Protein AF-A0A7S1BZP7-F1 (afdb_monomer)

Foldseek 3Di:
DDDYDDDDDDDDDDDDDDDDDDDPDDDDPDPDDDDDPDDDDDDDDDDDDDDDDDDPDPPPPLVPQQLQAQLCVLLVNHVVNLVQLLVVLCVVDVQAQSDEVSRVRDLEAADLAHALSVLSVLLSQDQDLVSSVVQRVVSSPDGQWDDDLPDPDIHGYPDPRPPPRRHDPDSCRSSNSSVSSVVGPRSNDHPVPGAADEDDPLDPPPQWDWDDDDLAIEIEGCVVPCPCVVLNVVLVVLLVVLQCCCVPQLVFDAAPSVSSSYRAYEYEDAPPVTSGPDDDFAWDADSSRGIHTYDYDPLSNDSLSSQLRSVLSRLPRVRQLLEDDALQVLLSLLVSLLRSCVVPVADALLQLCLQQQQFAQSQAQPFDDPPDDRFCSRHCSSNNNVLLVNCVCVVVNDRSNLSRVSSRVSDHHGSVVSCCDPSHQHNVRSQVSLQVCVLCSVVVVVVGDNVRSVVSNVCCVVTNDPVSRDSALEAEAPVVQAPPPKDWGDPSNFHWAQGKHKHKHFPDDFDKKKKKKFWDQAWPVRAGWAKWKWKWWDFPPDIDIDTFDDDRRGITMDIDGDDPRTGMIMIMIGTHGPDDGHGTGIIMIMHMD

Secondary structure (DSSP, 8-state):
-------------PPPP---------S-S---S----------------------S-SSSSHHHHHTT-GGGGTTT--HHHHHHHHHHHHHH-TTS----TTTTS--B-STTS--HHHHHHHHHH-SSHHHHHHHHHHHHHSSSEE--TT-SS-EESSSSTTSSS-----TTHHHHHHHHHHTSTTTT--GGGPPPB---SSS-TTTEEEEEETTEEEEEEGGGTTTTHHHHHHHHHHHHHHHHHHHHHS-PPPPHHHHTTBPEEEEEE-GGGSSS----SEEEE-TTS-EEEEEETTGGG-HHHHHHHHHHHHH--TT---S--TT-HHHHHHHHHHHHHHHHS----HHHHHH-TTS-TT--SS-S-TTS--SHHHHTHHHHTHHHHHIIIIIS---THHHHGGGGS--SS-HHHHHHSTTTT-HHHHHHHHHHHHHHHHTTTTTS-HHHHHHHHHHHHHHS-TTT--S-SEEEEHHHHBTS--B---GGG--BTTEEEEEEEES--SEEEEEEEEE-SB-TTSPBP-EEEEEEEEESS-EEEEEEPEETTTEEEEEEEE-TTEEEEEEEEEE--S--SS--B--EEEEE-

InterPro domains:
  IPR045690 Domain of unknown function DUF6055 [PF19527] (182-581)

Solvent-accessible surface area (backbone atoms only — not comparable to full-atom values): 33130 Å² total; per-residue (Å²): 135,86,88,86,92,89,85,91,85,88,86,87,84,86,82,86,88,77,93,75,95,73,84,86,75,86,86,79,75,74,90,59,85,84,85,84,91,78,82,88,81,89,80,89,83,92,87,86,89,84,90,81,90,87,82,94,78,84,78,74,60,71,68,64,68,54,63,64,47,46,67,41,70,55,63,72,44,46,69,72,52,54,48,52,26,32,50,46,40,40,71,76,33,90,76,56,70,61,27,43,72,77,77,72,37,52,74,48,21,23,69,36,29,48,32,26,26,51,14,29,58,43,22,66,75,28,56,41,61,65,57,20,34,52,50,38,52,55,35,38,70,30,65,48,51,27,68,53,77,91,42,96,66,64,48,38,11,59,90,62,25,84,83,69,77,28,71,56,88,58,85,57,34,10,38,50,13,16,53,47,27,67,76,39,93,60,40,52,54,56,76,88,77,57,74,75,36,85,79,63,82,77,52,54,93,86,52,46,36,75,49,76,58,90,60,39,32,34,33,32,48,36,92,62,59,66,73,58,58,63,41,45,54,50,41,51,56,51,39,51,50,40,50,51,44,36,44,74,69,34,74,36,63,72,36,57,39,63,85,51,36,30,43,38,42,32,40,52,42,68,62,94,82,43,81,56,77,96,70,71,70,40,81,47,68,46,81,45,72,45,68,31,40,36,23,41,75,64,51,51,75,35,71,57,50,41,36,24,53,35,38,49,46,45,62,55,28,93,65,44,59,8,50,34,72,74,72,27,65,17,55,60,46,10,51,18,39,23,55,21,26,81,73,65,76,51,87,52,40,50,24,37,42,51,32,40,33,24,49,37,56,50,29,29,92,82,64,62,58,94,88,52,74,89,45,57,52,54,32,44,28,11,44,19,45,7,52,57,54,36,43,44,33,76,71,73,59,42,64,64,45,44,71,48,43,45,47,70,62,61,37,79,42,32,59,70,51,36,41,33,28,81,83,28,66,19,47,71,58,41,50,51,49,52,42,50,49,52,53,39,49,73,54,74,34,70,92,53,62,66,68,46,46,54,52,20,43,50,47,40,72,75,60,32,53,74,92,65,57,45,57,50,48,41,78,47,44,43,76,78,48,46,73,73,48,80,46,62,61,52,77,92,43,37,19,13,38,47,18,26,32,32,34,40,25,30,77,44,64,58,44,73,40,36,42,38,40,40,44,48,72,47,25,79,75,70,44,61,47,23,36,45,41,39,36,40,40,34,37,89,86,56,72,46,82,41,81,33,66,43,57,86,26,33,38,28,62,44,76,46,80,44,43,82,61,37,42,36,39,35,46,34,45,25,28,55,28,94,57,86,70,77,75,48,34,45,57,51,35,37,33,35,76

Radius of gyration: 30.59 Å; Cα contacts (8 Å, |Δi|>4): 1105; chains: 1; bounding box: 68×77×105 Å

Organism: NCBI:txid216773

Mean predicted aligned error: 14.38 Å

pLDDT: mean 80.62, std 23.04, range [21.91, 98.81]

Structure (mmCIF, N/CA/C/O backbone):
data_AF-A0A7S1BZP7-F1
#
_entry.id   AF-A0A7S1BZP7-F1
#
loop_
_atom_site.group_PDB
_atom_site.id
_atom_site.type_symbol
_atom_site.label_atom_id
_atom_site.label_alt_id
_atom_site.label_comp_id
_atom_site.label_asym_id
_atom_site.label_entity_id
_atom_site.label_seq_id
_atom_site.pdbx_PDB_ins_code
_atom_site.Cartn_x
_atom_site.Cartn_y
_atom_site.Cartn_z
_atom_site.occupancy
_atom_site.B_iso_or_equiv
_atom_site.auth_seq_id
_atom_site.auth_comp_id
_atom_site.auth_asym_id
_atom_site.auth_atom_id
_atom_site.pdbx_PDB_model_num
ATOM 1 N N . HIS A 1 1 ? 32.084 -19.191 57.620 1.00 29.12 1 HIS A N 1
ATOM 2 C CA . HIS A 1 1 ? 33.507 -18.904 57.344 1.00 29.12 1 HIS A CA 1
ATOM 3 C C . HIS A 1 1 ? 33.936 -19.582 56.042 1.00 29.12 1 HIS A C 1
ATOM 5 O O . HIS A 1 1 ? 33.814 -20.789 55.952 1.00 29.12 1 HIS A O 1
ATOM 11 N N . LYS A 1 2 ? 34.397 -18.773 55.072 1.00 27.73 2 LYS A N 1
ATOM 12 C CA . LYS A 1 2 ? 35.483 -18.992 54.087 1.00 27.73 2 LYS A CA 1
ATOM 13 C C . LYS A 1 2 ? 35.629 -20.336 53.316 1.00 27.73 2 LYS A C 1
ATOM 15 O O . LYS A 1 2 ? 36.111 -21.314 53.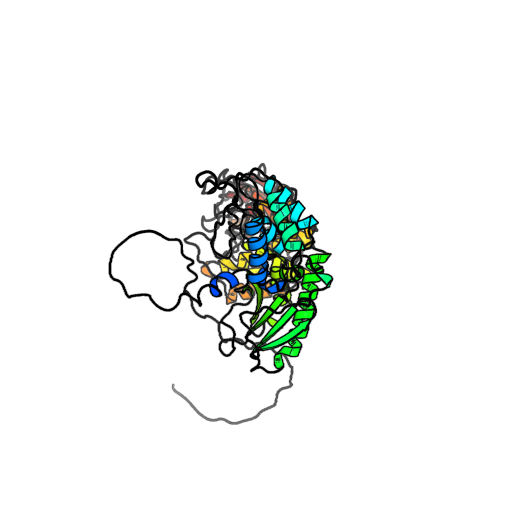861 1.00 27.73 2 LYS A O 1
ATOM 20 N N . LEU A 1 3 ? 35.393 -20.226 51.996 1.00 25.62 3 LEU A N 1
ATOM 21 C CA . LEU A 1 3 ? 36.366 -20.345 50.878 1.00 25.62 3 LEU A CA 1
ATOM 22 C C . LEU A 1 3 ? 36.970 -21.716 50.444 1.00 25.62 3 LEU A C 1
ATOM 24 O O . LEU A 1 3 ? 37.903 -22.221 51.051 1.00 25.62 3 LEU A O 1
ATOM 28 N N . THR A 1 4 ? 36.529 -22.134 49.238 1.00 26.02 4 THR A N 1
ATOM 29 C CA . THR A 1 4 ? 37.276 -22.483 47.986 1.00 26.02 4 THR A CA 1
ATOM 30 C C . THR A 1 4 ? 38.138 -23.759 47.787 1.00 26.02 4 THR A C 1
ATOM 32 O O . THR A 1 4 ? 39.172 -23.921 48.418 1.00 26.02 4 THR A O 1
ATOM 35 N N . VAL A 1 5 ? 37.792 -24.464 46.676 1.00 26.89 5 VAL A N 1
ATOM 36 C CA . VAL A 1 5 ? 38.626 -24.884 45.498 1.00 26.89 5 VAL A CA 1
ATOM 37 C C . VAL A 1 5 ? 39.421 -26.213 45.578 1.00 26.89 5 VAL A C 1
ATOM 39 O O . VAL A 1 5 ? 40.380 -26.300 46.330 1.00 26.89 5 VAL A O 1
ATOM 42 N N . ASN A 1 6 ? 39.137 -27.238 44.736 1.00 24.73 6 ASN A N 1
ATOM 43 C CA . ASN A 1 6 ? 39.627 -27.433 43.342 1.00 24.73 6 ASN A CA 1
ATOM 44 C C . ASN A 1 6 ? 39.363 -28.849 42.724 1.00 24.73 6 ASN A C 1
ATOM 46 O O . ASN A 1 6 ? 39.355 -29.838 43.445 1.00 24.73 6 ASN A O 1
ATOM 50 N N . ARG A 1 7 ? 39.350 -28.903 41.369 1.00 23.47 7 ARG A N 1
ATOM 51 C CA . ARG A 1 7 ? 39.651 -30.015 40.403 1.00 23.47 7 ARG A CA 1
ATOM 52 C C . ARG A 1 7 ? 38.605 -31.077 39.962 1.00 23.47 7 ARG A C 1
ATOM 54 O O . ARG A 1 7 ? 38.453 -32.123 40.572 1.00 23.47 7 ARG A O 1
ATOM 61 N N . VAL A 1 8 ? 38.010 -30.831 38.783 1.00 22.91 8 VAL A N 1
ATOM 62 C CA . VAL A 1 8 ? 38.258 -31.462 37.449 1.00 22.91 8 VAL A CA 1
ATOM 63 C C . VAL A 1 8 ? 38.598 -32.974 37.367 1.00 22.91 8 VAL A C 1
ATOM 65 O O . VAL A 1 8 ? 39.728 -33.346 37.671 1.00 22.91 8 VAL A O 1
ATOM 68 N N . ASN A 1 9 ? 37.689 -33.808 36.813 1.00 23.56 9 ASN A N 1
ATOM 69 C CA . ASN A 1 9 ? 37.814 -34.466 35.482 1.00 23.56 9 ASN A CA 1
ATOM 70 C C . ASN A 1 9 ? 36.658 -35.450 35.135 1.00 23.56 9 ASN A C 1
ATOM 72 O O . ASN A 1 9 ? 36.358 -36.351 35.907 1.00 23.56 9 ASN A O 1
ATOM 76 N N . ASN A 1 10 ? 36.144 -35.297 33.903 1.00 22.77 10 ASN A N 1
ATOM 77 C CA . ASN A 1 10 ? 35.640 -36.287 32.926 1.00 22.77 10 ASN A CA 1
ATOM 78 C C . ASN A 1 10 ? 34.519 -37.291 33.278 1.00 22.77 10 ASN A C 1
ATOM 80 O O . ASN A 1 10 ? 34.744 -38.229 34.028 1.00 22.77 10 ASN A O 1
ATOM 84 N N . PHE A 1 11 ? 33.392 -37.219 32.549 1.00 23.69 11 PHE A N 1
ATOM 85 C CA . PHE A 1 11 ? 33.008 -38.235 31.546 1.00 23.69 11 PHE A CA 1
ATOM 86 C C . PHE A 1 11 ? 31.887 -37.716 30.618 1.00 23.69 11 PHE A C 1
ATOM 88 O O . PHE A 1 11 ? 30.921 -37.102 31.059 1.00 23.69 11 PHE A O 1
ATOM 95 N N . ILE A 1 12 ? 32.072 -37.963 29.320 1.00 24.34 12 ILE A N 1
ATOM 96 C CA . ILE A 1 12 ? 31.209 -37.627 28.174 1.00 24.34 12 ILE A CA 1
ATOM 97 C C . ILE A 1 12 ? 30.138 -38.726 28.004 1.00 24.34 12 ILE A C 1
ATOM 99 O O . ILE A 1 12 ? 30.439 -39.897 28.248 1.00 24.34 12 ILE A O 1
ATOM 103 N N . PRO A 1 13 ? 28.930 -38.388 27.518 1.00 23.86 13 PRO A N 1
ATOM 104 C CA . PRO A 1 13 ? 28.470 -39.037 26.289 1.00 23.86 13 PRO A CA 1
ATOM 105 C C . PRO A 1 13 ? 27.995 -38.042 25.218 1.00 23.86 13 PRO A C 1
ATOM 107 O O . PRO A 1 13 ? 27.404 -37.002 25.499 1.00 23.86 13 PRO A O 1
ATOM 110 N N . GLU A 1 14 ? 28.301 -38.418 23.977 1.00 24.61 14 GLU A N 1
ATOM 111 C CA . GLU A 1 14 ? 28.047 -37.724 22.716 1.00 24.61 14 GLU A CA 1
ATOM 112 C C . GLU A 1 14 ? 26.559 -37.482 22.379 1.00 24.61 14 GLU A C 1
ATOM 114 O O . GLU A 1 14 ? 25.675 -38.183 22.883 1.00 24.61 14 GLU A O 1
ATOM 119 N N . PRO A 1 15 ? 26.273 -36.528 21.466 1.00 26.56 15 PRO A N 1
ATOM 120 C CA . PRO A 1 15 ? 24.925 -36.102 21.113 1.00 26.56 15 PRO A CA 1
ATOM 121 C C . PRO A 1 15 ? 24.335 -36.879 19.923 1.00 26.56 15 PRO A C 1
ATOM 123 O O . PRO A 1 15 ? 25.008 -37.165 18.931 1.00 26.56 15 PRO A O 1
ATOM 126 N N . ARG A 1 16 ? 23.020 -37.136 19.968 1.00 23.75 16 ARG A N 1
ATOM 127 C CA . ARG A 1 16 ? 22.238 -37.510 18.779 1.00 23.75 16 ARG A CA 1
ATOM 128 C C . ARG A 1 16 ? 21.914 -36.260 17.964 1.00 23.75 16 ARG A C 1
ATOM 130 O O . ARG A 1 16 ? 21.301 -35.319 18.456 1.00 23.75 16 ARG A O 1
ATOM 137 N N . ALA A 1 17 ? 22.330 -36.294 16.705 1.00 28.31 17 ALA A N 1
ATOM 138 C CA . ALA A 1 17 ? 22.116 -35.262 15.709 1.00 28.31 17 ALA A CA 1
ATOM 139 C C . ALA A 1 17 ? 20.631 -35.096 15.342 1.00 28.31 17 ALA A C 1
ATOM 141 O O . ALA A 1 17 ? 19.998 -36.038 14.870 1.00 28.31 17 ALA A O 1
ATOM 142 N N . HIS A 1 18 ? 20.129 -33.865 15.432 1.00 25.73 18 HIS A N 1
ATOM 143 C CA . HIS A 1 18 ? 19.050 -33.374 14.580 1.00 25.73 18 HIS A CA 1
ATOM 144 C C . HIS A 1 18 ? 19.512 -32.085 13.900 1.00 25.73 18 HIS A C 1
ATOM 146 O O . HIS A 1 18 ? 20.013 -31.160 1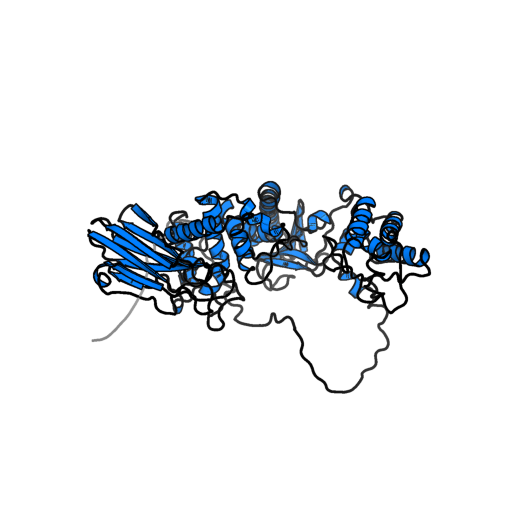4.531 1.00 25.73 18 HIS A O 1
ATOM 152 N N . LYS A 1 19 ? 19.412 -32.088 12.569 1.00 31.14 19 LYS A N 1
ATOM 153 C CA . LYS A 1 19 ? 19.727 -30.966 11.690 1.00 31.14 19 LYS A CA 1
ATOM 154 C C . LYS A 1 19 ? 18.600 -29.938 11.767 1.00 31.14 19 LYS A C 1
ATOM 156 O O . LYS A 1 19 ? 17.502 -30.229 11.304 1.00 31.14 19 LYS A O 1
ATOM 161 N N . THR A 1 20 ? 18.928 -28.727 12.190 1.00 26.38 20 THR A N 1
ATOM 162 C CA . THR A 1 20 ? 18.157 -27.523 11.867 1.00 26.38 20 THR A CA 1
ATOM 163 C C . THR A 1 20 ? 19.155 -26.406 11.591 1.00 26.38 20 THR A C 1
ATOM 165 O O . THR A 1 20 ? 19.980 -26.062 12.432 1.00 26.38 20 THR A O 1
ATOM 168 N N . LYS A 1 21 ? 19.146 -25.917 10.349 1.00 26.97 21 LYS A N 1
ATOM 169 C CA . LYS A 1 21 ? 19.877 -24.723 9.932 1.00 26.97 21 LYS A CA 1
ATOM 170 C C . LYS A 1 21 ? 19.038 -23.522 10.358 1.00 26.97 21 LYS A C 1
ATOM 172 O O . LYS A 1 21 ? 18.014 -23.277 9.734 1.00 26.97 21 LYS A O 1
ATOM 177 N N . SER A 1 22 ? 19.501 -22.800 11.368 1.00 25.22 22 SER A N 1
ATOM 178 C CA . SER A 1 22 ? 19.032 -21.456 11.693 1.00 25.22 22 SER A CA 1
ATOM 179 C C . SER A 1 22 ? 20.234 -20.531 11.831 1.00 25.22 22 SER A C 1
ATOM 181 O O . SER A 1 22 ? 21.253 -20.918 12.396 1.00 25.22 22 SER A O 1
ATOM 183 N N . MET A 1 23 ? 20.046 -19.314 11.326 1.00 26.12 23 MET A N 1
ATOM 184 C CA . MET A 1 23 ? 20.645 -18.074 11.822 1.00 26.12 23 MET A CA 1
ATOM 185 C C . MET A 1 23 ? 22.176 -17.958 11.815 1.00 26.12 23 MET A C 1
ATOM 187 O O . MET A 1 23 ? 22.866 -18.221 12.793 1.00 26.12 23 MET A O 1
ATOM 191 N N . ILE A 1 24 ? 22.671 -17.399 10.713 1.00 26.67 24 ILE A N 1
ATOM 192 C CA . ILE A 1 24 ? 23.778 -16.433 10.707 1.00 26.67 24 ILE A CA 1
ATOM 193 C C . ILE A 1 24 ? 23.120 -15.158 10.150 1.00 26.67 24 ILE A C 1
ATOM 195 O O . ILE A 1 24 ? 22.978 -15.030 8.944 1.00 26.67 24 ILE A O 1
ATOM 199 N N . LEU A 1 25 ? 22.359 -14.375 10.913 1.00 24.83 25 LEU A N 1
ATOM 200 C CA . LEU A 1 25 ? 22.798 -13.410 11.917 1.00 24.83 25 LEU A CA 1
ATOM 201 C C . LEU A 1 25 ? 24.047 -12.618 11.483 1.00 24.83 25 LEU A C 1
ATOM 203 O O . LEU A 1 25 ? 25.159 -13.131 11.519 1.00 24.83 25 LEU A O 1
ATOM 207 N N . TYR A 1 26 ? 23.811 -11.339 11.176 1.00 32.28 26 TYR A N 1
ATOM 208 C CA . TYR A 1 26 ? 24.709 -10.217 11.454 1.00 32.28 26 TYR A CA 1
ATOM 209 C C . TYR A 1 26 ? 26.026 -10.160 10.674 1.00 32.28 26 TYR A C 1
ATOM 211 O O . TYR A 1 26 ? 27.017 -10.734 11.094 1.00 32.28 26 TYR A O 1
ATOM 219 N N . PHE A 1 27 ? 26.088 -9.309 9.651 1.00 27.09 27 PHE A N 1
ATOM 220 C CA . PHE A 1 27 ? 27.140 -8.289 9.537 1.00 27.09 27 PHE A CA 1
ATOM 221 C C . PHE A 1 27 ? 26.625 -7.220 8.554 1.00 27.09 27 PHE A C 1
ATOM 223 O O . PHE A 1 27 ? 26.288 -7.550 7.424 1.00 27.09 27 PHE A O 1
ATOM 230 N N . ILE A 1 28 ? 26.550 -5.958 9.004 1.00 27.88 28 ILE A N 1
ATOM 231 C CA . ILE A 1 28 ? 25.867 -4.784 8.402 1.00 27.88 28 ILE A CA 1
ATOM 232 C C . ILE A 1 28 ? 24.401 -4.580 8.867 1.00 27.88 28 ILE A C 1
ATOM 234 O O . ILE A 1 28 ? 23.506 -4.244 8.105 1.00 27.88 28 ILE A O 1
ATOM 238 N N . LEU A 1 29 ? 24.145 -4.713 10.172 1.00 33.69 29 LEU A N 1
ATOM 239 C CA . LEU A 1 29 ? 23.242 -3.766 10.845 1.00 33.69 29 LEU A CA 1
ATOM 240 C C . LEU A 1 29 ? 23.964 -2.413 10.869 1.00 33.69 29 LEU A C 1
ATOM 242 O O . LEU A 1 29 ? 25.155 -2.394 11.171 1.00 33.69 29 LEU A O 1
ATOM 246 N N . LEU A 1 30 ? 23.281 -1.305 10.583 1.00 27.02 30 LEU A N 1
ATOM 247 C CA . LEU A 1 30 ? 23.845 0.046 10.678 1.00 27.02 30 LEU A CA 1
ATOM 248 C C . LEU A 1 30 ? 25.133 0.270 9.846 1.00 27.02 30 LEU A C 1
ATOM 250 O O . LEU A 1 30 ? 26.233 0.315 10.389 1.00 27.02 30 LEU A O 1
ATOM 254 N N . ASN A 1 31 ? 25.010 0.658 8.574 1.00 29.53 31 ASN A N 1
ATOM 255 C CA . ASN A 1 31 ? 25.744 1.874 8.191 1.00 29.53 31 ASN A CA 1
ATOM 256 C C . ASN A 1 31 ? 24.850 3.052 8.587 1.00 29.53 31 ASN A C 1
ATOM 258 O O . ASN A 1 31 ? 24.125 3.608 7.777 1.00 29.53 31 ASN A O 1
ATOM 262 N N . VAL A 1 32 ? 24.813 3.256 9.906 1.00 26.56 32 VAL A N 1
ATOM 263 C CA . VAL A 1 32 ? 24.817 4.535 10.614 1.00 26.56 32 VAL A CA 1
ATOM 264 C C . VAL A 1 32 ? 24.090 5.685 9.907 1.00 26.56 32 VAL A C 1
ATOM 266 O O . VAL A 1 32 ? 24.567 6.211 8.912 1.00 26.56 32 VAL A O 1
ATOM 269 N N . PHE A 1 33 ? 22.957 6.079 10.499 1.00 26.61 33 PHE A N 1
ATOM 270 C CA . PHE A 1 33 ? 22.404 7.438 10.554 1.00 26.61 33 PHE A CA 1
ATOM 271 C C . PHE A 1 33 ? 23.148 8.509 9.726 1.00 26.61 33 PHE A C 1
ATOM 273 O O . PHE A 1 33 ? 24.270 8.865 10.066 1.00 26.61 33 PHE A O 1
ATOM 280 N N . LEU A 1 34 ? 22.434 9.104 8.758 1.00 27.08 34 LEU A N 1
ATOM 281 C CA . LEU A 1 34 ? 22.771 10.343 8.037 1.00 27.08 34 LEU A CA 1
ATOM 282 C C . LEU A 1 34 ? 24.069 10.314 7.206 1.00 27.08 34 LEU A C 1
ATOM 284 O O . LEU A 1 34 ? 25.151 10.483 7.744 1.00 27.08 34 LEU A O 1
ATOM 288 N N . GLU A 1 35 ? 23.938 10.316 5.872 1.00 23.70 35 GLU A N 1
ATOM 289 C CA . GLU A 1 35 ? 24.509 11.396 5.048 1.00 23.70 35 GLU A CA 1
ATOM 290 C C . GLU A 1 35 ? 23.982 11.392 3.593 1.00 23.70 35 GLU A C 1
ATOM 292 O O . GLU A 1 35 ? 24.282 10.525 2.782 1.00 23.70 35 GLU A O 1
ATOM 297 N N . ARG A 1 36 ? 23.227 12.458 3.282 1.00 24.91 36 ARG A N 1
ATOM 298 C CA . ARG A 1 36 ? 23.070 13.132 1.976 1.00 24.91 36 ARG A CA 1
ATOM 299 C C . ARG A 1 36 ? 22.471 12.349 0.797 1.00 24.91 36 ARG A C 1
ATOM 301 O O . ARG A 1 36 ? 23.158 11.987 -0.150 1.00 24.91 36 ARG A O 1
ATOM 308 N N . CYS A 1 37 ? 21.142 12.381 0.726 1.00 21.91 37 CYS A N 1
ATOM 309 C CA . CYS A 1 37 ? 20.446 12.672 -0.530 1.00 21.91 37 CYS A CA 1
ATOM 310 C C . CYS A 1 37 ? 19.768 14.045 -0.402 1.00 21.91 37 CYS A C 1
ATOM 312 O O . CYS A 1 37 ? 18.604 14.158 -0.042 1.00 21.91 37 CYS A O 1
ATOM 314 N N . VAL A 1 38 ? 20.540 15.107 -0.650 1.00 22.59 38 VAL A N 1
ATOM 315 C CA . VAL A 1 38 ? 20.026 16.460 -0.904 1.00 22.59 38 VAL A CA 1
ATOM 316 C C . VAL A 1 38 ? 20.124 16.667 -2.410 1.00 22.59 38 VAL A C 1
ATOM 318 O O . VAL A 1 38 ? 21.225 16.825 -2.935 1.00 22.59 38 VAL A O 1
ATOM 321 N N . CYS A 1 39 ? 18.992 16.656 -3.112 1.00 22.72 39 CYS A N 1
ATOM 322 C CA . CYS A 1 39 ? 18.923 17.254 -4.440 1.00 22.72 39 CYS A CA 1
ATOM 323 C C . CYS A 1 39 ? 18.518 18.724 -4.289 1.00 22.72 39 CYS A C 1
ATOM 325 O O . CYS A 1 39 ? 17.528 19.057 -3.646 1.00 22.72 39 CYS A O 1
ATOM 327 N N . PHE A 1 40 ? 19.368 19.582 -4.847 1.00 22.14 40 PHE A N 1
ATOM 328 C CA . PHE A 1 40 ? 19.352 21.039 -4.795 1.00 22.14 40 PHE A CA 1
ATOM 329 C C . PHE A 1 40 ? 18.022 21.674 -5.241 1.00 22.14 40 PHE A C 1
ATOM 331 O O . PHE A 1 40 ? 17.546 21.415 -6.344 1.00 22.14 40 PHE A O 1
ATOM 338 N N . SER A 1 41 ? 17.546 22.651 -4.462 1.00 22.84 41 SER A N 1
ATOM 339 C CA . SER A 1 41 ? 16.819 23.820 -4.969 1.00 22.84 41 SER A CA 1
ATOM 340 C C . SER A 1 41 ? 17.501 25.093 -4.456 1.00 22.84 41 SER A C 1
ATOM 342 O O . SER A 1 41 ? 17.755 25.242 -3.264 1.00 22.84 41 SER A O 1
ATOM 344 N N . SER A 1 42 ? 17.850 25.967 -5.391 1.00 23.52 42 SER A N 1
ATOM 345 C CA . SER A 1 42 ? 18.713 27.147 -5.283 1.00 23.52 42 SER A CA 1
ATOM 346 C C . SER A 1 42 ? 18.115 28.353 -4.547 1.00 23.52 42 SER A C 1
ATOM 348 O O . SER A 1 42 ? 16.937 28.651 -4.735 1.00 23.52 42 SER A O 1
ATOM 350 N N . ALA A 1 43 ? 18.974 29.146 -3.892 1.00 22.72 43 ALA A N 1
ATOM 351 C CA . ALA A 1 43 ? 18.771 30.583 -3.675 1.00 22.72 43 ALA A CA 1
ATOM 352 C C . ALA A 1 43 ? 20.096 31.375 -3.833 1.00 22.72 43 ALA A C 1
ATOM 354 O O . ALA A 1 43 ? 21.160 30.891 -3.453 1.00 22.72 43 ALA A O 1
ATOM 355 N N . HIS A 1 44 ? 19.970 32.559 -4.453 1.00 24.03 44 HIS A N 1
ATOM 356 C CA . HIS A 1 44 ? 20.894 33.702 -4.648 1.00 24.03 44 HIS A CA 1
ATOM 357 C C . HIS A 1 44 ? 21.843 33.999 -3.449 1.00 24.03 44 HIS A C 1
ATOM 359 O O . HIS A 1 44 ? 21.477 33.686 -2.327 1.00 24.03 44 HIS A O 1
ATOM 365 N N . GLU A 1 45 ? 23.058 34.580 -3.528 1.00 25.33 45 GLU A N 1
ATOM 366 C CA . GLU A 1 45 ? 23.563 35.767 -4.251 1.00 25.33 45 GLU A CA 1
ATOM 367 C C . GLU A 1 45 ? 25.126 35.882 -4.108 1.00 25.33 45 GLU A C 1
ATOM 369 O O . GLU A 1 45 ? 25.673 35.623 -3.043 1.00 25.33 45 GLU A O 1
ATOM 374 N N . VAL A 1 46 ? 25.817 36.245 -5.207 1.00 24.67 46 VAL A N 1
ATOM 375 C CA . VAL A 1 46 ? 26.948 37.206 -5.425 1.00 24.67 46 VAL A CA 1
ATOM 376 C C . VAL A 1 46 ? 28.170 37.312 -4.454 1.00 24.67 46 VAL A C 1
ATOM 378 O O . VAL A 1 46 ? 28.039 37.823 -3.350 1.00 24.67 46 VAL A O 1
ATOM 381 N N . PHE A 1 47 ? 29.406 37.024 -4.938 1.00 25.16 47 PHE A N 1
ATOM 382 C CA . PHE A 1 47 ? 30.489 38.009 -5.263 1.00 25.16 47 PHE A CA 1
ATOM 383 C C . PHE A 1 47 ? 31.831 37.381 -5.763 1.00 25.16 47 PHE A C 1
ATOM 385 O O . PHE A 1 47 ? 32.458 36.576 -5.088 1.00 25.16 47 PHE A O 1
ATOM 392 N N . ASP A 1 48 ? 32.242 37.853 -6.952 1.00 24.02 48 ASP A N 1
ATOM 393 C CA . ASP A 1 48 ? 33.563 38.227 -7.524 1.00 24.02 48 ASP A CA 1
ATOM 394 C C . ASP A 1 48 ? 34.881 37.395 -7.503 1.00 24.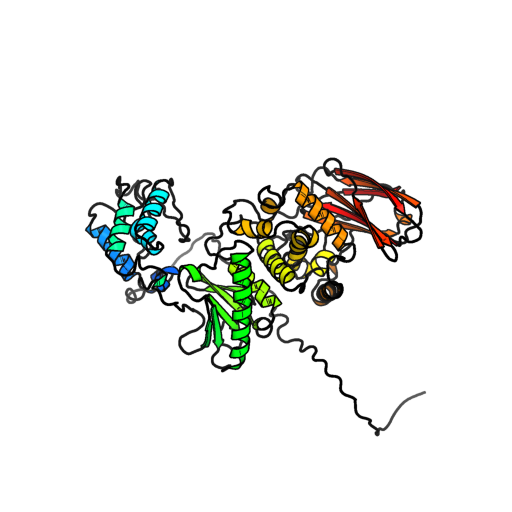02 48 ASP A C 1
ATOM 396 O O . ASP A 1 48 ? 35.495 37.168 -6.466 1.00 24.02 48 ASP A O 1
ATOM 400 N N . LYS A 1 49 ? 35.431 37.293 -8.742 1.00 26.78 49 LYS A N 1
ATOM 401 C CA . LYS A 1 49 ? 36.849 37.375 -9.224 1.00 26.78 49 LYS A CA 1
ATOM 402 C C . LYS A 1 49 ? 37.798 36.196 -8.915 1.00 26.78 49 LYS A C 1
ATOM 404 O O . LYS A 1 49 ? 37.964 35.817 -7.773 1.00 26.78 49 LYS A O 1
ATOM 409 N N . LYS A 1 50 ? 38.567 35.611 -9.854 1.00 24.98 50 LYS A N 1
ATOM 410 C CA . LYS A 1 50 ? 39.180 36.045 -11.139 1.00 24.98 50 LYS A CA 1
ATOM 411 C C . LYS A 1 50 ? 39.567 34.795 -11.997 1.00 24.98 50 LYS A C 1
ATOM 413 O O . LYS A 1 50 ? 39.533 33.688 -11.470 1.00 24.98 50 LYS A O 1
ATOM 418 N N . PRO A 1 51 ? 39.934 34.952 -13.288 1.00 26.17 51 PRO A N 1
ATOM 419 C CA . PRO A 1 51 ? 39.812 33.923 -14.327 1.00 26.17 51 PRO A CA 1
ATOM 420 C C . PRO A 1 51 ? 41.057 33.039 -14.500 1.00 26.17 51 PRO A C 1
ATOM 422 O O . PRO A 1 51 ? 42.183 33.523 -14.400 1.00 26.17 51 PRO A O 1
ATOM 425 N N . ILE A 1 52 ? 40.845 31.775 -14.875 1.00 25.39 52 ILE A N 1
ATOM 426 C CA . ILE A 1 52 ? 41.872 30.915 -15.480 1.00 25.39 52 ILE A CA 1
ATOM 427 C C . ILE A 1 52 ? 41.407 30.559 -16.895 1.00 25.39 52 ILE A C 1
ATOM 429 O O . ILE A 1 52 ? 40.247 30.223 -17.122 1.00 25.39 52 ILE A O 1
ATOM 433 N N . SER A 1 53 ? 42.321 30.739 -17.845 1.00 25.38 53 SER A N 1
ATOM 434 C CA . SER A 1 53 ? 42.122 30.691 -19.290 1.00 25.38 53 SER A CA 1
ATOM 435 C C . SER A 1 53 ? 41.750 29.301 -19.804 1.00 25.38 53 SER A C 1
ATOM 437 O O . SER A 1 53 ? 42.472 28.335 -19.568 1.00 25.38 53 SER A O 1
ATOM 439 N N . VAL A 1 54 ? 40.670 29.253 -20.582 1.00 28.36 54 VAL A N 1
ATOM 440 C CA . VAL A 1 54 ? 40.222 28.116 -21.393 1.00 28.36 54 VAL A CA 1
ATOM 441 C C . VAL A 1 54 ? 40.681 28.343 -22.829 1.00 28.36 54 VAL A C 1
ATOM 443 O O . VAL A 1 54 ? 40.159 29.237 -23.489 1.00 28.36 54 VAL A O 1
ATOM 446 N N . VAL A 1 55 ? 41.614 27.529 -23.317 1.00 29.56 55 VAL A N 1
ATOM 447 C CA . VAL A 1 55 ? 41.779 27.205 -24.743 1.00 29.56 55 VAL A CA 1
ATOM 448 C C . VAL A 1 55 ? 42.301 25.764 -24.784 1.00 29.56 55 VAL A C 1
ATOM 450 O O . VAL A 1 55 ? 43.196 25.446 -24.016 1.00 29.56 55 VAL A O 1
ATOM 453 N N . GLU A 1 56 ? 41.728 24.924 -25.654 1.00 29.59 56 GLU A N 1
ATOM 454 C CA . GLU A 1 56 ? 41.999 23.478 -25.852 1.00 29.59 56 GLU A CA 1
ATOM 455 C C . GLU A 1 56 ? 41.150 22.480 -25.041 1.00 29.59 56 GLU A C 1
ATOM 457 O O . GLU A 1 56 ? 41.661 21.713 -24.236 1.00 29.59 56 GLU A O 1
ATOM 462 N N . THR A 1 57 ? 39.834 22.438 -25.295 1.00 31.27 57 THR A N 1
ATOM 463 C CA . THR A 1 57 ? 39.021 21.190 -25.329 1.00 31.27 57 THR A CA 1
ATOM 464 C C . THR A 1 57 ? 37.597 21.511 -25.805 1.00 31.27 57 THR A C 1
ATOM 466 O O . THR A 1 57 ? 36.638 21.508 -25.044 1.00 31.27 57 THR A O 1
ATOM 469 N N . LEU A 1 58 ? 37.449 21.862 -27.086 1.00 25.95 58 LEU A N 1
ATOM 470 C CA . LEU A 1 58 ? 36.142 22.153 -27.705 1.00 25.95 58 LEU A CA 1
ATOM 471 C C . LEU A 1 58 ? 35.693 21.092 -28.724 1.00 25.95 58 LEU A C 1
ATOM 473 O O . LEU A 1 58 ? 34.648 21.261 -29.337 1.00 25.95 58 LEU A O 1
ATOM 477 N N . HIS A 1 59 ? 36.429 19.982 -28.870 1.00 28.69 59 HIS A N 1
ATOM 478 C CA . HIS A 1 59 ? 36.035 18.878 -29.758 1.00 28.69 59 HIS A CA 1
ATOM 479 C C . HIS A 1 59 ? 35.516 17.613 -29.054 1.00 28.69 59 HIS A C 1
ATOM 481 O O . HIS A 1 59 ? 34.802 16.850 -29.690 1.00 28.69 59 HIS A O 1
ATOM 487 N N . ASP A 1 60 ? 35.742 17.437 -27.747 1.00 30.78 60 ASP A N 1
ATOM 488 C CA . ASP A 1 60 ? 35.291 16.235 -27.012 1.00 30.78 60 ASP A CA 1
ATOM 489 C C . ASP A 1 60 ? 33.990 16.443 -26.203 1.00 30.78 60 ASP A C 1
ATOM 491 O O . ASP A 1 60 ? 33.518 15.541 -25.511 1.00 30.78 60 ASP A O 1
ATOM 495 N N . PHE A 1 61 ? 33.381 17.633 -26.278 1.00 27.94 61 PHE A N 1
ATOM 496 C CA . PHE A 1 61 ? 32.173 17.978 -25.513 1.00 27.94 61 PHE A CA 1
ATOM 497 C C . PHE A 1 61 ? 30.858 17.712 -26.274 1.00 27.94 61 PHE A C 1
ATOM 499 O O . PHE A 1 61 ? 29.792 17.677 -25.661 1.00 27.94 61 PHE A O 1
ATOM 506 N N . GLU A 1 62 ? 30.913 17.489 -27.592 1.00 33.03 62 GLU A N 1
ATOM 507 C CA . GLU A 1 62 ? 29.718 17.231 -28.411 1.00 33.03 62 GLU A CA 1
ATOM 508 C C . GLU A 1 62 ? 29.165 15.803 -28.229 1.00 33.03 62 GLU A C 1
ATOM 510 O O . GLU A 1 62 ? 27.953 15.605 -28.300 1.00 33.03 62 GLU A O 1
ATOM 515 N N . ASP A 1 63 ? 30.000 14.821 -27.868 1.00 32.06 63 ASP A N 1
ATOM 516 C CA . ASP A 1 63 ? 29.568 13.424 -27.685 1.00 32.06 63 ASP A CA 1
ATOM 517 C C . ASP A 1 63 ? 28.993 13.116 -26.281 1.00 32.06 63 ASP A C 1
ATOM 519 O O . ASP A 1 63 ? 28.300 12.111 -26.094 1.00 32.06 63 ASP A O 1
ATOM 523 N N . SER A 1 64 ? 29.228 13.964 -25.270 1.00 32.94 64 SER A N 1
ATOM 524 C CA . SER A 1 64 ? 28.830 13.684 -23.874 1.00 32.94 64 SER A CA 1
ATOM 525 C C . SER A 1 64 ? 27.398 14.118 -23.538 1.00 32.94 64 SER A C 1
ATOM 527 O O . SER A 1 64 ? 26.716 13.454 -22.759 1.00 32.94 64 SER A O 1
ATOM 529 N N . VAL A 1 65 ? 26.895 15.181 -24.171 1.00 35.81 65 VAL A N 1
ATOM 530 C CA . VAL A 1 65 ? 25.527 15.689 -23.947 1.00 35.81 65 VAL A CA 1
ATOM 531 C C . VAL A 1 65 ? 24.493 14.861 -24.718 1.00 35.81 65 VAL A C 1
ATOM 533 O O . VAL A 1 65 ? 23.348 14.729 -24.293 1.00 35.81 65 VAL A O 1
ATOM 536 N N . ILE A 1 66 ? 24.905 14.227 -25.814 1.00 38.66 66 ILE A N 1
ATOM 537 C CA . ILE A 1 66 ? 24.042 13.440 -26.699 1.00 38.66 66 ILE A CA 1
ATOM 538 C C . ILE A 1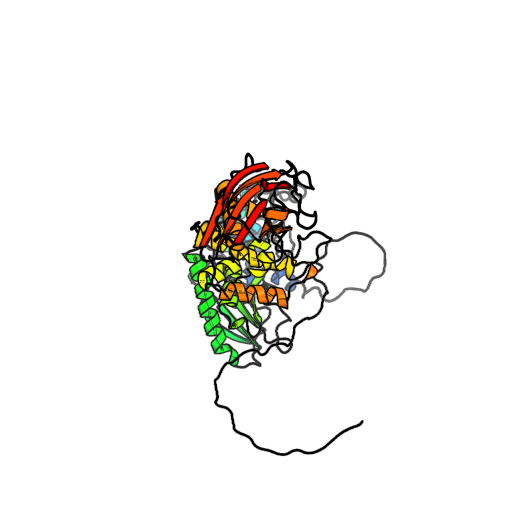 66 ? 23.714 12.044 -26.129 1.00 38.66 66 ILE A C 1
ATOM 540 O O . ILE A 1 66 ? 22.640 11.506 -26.399 1.00 38.66 66 ILE A O 1
ATOM 544 N N . ASN A 1 67 ? 24.581 11.482 -25.280 1.00 35.44 67 ASN A N 1
ATOM 545 C CA . ASN A 1 67 ? 24.369 10.187 -24.613 1.00 35.44 67 ASN A CA 1
ATOM 546 C C . ASN A 1 67 ? 23.361 10.232 -23.443 1.00 35.44 67 ASN A C 1
ATOM 548 O O . ASN A 1 67 ? 23.165 9.228 -22.766 1.00 35.44 67 ASN A O 1
ATOM 552 N N . SER A 1 68 ? 22.695 11.370 -23.224 1.00 34.28 68 SER A N 1
ATOM 553 C CA . SER A 1 68 ? 21.684 11.571 -22.175 1.00 34.28 68 SER A CA 1
ATOM 554 C C . SER A 1 68 ? 20.254 11.165 -22.578 1.00 34.28 68 SER A C 1
ATOM 556 O O . SER A 1 68 ? 19.315 11.390 -21.816 1.00 34.28 68 SER A O 1
ATOM 558 N N . PHE A 1 69 ? 20.069 10.547 -23.756 1.00 43.56 69 PHE A N 1
ATOM 559 C CA . PHE A 1 69 ? 18.758 10.095 -24.233 1.00 43.56 69 PHE A CA 1
ATOM 560 C C . PHE A 1 69 ? 18.667 8.553 -24.304 1.00 43.56 69 PHE A C 1
ATOM 562 O O . PHE A 1 69 ? 19.299 7.949 -25.175 1.00 43.56 69 PHE A O 1
ATOM 569 N N . PRO A 1 70 ? 17.855 7.924 -23.429 1.00 42.06 70 PRO A N 1
ATOM 570 C CA . PRO A 1 70 ? 17.649 6.474 -23.302 1.00 42.06 70 PRO A CA 1
ATOM 571 C C . PRO A 1 70 ? 17.441 5.734 -24.628 1.00 42.06 70 PRO A C 1
ATOM 573 O O . PRO A 1 70 ? 18.090 4.729 -24.929 1.00 42.06 70 PRO A O 1
ATOM 576 N N . ASP A 1 71 ? 16.552 6.266 -25.464 1.00 42.72 71 ASP A N 1
ATOM 577 C CA . ASP A 1 71 ? 15.998 5.495 -26.570 1.00 42.72 71 ASP A CA 1
ATOM 578 C C . ASP A 1 71 ? 16.917 5.513 -27.804 1.00 42.72 71 ASP A C 1
ATOM 580 O O . ASP A 1 71 ? 16.830 4.587 -28.616 1.00 42.72 71 ASP A O 1
ATOM 584 N N . ALA A 1 72 ? 17.837 6.495 -27.917 1.00 40.09 72 ALA A N 1
ATOM 585 C CA . ALA A 1 72 ? 18.852 6.695 -28.982 1.00 40.09 72 ALA A CA 1
ATOM 586 C C . ALA A 1 72 ? 19.703 5.438 -29.250 1.00 40.09 72 ALA A C 1
ATOM 588 O O . ALA A 1 72 ? 19.933 5.007 -30.387 1.00 40.09 72 ALA A O 1
ATOM 589 N N . ALA A 1 73 ? 20.154 4.811 -28.166 1.00 39.81 73 ALA A N 1
ATOM 590 C CA . ALA A 1 73 ? 21.051 3.666 -28.216 1.00 39.81 73 ALA A CA 1
ATOM 591 C C . ALA A 1 73 ? 20.340 2.359 -28.621 1.00 39.81 73 ALA A C 1
ATOM 593 O O . ALA A 1 73 ? 20.970 1.476 -29.206 1.00 39.81 73 ALA A O 1
ATOM 594 N N . ALA A 1 74 ? 19.032 2.237 -28.368 1.00 40.69 74 ALA A N 1
ATOM 595 C CA . ALA A 1 74 ? 18.277 0.991 -28.514 1.00 40.69 74 ALA A CA 1
ATOM 596 C C . ALA A 1 74 ? 17.883 0.655 -29.963 1.00 40.69 74 ALA A C 1
ATOM 598 O O . ALA A 1 74 ? 17.941 -0.504 -30.367 1.00 40.69 74 ALA A O 1
ATOM 599 N N . LYS A 1 75 ? 17.561 1.666 -30.786 1.00 45.69 75 LYS A N 1
ATOM 600 C CA . LYS A 1 75 ? 17.217 1.471 -32.212 1.00 45.69 75 LYS A CA 1
ATOM 601 C C . LYS A 1 75 ? 18.445 1.446 -33.141 1.00 45.69 75 LYS A C 1
ATOM 603 O O . LYS A 1 75 ? 18.314 1.297 -34.360 1.00 45.69 75 LYS A O 1
ATOM 608 N N . GLY A 1 76 ? 19.656 1.633 -32.602 1.00 47.44 76 GLY A N 1
ATOM 609 C CA . GLY A 1 76 ? 20.875 1.842 -33.396 1.00 47.44 76 GLY A CA 1
ATOM 610 C C . GLY A 1 76 ? 20.803 3.087 -34.296 1.00 47.44 76 GLY A C 1
ATOM 611 O O . GLY A 1 76 ? 21.535 3.169 -35.296 1.00 47.44 76 GLY A O 1
ATOM 612 N N . ILE A 1 77 ? 19.894 4.012 -33.968 1.00 54.22 77 ILE A N 1
ATOM 613 C CA . ILE A 1 77 ? 19.738 5.332 -34.569 1.00 54.22 77 ILE A CA 1
ATOM 614 C C . ILE A 1 77 ? 20.634 6.261 -33.752 1.00 54.22 77 ILE A C 1
ATOM 616 O O . ILE A 1 77 ? 20.223 6.864 -32.771 1.00 54.22 77 ILE A O 1
ATOM 620 N N . SER A 1 78 ? 21.905 6.350 -34.143 1.00 60.22 78 SER A N 1
ATOM 621 C CA . SER A 1 78 ? 22.825 7.325 -33.549 1.00 60.22 78 SER A CA 1
ATOM 622 C C . SER A 1 78 ? 22.243 8.734 -33.671 1.00 60.22 78 SER A C 1
ATOM 624 O O . SER A 1 78 ? 21.566 9.010 -34.665 1.00 60.22 78 SER A O 1
ATOM 626 N N . ALA A 1 79 ? 22.612 9.658 -32.787 1.00 62.25 79 ALA A N 1
ATOM 627 C CA . ALA A 1 79 ? 22.304 11.078 -32.966 1.00 62.25 79 ALA A CA 1
ATOM 628 C C . ALA A 1 79 ? 22.711 11.608 -34.346 1.00 62.25 79 ALA A C 1
ATOM 630 O O . ALA A 1 79 ? 22.022 12.435 -34.917 1.00 62.25 79 ALA A O 1
ATOM 631 N N . LYS A 1 80 ? 23.735 11.016 -34.971 1.00 68.56 80 LYS A N 1
ATOM 632 C CA . LYS A 1 80 ? 24.122 11.271 -36.364 1.00 68.56 80 LYS A CA 1
ATOM 633 C C . LYS A 1 80 ? 23.046 10.927 -37.410 1.00 68.56 80 LYS A C 1
ATOM 635 O O . LYS A 1 80 ? 23.049 11.497 -38.491 1.00 68.56 80 LYS A O 1
ATOM 640 N N . ILE A 1 81 ? 22.161 9.965 -37.155 1.00 76.88 81 ILE A N 1
ATOM 641 C CA . ILE A 1 81 ? 21.048 9.596 -38.051 1.00 76.88 81 ILE A CA 1
ATOM 642 C C . ILE A 1 81 ? 19.848 10.511 -37.803 1.00 76.88 81 ILE A C 1
ATOM 644 O O . ILE A 1 81 ? 19.230 10.952 -38.768 1.00 76.88 81 ILE A O 1
ATOM 648 N N . LEU A 1 82 ? 19.563 10.841 -36.541 1.00 80.81 82 LEU A N 1
ATOM 649 C CA . LEU A 1 82 ? 18.561 11.848 -36.203 1.00 80.81 82 LEU A CA 1
ATOM 650 C C . LEU A 1 82 ? 18.946 13.217 -36.777 1.00 80.81 82 LEU A C 1
ATOM 652 O O . LEU A 1 82 ? 18.163 13.808 -37.513 1.00 80.81 82 LEU A O 1
ATOM 656 N N . GLN A 1 83 ? 20.195 13.640 -36.582 1.00 79.50 83 GLN A N 1
ATOM 657 C CA . GLN A 1 83 ? 20.751 14.855 -37.169 1.00 79.50 83 GLN A CA 1
ATOM 658 C C . GLN A 1 83 ? 20.601 14.863 -38.692 1.00 79.50 83 GLN A C 1
ATOM 660 O O . GLN A 1 83 ? 20.131 15.847 -39.233 1.00 79.50 83 GLN A O 1
ATOM 665 N N . LYS A 1 84 ? 20.849 13.745 -39.391 1.00 85.31 84 LYS A N 1
ATOM 666 C CA . LYS A 1 84 ? 20.594 13.653 -40.843 1.00 85.31 84 LYS A CA 1
ATOM 667 C C . LYS A 1 84 ? 19.128 13.868 -41.233 1.00 85.31 84 LYS A C 1
ATOM 669 O O . LYS A 1 84 ? 18.873 14.329 -42.342 1.00 85.31 84 LYS A O 1
ATOM 674 N N . CYS A 1 85 ? 18.172 13.489 -40.384 1.00 87.38 85 CYS A N 1
ATOM 675 C CA . CYS A 1 85 ? 16.752 13.775 -40.611 1.00 87.38 85 CYS A CA 1
ATOM 676 C C . CYS A 1 85 ? 16.487 15.277 -40.477 1.00 87.38 85 CYS A C 1
ATOM 678 O O . CYS A 1 85 ? 15.881 15.886 -41.353 1.00 87.38 85 CYS A O 1
ATOM 680 N N . ILE A 1 86 ? 17.028 15.891 -39.427 1.00 83.50 86 ILE A N 1
ATOM 681 C CA . ILE A 1 86 ? 16.908 17.331 -39.186 1.00 83.50 86 ILE A CA 1
ATOM 682 C C . ILE A 1 86 ? 17.631 18.152 -40.262 1.00 83.50 86 ILE A C 1
ATOM 684 O O . ILE A 1 86 ? 17.103 19.160 -40.715 1.00 83.50 86 ILE A O 1
ATOM 688 N N . ASP A 1 87 ? 18.786 17.704 -40.749 1.00 84.62 87 ASP A N 1
ATOM 689 C CA . ASP A 1 87 ? 19.508 18.346 -41.849 1.00 84.62 87 ASP A CA 1
ATOM 690 C C . ASP A 1 87 ? 18.691 18.291 -43.149 1.00 84.62 87 ASP A C 1
ATOM 692 O O . ASP A 1 87 ? 18.714 19.239 -43.930 1.00 84.62 87 ASP A O 1
ATOM 696 N N . LYS A 1 88 ? 17.916 17.214 -43.369 1.00 87.88 88 LYS A N 1
ATOM 697 C CA . LYS A 1 88 ? 16.946 17.146 -44.474 1.00 87.88 88 LYS A CA 1
ATOM 698 C C . LYS A 1 88 ? 15.825 18.166 -44.298 1.00 87.88 88 LYS A C 1
ATOM 700 O O . LYS A 1 88 ? 15.522 18.842 -45.271 1.00 87.88 88 LYS A O 1
ATOM 705 N N . CYS A 1 89 ? 15.288 18.330 -43.086 1.00 83.88 89 CYS A N 1
ATOM 706 C CA . CYS A 1 89 ? 14.324 19.398 -42.795 1.00 83.88 89 CYS A CA 1
ATOM 707 C C . CYS A 1 89 ? 14.915 20.784 -43.097 1.00 83.88 89 CYS A C 1
ATOM 709 O O . CYS A 1 89 ? 14.299 21.568 -43.802 1.00 83.88 89 CYS A O 1
ATOM 711 N N . ARG A 1 90 ? 16.143 21.071 -42.641 1.00 78.25 90 ARG A N 1
ATOM 712 C CA . ARG A 1 90 ? 16.834 22.352 -42.904 1.00 78.25 90 ARG A CA 1
ATOM 713 C C . ARG A 1 90 ? 17.080 22.603 -44.389 1.00 78.25 90 ARG A C 1
ATOM 715 O O . ARG A 1 90 ? 16.993 23.734 -44.847 1.00 78.25 90 ARG A O 1
ATOM 722 N N . ALA A 1 91 ? 17.418 21.556 -45.138 1.00 79.75 91 ALA A N 1
ATOM 723 C CA . ALA A 1 91 ? 17.675 21.657 -46.570 1.00 79.75 91 ALA A CA 1
ATOM 724 C C . ALA A 1 91 ? 16.388 21.784 -47.398 1.00 79.75 91 ALA A C 1
ATOM 726 O O . ALA A 1 91 ? 16.400 22.432 -48.443 1.00 79.75 91 ALA A O 1
ATOM 727 N N . ALA A 1 92 ? 15.298 21.157 -46.951 1.00 73.44 92 ALA A N 1
ATOM 728 C CA . ALA A 1 92 ? 13.980 21.282 -47.564 1.00 73.44 92 ALA A CA 1
ATOM 729 C C . ALA A 1 92 ? 13.339 22.643 -47.269 1.00 73.44 92 ALA A C 1
ATOM 731 O O . ALA A 1 92 ? 12.461 23.075 -48.014 1.00 73.44 92 ALA A O 1
ATOM 732 N N . ASP A 1 93 ? 13.795 23.313 -46.209 1.00 65.50 93 ASP A N 1
ATOM 733 C CA . ASP A 1 93 ? 13.091 24.441 -45.643 1.00 65.50 93 ASP A CA 1
ATOM 734 C C . ASP A 1 93 ? 14.005 25.613 -45.254 1.00 65.50 93 ASP A C 1
ATOM 736 O O . ASP A 1 93 ? 14.454 25.765 -44.118 1.00 65.50 93 ASP A O 1
ATOM 740 N N . VAL A 1 94 ? 14.280 26.470 -46.239 1.00 56.44 94 VAL A N 1
ATOM 741 C CA . VAL A 1 94 ? 15.207 27.611 -46.128 1.00 56.44 94 VAL A CA 1
ATOM 742 C C . VAL A 1 94 ? 14.702 28.757 -45.238 1.00 56.44 94 VAL A C 1
ATOM 744 O O . VAL A 1 94 ? 15.484 29.655 -44.931 1.00 56.44 94 VAL A O 1
ATOM 747 N N . ASN A 1 95 ? 13.434 28.739 -44.805 1.00 59.69 95 ASN A N 1
ATOM 748 C CA . ASN A 1 95 ? 12.806 29.850 -44.073 1.00 59.69 95 ASN A CA 1
ATOM 749 C C . ASN A 1 95 ? 12.337 29.503 -42.649 1.00 59.69 95 ASN A C 1
ATOM 751 O O . ASN A 1 95 ? 11.855 30.398 -41.949 1.00 59.69 95 ASN A O 1
ATOM 755 N N . HIS A 1 96 ? 12.488 28.257 -42.188 1.00 61.25 96 HIS A N 1
ATOM 756 C CA . HIS A 1 96 ? 12.029 27.845 -40.859 1.00 61.25 96 HIS A CA 1
ATOM 757 C C . HIS A 1 96 ? 13.181 27.483 -39.918 1.00 61.25 96 HIS A C 1
ATOM 759 O O . HIS A 1 96 ? 14.213 26.929 -40.295 1.00 61.25 96 HIS A O 1
ATOM 765 N N . CYS A 1 97 ? 12.993 27.798 -38.637 1.00 59.88 97 CYS A N 1
ATOM 766 C CA . CYS A 1 97 ? 13.977 27.549 -37.589 1.00 59.88 97 CYS A CA 1
ATOM 767 C C . CYS A 1 97 ? 13.884 26.094 -37.116 1.00 59.88 97 CYS A C 1
ATOM 769 O O . CYS A 1 97 ? 13.416 25.805 -36.017 1.00 59.88 97 CYS A O 1
ATOM 771 N N . CYS A 1 98 ? 14.314 25.169 -37.973 1.00 57.81 98 CYS A N 1
ATOM 772 C CA . CYS A 1 98 ? 14.385 23.739 -37.683 1.00 57.81 98 CYS A CA 1
ATOM 773 C C . CYS A 1 98 ? 15.582 23.439 -36.763 1.00 57.81 98 CYS A C 1
ATOM 775 O O . CYS A 1 98 ? 16.658 23.013 -37.197 1.00 57.81 98 CYS A O 1
ATOM 777 N N . GLY A 1 99 ? 15.409 23.714 -35.475 1.00 58.53 99 GLY A N 1
ATOM 778 C CA . GLY A 1 99 ? 16.307 23.297 -34.405 1.00 58.53 99 GLY A CA 1
ATOM 779 C C . GLY A 1 99 ? 16.030 21.871 -33.936 1.00 58.53 99 GLY A C 1
ATOM 780 O O . GLY A 1 99 ? 14.925 21.369 -34.117 1.00 58.53 99 GLY A O 1
ATOM 781 N N . ASN A 1 100 ? 17.017 21.209 -33.339 1.00 57.66 100 ASN A N 1
ATOM 782 C CA . ASN A 1 100 ? 16.780 19.963 -32.622 1.00 57.66 100 ASN A CA 1
ATOM 783 C C . ASN A 1 100 ? 17.247 20.091 -31.176 1.00 57.66 100 ASN A C 1
ATOM 785 O O . ASN A 1 100 ? 18.197 20.813 -30.858 1.00 57.66 100 ASN A O 1
ATOM 789 N N . ARG A 1 101 ? 16.594 19.349 -30.283 1.00 58.22 101 ARG A N 1
ATOM 790 C CA . ARG A 1 101 ? 16.928 19.408 -28.855 1.00 58.22 101 ARG A CA 1
ATOM 791 C C . ARG A 1 101 ? 18.302 18.817 -28.530 1.00 58.22 101 ARG A C 1
ATOM 793 O O . ARG A 1 101 ? 18.843 19.120 -27.471 1.00 58.22 101 ARG A O 1
ATOM 800 N N . HIS A 1 102 ? 18.869 18.003 -29.419 1.00 51.66 102 HIS A N 1
ATOM 801 C CA . HIS A 1 102 ? 20.140 17.305 -29.219 1.00 51.66 102 HIS A CA 1
ATOM 802 C C . HIS A 1 102 ? 21.374 18.202 -29.409 1.00 51.66 102 HIS A C 1
ATOM 804 O O . HIS A 1 102 ? 22.380 17.971 -28.745 1.00 51.66 102 HIS A O 1
ATOM 810 N N . SER A 1 103 ? 21.295 19.248 -30.235 1.00 49.44 103 SER A N 1
ATOM 811 C CA . SER A 1 103 ? 22.377 20.212 -30.493 1.00 49.44 103 SER A CA 1
ATOM 812 C C . SER A 1 103 ? 22.182 21.557 -29.780 1.00 49.44 103 SER A C 1
ATOM 814 O O . SER A 1 103 ? 22.946 22.491 -30.006 1.00 49.44 103 SER A O 1
ATOM 816 N N . ARG A 1 104 ? 21.171 21.682 -28.898 1.00 52.53 104 ARG A N 1
ATOM 817 C CA . ARG A 1 104 ? 20.736 22.953 -28.261 1.00 52.53 104 ARG A CA 1
ATOM 818 C C . ARG A 1 104 ? 20.323 24.042 -29.260 1.00 52.53 104 ARG A C 1
ATOM 820 O O . ARG A 1 104 ? 20.143 25.201 -28.888 1.00 52.53 104 ARG A O 1
ATOM 827 N N . GLU A 1 105 ? 20.127 23.671 -30.516 1.00 55.09 105 GLU A N 1
ATOM 828 C CA . GLU A 1 105 ? 19.624 24.547 -31.558 1.00 55.09 105 GLU A CA 1
ATOM 829 C C . GLU A 1 105 ? 18.100 24.573 -31.399 1.00 55.09 105 GLU A C 1
ATOM 831 O O . GLU A 1 105 ? 17.445 23.591 -31.700 1.00 55.09 105 GLU A O 1
ATOM 836 N N . ALA A 1 106 ? 17.542 25.652 -30.844 1.00 54.69 106 ALA A N 1
ATOM 837 C CA . ALA A 1 106 ? 16.101 25.929 -30.736 1.00 54.69 106 ALA A CA 1
ATOM 838 C C . ALA A 1 106 ? 15.186 24.747 -30.304 1.00 54.69 106 ALA A C 1
ATOM 840 O O . ALA A 1 106 ? 14.645 24.002 -31.112 1.00 54.69 106 ALA A O 1
ATOM 841 N N . TRP A 1 107 ? 14.912 24.646 -29.000 1.00 52.53 107 TRP A N 1
ATOM 842 C CA . TRP A 1 107 ? 13.997 23.673 -28.369 1.00 52.53 107 TRP A CA 1
ATOM 843 C C . TRP A 1 107 ? 12.499 24.005 -28.537 1.00 52.53 107 TRP A C 1
ATOM 845 O O . TRP A 1 107 ? 11.644 23.442 -27.850 1.00 52.53 107 TRP A O 1
ATOM 855 N N . TYR A 1 108 ? 12.181 24.945 -29.421 1.00 60.38 108 TYR A N 1
ATOM 856 C CA . TYR A 1 108 ? 10.870 25.561 -29.575 1.00 60.38 108 TYR A CA 1
ATOM 857 C C . TYR A 1 108 ? 10.349 25.383 -31.001 1.00 60.38 108 TYR A C 1
ATOM 859 O O . TYR A 1 108 ? 11.107 25.454 -31.965 1.00 60.38 108 TYR A O 1
ATOM 867 N N . SER A 1 109 ? 9.041 25.162 -31.114 1.00 61.34 109 SER A N 1
ATOM 868 C CA . SER A 1 109 ? 8.336 25.037 -32.388 1.00 61.34 109 SER A CA 1
ATOM 869 C C . SER A 1 109 ? 7.568 26.309 -32.765 1.00 61.34 109 SER A C 1
ATOM 871 O O . SER A 1 109 ? 7.387 27.224 -31.956 1.00 61.34 109 SER A O 1
ATOM 873 N N . THR A 1 110 ? 7.109 26.359 -34.010 1.00 60.50 110 THR A N 1
ATOM 874 C CA . THR A 1 110 ? 6.475 27.493 -34.679 1.00 60.50 110 THR A CA 1
ATOM 875 C C . THR A 1 110 ? 4.962 27.575 -34.381 1.00 60.50 110 THR A C 1
ATOM 877 O O . THR A 1 110 ? 4.236 26.609 -34.535 1.00 60.50 110 THR A O 1
ATOM 880 N N . HIS A 1 111 ? 4.459 28.741 -33.941 1.00 70.62 111 HIS A N 1
ATOM 881 C CA . HIS A 1 111 ? 3.027 29.141 -33.925 1.00 70.62 111 HIS A CA 1
ATOM 882 C C . HIS A 1 111 ? 1.968 28.048 -33.631 1.00 70.62 111 HIS A C 1
ATOM 884 O O . HIS A 1 111 ? 1.058 27.840 -34.425 1.00 70.62 111 HIS A O 1
ATOM 890 N N . ASN A 1 112 ? 2.013 27.402 -32.459 1.00 76.12 112 ASN A N 1
ATOM 891 C CA . ASN A 1 112 ? 1.074 26.324 -32.078 1.00 76.12 112 ASN A CA 1
ATOM 892 C C . ASN A 1 112 ? 1.140 25.057 -32.952 1.00 76.12 112 ASN A C 1
ATOM 894 O O . ASN A 1 112 ? 0.324 24.160 -32.762 1.00 76.12 112 ASN A O 1
ATOM 898 N N . LEU A 1 113 ? 2.107 24.928 -33.850 1.00 84.25 113 LEU A N 1
ATOM 899 C CA . LEU A 1 113 ? 2.341 23.742 -34.668 1.00 84.25 113 LEU A CA 1
ATOM 900 C C . LEU A 1 113 ? 3.656 23.080 -34.253 1.00 84.25 113 LEU A C 1
ATOM 902 O O . LEU A 1 113 ? 4.504 23.700 -33.612 1.00 84.25 113 LEU A O 1
ATOM 906 N N . LEU A 1 114 ? 3.794 21.792 -34.536 1.00 85.88 114 LEU A N 1
ATOM 907 C CA . LEU A 1 114 ? 5.026 21.023 -34.423 1.00 85.88 114 LEU A CA 1
ATOM 908 C C . LEU A 1 114 ? 5.843 21.186 -35.709 1.00 85.88 114 LEU A C 1
ATOM 910 O O . LEU A 1 114 ? 5.290 21.135 -36.805 1.00 85.88 114 LEU A O 1
ATOM 914 N N . SER A 1 115 ? 7.155 21.345 -35.568 1.00 84.06 115 SER A N 1
ATOM 915 C CA . SER A 1 115 ? 8.062 21.572 -36.693 1.00 84.06 115 SER A CA 1
ATOM 916 C C . SER A 1 115 ? 8.471 20.275 -37.388 1.00 84.06 115 SER A C 1
ATOM 918 O O . SER A 1 115 ? 8.314 19.177 -36.840 1.00 84.06 115 SER A O 1
ATOM 920 N N . CYS A 1 116 ? 9.110 20.387 -38.553 1.00 86.38 116 CYS A N 1
ATOM 921 C CA . CYS A 1 116 ? 9.708 19.232 -39.238 1.00 86.38 116 CYS A CA 1
ATOM 922 C C . CYS A 1 116 ? 10.726 18.498 -38.353 1.00 86.38 116 CYS A C 1
ATOM 924 O O . CYS A 1 116 ? 10.743 17.267 -38.286 1.00 86.38 116 CYS A O 1
ATOM 926 N N . ALA A 1 117 ? 11.528 19.235 -37.580 1.00 84.50 117 ALA A N 1
ATOM 927 C CA . ALA A 1 117 ? 12.455 18.629 -36.629 1.00 84.50 117 ALA A CA 1
ATOM 928 C C . ALA A 1 117 ? 11.726 17.860 -35.514 1.00 84.50 117 ALA A C 1
ATOM 930 O O . ALA A 1 117 ? 12.181 16.787 -35.115 1.00 84.50 117 ALA A O 1
ATOM 931 N N . ASN A 1 118 ? 10.566 18.346 -35.056 1.00 86.00 118 ASN A N 1
ATOM 932 C CA . ASN A 1 118 ? 9.727 17.594 -34.122 1.00 86.00 118 ASN A CA 1
ATOM 933 C C . ASN A 1 118 ? 9.174 16.317 -34.757 1.00 86.00 118 ASN A C 1
ATOM 935 O O . ASN A 1 118 ? 9.129 15.299 -34.080 1.00 86.00 118 ASN A O 1
ATOM 939 N N . GLY A 1 119 ? 8.841 16.334 -36.048 1.00 89.81 119 GLY A N 1
ATOM 940 C CA . GLY A 1 119 ? 8.497 15.131 -36.808 1.00 89.81 119 GLY A CA 1
ATOM 941 C C . GLY A 1 119 ? 9.620 14.094 -36.833 1.00 89.81 119 GLY A C 1
ATOM 942 O O . GLY A 1 119 ? 9.383 12.921 -36.560 1.00 89.81 119 GLY A O 1
ATOM 943 N N . CYS A 1 120 ? 10.865 14.517 -37.071 1.00 88.12 120 CYS A N 1
ATOM 944 C CA . CYS A 1 120 ? 12.039 13.640 -36.975 1.00 88.12 120 CYS A CA 1
ATOM 945 C C . CYS A 1 120 ? 12.248 13.087 -35.550 1.00 88.12 120 CYS A C 1
ATOM 947 O O . CYS A 1 120 ? 12.598 11.917 -35.385 1.00 88.12 120 CYS A O 1
ATOM 949 N N . GLU A 1 121 ? 12.027 13.908 -34.518 1.00 82.94 121 GLU A N 1
ATOM 950 C CA . GLU A 1 121 ? 12.085 13.477 -33.116 1.00 82.94 121 GLU A CA 1
ATOM 951 C C . GLU A 1 121 ? 10.930 12.536 -32.754 1.00 82.94 121 GLU A C 1
ATOM 953 O O . GLU A 1 121 ? 11.149 11.592 -32.020 1.00 82.94 121 GLU A O 1
ATOM 958 N N . ILE A 1 122 ? 9.716 12.720 -33.268 1.00 86.31 122 ILE A N 1
ATOM 959 C CA . ILE A 1 122 ? 8.579 11.815 -33.030 1.00 86.31 122 ILE A CA 1
ATOM 960 C C . ILE A 1 122 ? 8.788 10.490 -33.770 1.00 86.31 122 ILE A C 1
ATOM 962 O O . ILE A 1 122 ? 8.605 9.416 -33.193 1.00 86.31 122 ILE A O 1
ATOM 966 N N . ALA A 1 123 ? 9.264 10.549 -35.016 1.00 86.94 123 ALA A N 1
ATOM 967 C CA . ALA A 1 123 ? 9.642 9.383 -35.812 1.00 86.94 123 ALA A CA 1
ATOM 968 C C . ALA A 1 123 ? 10.665 8.504 -35.092 1.00 86.94 123 ALA A C 1
ATOM 970 O O . ALA A 1 123 ? 10.691 7.290 -35.288 1.00 86.94 123 ALA A O 1
ATOM 971 N N . TYR A 1 124 ? 11.499 9.118 -34.250 1.00 76.31 124 TYR A N 1
ATOM 972 C CA . TYR A 1 124 ? 12.444 8.419 -33.396 1.00 76.31 124 TYR A CA 1
ATOM 973 C C . TYR A 1 124 ? 11.755 7.397 -32.479 1.00 76.31 124 TYR A C 1
ATOM 975 O O . TYR A 1 124 ? 12.288 6.307 -32.270 1.00 76.31 124 TYR A O 1
ATOM 983 N N . TYR A 1 125 ? 10.570 7.707 -31.951 1.00 73.88 125 TYR A N 1
ATOM 984 C CA . TYR A 1 125 ? 9.852 6.873 -30.979 1.00 73.88 125 TYR A CA 1
ATOM 985 C C . TYR A 1 125 ? 8.788 5.994 -31.636 1.00 73.88 125 TYR A C 1
ATOM 987 O O . TYR A 1 125 ? 8.523 4.895 -31.154 1.00 73.88 125 TYR A O 1
ATOM 995 N N . GLU A 1 126 ? 8.280 6.395 -32.794 1.00 82.31 126 GLU A N 1
ATOM 996 C CA . GLU A 1 126 ? 7.250 5.657 -33.517 1.00 82.31 126 GLU A CA 1
ATOM 997 C C . GLU A 1 126 ? 7.795 4.462 -34.317 1.00 82.31 126 GLU A C 1
ATOM 999 O O . GLU A 1 126 ? 8.997 4.322 -34.570 1.00 82.31 126 GLU A O 1
ATOM 1004 N N . THR A 1 127 ? 6.900 3.532 -34.659 1.00 71.25 127 THR A N 1
ATOM 1005 C CA . THR A 1 127 ? 7.247 2.284 -35.376 1.00 71.25 127 THR A CA 1
ATOM 1006 C C . THR A 1 127 ? 6.848 2.309 -36.846 1.00 71.25 127 THR A C 1
ATOM 1008 O O . THR A 1 127 ? 7.372 1.536 -37.644 1.00 71.25 127 THR A O 1
ATOM 1011 N N . THR A 1 128 ? 5.956 3.225 -37.222 1.00 82.31 128 THR A N 1
ATOM 1012 C CA . THR A 1 128 ? 5.484 3.410 -38.593 1.00 82.31 128 THR A CA 1
ATOM 1013 C C . THR A 1 128 ? 5.429 4.895 -38.936 1.00 82.31 128 THR A C 1
ATOM 1015 O O . THR A 1 128 ? 5.304 5.747 -38.055 1.00 82.31 128 THR A O 1
ATOM 1018 N N . VAL A 1 129 ? 5.487 5.207 -40.233 1.00 89.44 129 VAL A N 1
ATOM 1019 C CA . VAL A 1 129 ? 5.270 6.577 -40.726 1.00 89.44 129 VAL A CA 1
ATOM 1020 C C . VAL A 1 129 ? 3.879 7.073 -40.322 1.00 89.44 129 VAL A C 1
ATOM 1022 O O . VAL A 1 129 ? 3.749 8.212 -39.893 1.00 89.44 129 VAL A O 1
ATOM 1025 N N . GLY A 1 130 ? 2.863 6.204 -40.406 1.00 88.38 130 GLY A N 1
ATOM 1026 C CA . GLY A 1 130 ? 1.488 6.515 -40.003 1.00 88.38 130 GLY A CA 1
ATOM 1027 C C . GLY A 1 130 ? 1.397 6.933 -38.537 1.00 88.38 130 GLY A C 1
ATOM 1028 O O . GLY A 1 130 ? 0.959 8.040 -38.264 1.00 88.38 130 GLY A O 1
ATOM 1029 N N . GLY A 1 131 ? 1.941 6.124 -37.619 1.00 85.88 131 GLY A N 1
ATOM 1030 C CA . GLY A 1 131 ? 1.968 6.458 -36.190 1.00 85.88 131 GLY A CA 1
ATOM 1031 C C . GLY A 1 131 ? 2.685 7.781 -35.902 1.00 85.88 131 GLY A C 1
ATOM 1032 O O . GLY A 1 131 ? 2.188 8.600 -35.140 1.00 85.88 131 GLY A O 1
ATOM 1033 N N . CYS A 1 132 ? 3.799 8.058 -36.588 1.00 92.38 132 CYS A N 1
ATOM 1034 C CA . CYS A 1 132 ? 4.471 9.360 -36.500 1.00 92.38 132 CYS A CA 1
ATOM 1035 C C . CYS A 1 132 ? 3.572 10.526 -36.929 1.00 92.38 132 CYS A C 1
ATOM 1037 O O . CYS A 1 132 ? 3.496 11.537 -36.230 1.00 92.38 132 CYS A O 1
ATOM 1039 N N . LYS A 1 133 ? 2.858 10.379 -38.048 1.00 94.75 133 LYS A N 1
ATOM 1040 C CA . LYS A 1 133 ? 1.941 11.409 -38.547 1.00 94.75 133 LYS A CA 1
ATOM 1041 C C . LYS A 1 133 ? 0.734 11.597 -37.631 1.00 94.75 133 LYS A C 1
ATOM 1043 O O . LYS A 1 133 ? 0.369 12.738 -37.362 1.00 94.75 133 LYS A O 1
ATOM 1048 N N . ASP A 1 134 ? 0.187 10.523 -37.071 1.00 92.31 134 ASP A N 1
ATOM 1049 C CA . ASP A 1 134 ? -0.910 10.597 -36.100 1.00 92.31 134 ASP A CA 1
ATOM 1050 C C . ASP A 1 134 ? -0.493 11.409 -34.861 1.00 92.31 134 ASP A C 1
ATOM 1052 O O . ASP A 1 134 ? -1.212 12.308 -34.424 1.00 92.31 134 ASP A O 1
ATOM 1056 N N . ARG A 1 135 ? 0.727 11.189 -34.352 1.00 92.00 135 ARG A N 1
ATOM 1057 C CA . ARG A 1 135 ? 1.305 11.978 -33.248 1.00 92.00 135 ARG A CA 1
ATOM 1058 C C . ARG A 1 135 ? 1.536 13.442 -33.616 1.00 92.00 135 ARG A C 1
ATOM 1060 O O . ARG A 1 135 ? 1.344 14.316 -32.772 1.00 92.00 135 ARG A O 1
ATOM 1067 N N . CYS A 1 136 ? 1.919 13.732 -34.859 1.00 91.75 136 CYS A N 1
ATOM 1068 C CA . CYS A 1 136 ? 1.993 15.106 -35.355 1.00 91.75 136 CYS A CA 1
ATOM 1069 C C . CYS A 1 136 ? 0.616 15.789 -35.342 1.00 91.75 136 CYS A C 1
ATOM 1071 O O . CYS A 1 136 ? 0.510 16.932 -34.896 1.00 91.75 136 CYS A O 1
ATOM 1073 N N . VAL A 1 137 ? -0.443 15.089 -35.763 1.00 92.81 137 VAL A N 1
ATOM 1074 C CA . VAL A 1 137 ? -1.827 15.598 -35.734 1.00 92.81 137 VAL A CA 1
ATOM 1075 C C . VAL A 1 137 ? -2.285 15.856 -34.297 1.00 92.81 137 VAL A C 1
ATOM 1077 O O . VAL A 1 137 ? -2.743 16.958 -33.991 1.00 92.81 137 VAL A O 1
ATOM 1080 N N . GLU A 1 138 ? -2.103 14.885 -33.397 1.00 90.75 138 GLU A N 1
ATOM 1081 C CA . GLU A 1 138 ? -2.388 15.044 -31.963 1.00 90.75 138 GLU A CA 1
ATOM 1082 C C . GLU A 1 138 ? -1.641 16.247 -31.375 1.00 90.75 138 GLU A C 1
ATOM 1084 O O . GLU A 1 138 ? -2.209 17.079 -30.662 1.00 90.75 138 GLU A O 1
ATOM 1089 N N . GLY A 1 139 ? -0.353 16.354 -31.694 1.00 88.44 139 GLY A N 1
ATOM 1090 C CA . GLY A 1 139 ? 0.496 17.413 -31.192 1.00 88.44 139 GLY A CA 1
ATOM 1091 C C . GLY A 1 139 ? 0.137 18.787 -31.731 1.00 88.44 139 GLY A C 1
ATOM 1092 O O . GLY A 1 139 ? 0.206 19.748 -30.967 1.00 88.44 139 GLY A O 1
ATOM 1093 N N . ASN A 1 140 ? -0.316 18.900 -32.979 1.00 88.56 140 ASN A N 1
ATOM 1094 C CA . ASN A 1 140 ? -0.830 20.144 -33.559 1.00 88.56 140 ASN A CA 1
ATOM 1095 C C . ASN A 1 140 ? -2.189 20.548 -32.972 1.00 88.56 140 ASN A C 1
ATOM 1097 O O . ASN A 1 140 ? -2.434 21.739 -32.797 1.00 88.56 140 ASN A O 1
ATOM 1101 N N . ALA A 1 141 ? -3.035 19.584 -32.597 1.00 87.31 141 ALA A N 1
ATOM 1102 C CA . ALA A 1 141 ? -4.311 19.848 -31.929 1.00 87.31 141 ALA A CA 1
ATOM 1103 C C . ALA A 1 141 ? -4.144 20.351 -30.480 1.00 87.31 141 ALA A C 1
ATOM 1105 O O . ALA A 1 141 ? -4.995 21.085 -29.969 1.00 87.31 141 ALA A O 1
ATOM 1106 N N . ALA A 1 142 ? -3.047 19.987 -29.806 1.00 80.06 142 ALA A N 1
ATOM 1107 C CA . ALA A 1 142 ? -2.717 20.525 -28.488 1.00 80.06 142 ALA A CA 1
ATOM 1108 C C . ALA A 1 142 ? -2.446 22.043 -28.563 1.00 80.06 142 ALA A C 1
ATOM 1110 O O . ALA A 1 142 ? -2.043 22.549 -29.601 1.00 80.06 142 ALA A O 1
ATOM 1111 N N . LYS A 1 143 ? -2.634 22.811 -27.480 1.00 80.81 143 LYS A N 1
ATOM 1112 C CA . LYS A 1 143 ? -2.438 24.279 -27.522 1.00 80.81 143 LYS A CA 1
ATOM 1113 C C . LYS A 1 143 ? -0.958 24.663 -27.648 1.00 80.81 143 LYS A C 1
ATOM 1115 O O . LYS A 1 143 ? -0.408 24.759 -28.739 1.00 80.81 143 LYS A O 1
ATOM 1120 N N . CYS A 1 144 ? -0.303 24.872 -26.511 1.00 79.00 144 CYS A N 1
ATOM 1121 C CA . CYS A 1 144 ? 1.062 25.384 -26.460 1.00 79.00 144 CYS A CA 1
ATOM 1122 C C . CYS A 1 144 ? 2.113 24.315 -26.217 1.00 79.00 144 CYS A C 1
ATOM 1124 O O . CYS A 1 144 ? 3.301 24.592 -26.369 1.00 79.00 144 CYS A O 1
ATOM 1126 N N . GLU A 1 145 ? 1.691 23.114 -25.832 1.00 82.56 145 GLU A N 1
ATOM 1127 C CA . GLU A 1 145 ? 2.590 22.037 -25.459 1.00 82.56 145 GLU A CA 1
ATOM 1128 C C . GLU A 1 145 ? 2.001 20.697 -25.882 1.00 82.56 145 GLU A C 1
ATOM 1130 O O . GLU A 1 145 ? 0.795 20.492 -25.771 1.00 82.56 145 GLU A O 1
ATOM 1135 N N . TYR A 1 146 ? 2.852 19.791 -26.350 1.00 83.56 146 TYR A N 1
ATOM 1136 C CA . TYR A 1 146 ? 2.494 18.404 -26.625 1.00 83.56 146 TYR A CA 1
ATOM 1137 C C . TYR A 1 146 ? 3.446 17.474 -25.881 1.00 83.56 146 TYR A C 1
ATOM 1139 O O . TYR A 1 146 ? 4.652 17.715 -25.854 1.00 83.56 146 TYR A O 1
ATOM 1147 N N . ARG A 1 147 ? 2.931 16.406 -25.275 1.00 81.69 147 ARG A N 1
ATOM 1148 C CA . ARG A 1 147 ? 3.750 15.374 -24.637 1.00 81.69 147 ARG A CA 1
ATOM 1149 C C . ARG A 1 147 ? 3.511 14.062 -25.362 1.00 81.69 147 ARG A C 1
ATOM 1151 O O . ARG A 1 147 ? 2.442 13.477 -25.245 1.00 81.69 147 ARG A O 1
ATOM 1158 N N . HIS A 1 148 ? 4.521 13.615 -26.097 1.00 81.50 148 HIS A N 1
ATOM 1159 C CA . HIS A 1 148 ? 4.488 12.291 -26.694 1.00 81.50 148 HIS A CA 1
ATOM 1160 C C . HIS A 1 148 ? 4.527 11.230 -25.578 1.00 81.50 148 HIS A C 1
ATOM 1162 O O . HIS A 1 148 ? 5.315 11.398 -24.642 1.00 81.50 148 HIS A O 1
ATOM 1168 N N . PRO A 1 149 ? 3.749 10.134 -25.661 1.00 70.38 149 PRO A N 1
ATOM 1169 C CA . PRO A 1 149 ? 3.667 9.135 -24.593 1.00 70.38 149 PRO A CA 1
ATOM 1170 C C . PRO A 1 149 ? 5.024 8.568 -24.172 1.00 70.38 149 PRO A C 1
ATOM 1172 O O . PRO A 1 149 ? 5.262 8.359 -22.992 1.00 70.38 149 PRO A O 1
ATOM 1175 N N . SER A 1 150 ? 5.930 8.375 -25.130 1.00 61.88 150 SER A N 1
ATOM 1176 C CA . SER A 1 150 ? 7.270 7.810 -24.906 1.00 61.88 150 SER A CA 1
ATOM 1177 C C . SER A 1 150 ? 8.373 8.846 -24.650 1.00 61.88 150 SER A C 1
ATOM 1179 O O . SER A 1 150 ? 9.528 8.463 -24.518 1.00 61.88 150 SER A O 1
ATOM 1181 N N . ILE A 1 151 ? 8.064 10.149 -24.610 1.00 65.44 151 ILE A N 1
ATOM 1182 C CA . ILE A 1 151 ? 9.075 11.206 -24.435 1.00 65.44 151 ILE A CA 1
ATOM 1183 C C . ILE A 1 151 ? 8.827 11.915 -23.106 1.00 65.44 151 ILE A C 1
ATOM 1185 O O . ILE A 1 151 ? 7.790 12.547 -22.899 1.00 65.44 151 ILE A O 1
ATOM 1189 N N . ALA A 1 152 ? 9.810 11.857 -22.203 1.00 54.19 152 ALA A N 1
ATOM 1190 C CA . ALA A 1 152 ? 9.716 12.504 -20.893 1.00 54.19 152 ALA A CA 1
ATOM 1191 C C . ALA A 1 152 ? 9.491 14.029 -20.999 1.00 54.19 152 ALA A C 1
ATOM 1193 O O . ALA A 1 152 ? 8.788 14.610 -20.174 1.00 54.19 152 ALA A O 1
ATOM 1194 N N . TRP A 1 153 ? 10.035 14.657 -22.046 1.00 60.69 153 TRP A N 1
ATOM 1195 C CA . TRP A 1 153 ? 10.037 16.104 -22.264 1.00 60.69 153 TRP A CA 1
ATOM 1196 C C . TRP A 1 153 ? 8.971 16.571 -23.264 1.00 60.69 153 TRP A C 1
ATOM 1198 O O . TRP A 1 153 ? 8.896 16.091 -24.396 1.00 60.69 153 TRP A O 1
ATOM 1208 N N . ARG A 1 154 ? 8.208 17.602 -22.889 1.00 75.94 154 ARG A N 1
ATOM 1209 C CA . ARG A 1 154 ? 7.178 18.233 -23.733 1.00 75.94 154 ARG A CA 1
ATOM 1210 C C . ARG A 1 154 ? 7.757 19.021 -24.919 1.00 75.94 154 ARG A C 1
ATOM 1212 O O . ARG A 1 154 ? 8.781 19.683 -24.789 1.00 75.94 154 ARG A O 1
ATOM 1219 N N . PHE A 1 155 ? 7.079 18.974 -26.063 1.00 77.62 155 PHE A N 1
ATOM 1220 C CA . PHE A 1 155 ? 7.263 19.873 -27.205 1.00 77.62 155 PHE A CA 1
ATOM 1221 C C . PHE A 1 155 ? 6.601 21.209 -26.895 1.00 77.62 155 PHE A C 1
ATOM 1223 O O . PHE A 1 155 ? 5.379 21.256 -26.792 1.00 77.62 155 PHE A O 1
ATOM 1230 N N . GLN A 1 156 ? 7.378 22.282 -26.742 1.00 74.38 156 GLN A N 1
ATOM 1231 C CA . GLN A 1 156 ? 6.833 23.627 -26.561 1.00 74.38 156 GLN A CA 1
ATOM 1232 C C . GLN A 1 156 ? 6.649 24.346 -27.900 1.00 74.38 156 GLN A C 1
ATOM 1234 O O . GLN A 1 156 ? 7.568 24.419 -28.714 1.00 74.38 156 GLN A O 1
ATOM 1239 N N . LYS A 1 157 ? 5.464 24.925 -28.101 1.00 77.88 157 LYS A N 1
ATOM 1240 C CA . LYS A 1 157 ? 5.026 25.532 -29.370 1.00 77.88 157 LYS A CA 1
ATOM 1241 C C . LYS A 1 157 ? 4.710 27.034 -29.277 1.00 77.88 157 LYS A C 1
ATOM 1243 O O . LYS A 1 157 ? 4.406 27.654 -30.292 1.00 77.88 157 LYS A O 1
ATOM 1248 N N . CYS A 1 158 ? 4.763 27.626 -28.073 1.00 68.25 158 CYS A N 1
ATOM 1249 C CA . CYS A 1 158 ? 4.345 29.020 -27.829 1.00 68.25 158 CYS A CA 1
ATOM 1250 C C . CYS A 1 158 ? 5.430 29.964 -27.286 1.00 68.25 158 CYS A C 1
ATOM 1252 O O . CYS A 1 158 ? 5.312 31.171 -27.472 1.00 68.25 158 CYS A O 1
ATOM 1254 N N . GLN A 1 159 ? 6.468 29.472 -26.600 1.00 59.22 159 GLN A N 1
ATOM 1255 C CA . GLN A 1 159 ? 7.227 30.319 -25.664 1.00 59.22 159 GLN A CA 1
ATOM 1256 C C . GLN A 1 159 ? 8.382 31.140 -26.296 1.00 59.22 159 GLN A C 1
ATOM 1258 O O . GLN A 1 159 ? 8.883 32.061 -25.654 1.00 59.22 159 GLN A O 1
ATOM 1263 N N . HIS A 1 160 ? 8.787 30.875 -27.552 1.00 54.84 160 HIS A N 1
ATOM 1264 C CA . HIS A 1 160 ? 9.951 31.557 -28.162 1.00 54.84 160 HIS A CA 1
ATOM 1265 C C . HIS A 1 160 ? 9.864 31.944 -29.655 1.00 54.84 160 HIS A C 1
ATOM 1267 O O . HIS A 1 160 ? 10.573 32.856 -30.079 1.00 54.84 160 HIS A O 1
ATOM 1273 N N . CYS A 1 161 ? 8.983 31.344 -30.465 1.00 54.06 161 CYS A N 1
ATOM 1274 C CA . CYS A 1 161 ? 8.908 31.652 -31.907 1.00 54.06 161 CYS A CA 1
ATOM 1275 C C . CYS A 1 161 ? 8.100 32.908 -32.272 1.00 54.06 161 CYS A C 1
ATOM 1277 O O . CYS A 1 161 ? 8.173 33.377 -33.407 1.00 54.06 161 CYS A O 1
ATOM 1279 N N . GLN A 1 162 ? 7.305 33.467 -31.355 1.00 51.12 162 GLN A N 1
ATOM 1280 C CA . GLN A 1 162 ? 6.426 34.594 -31.695 1.00 51.12 162 GLN A CA 1
ATOM 1281 C C . GLN A 1 162 ? 7.182 35.919 -31.899 1.00 51.12 162 GLN A C 1
ATOM 1283 O O . GLN A 1 162 ? 6.679 36.789 -32.610 1.00 51.12 162 GLN A O 1
ATOM 1288 N N . THR A 1 163 ? 8.396 36.051 -31.356 1.00 53.91 163 THR A N 1
ATOM 1289 C CA . THR A 1 163 ? 9.210 37.280 -31.392 1.00 53.91 163 THR A CA 1
ATOM 1290 C C . THR A 1 163 ? 10.437 37.211 -32.314 1.00 53.91 163 THR A C 1
ATOM 1292 O O . THR A 1 163 ? 11.039 38.248 -32.573 1.00 53.91 163 THR A O 1
ATOM 1295 N N . SER A 1 164 ? 10.805 36.035 -32.841 1.00 56.47 164 SER A N 1
ATOM 1296 C CA . SER A 1 164 ? 12.094 35.777 -33.520 1.00 56.47 164 SER A CA 1
ATOM 1297 C C . SER A 1 164 ? 12.014 35.514 -35.036 1.00 56.47 164 SER A C 1
ATOM 1299 O O . SER A 1 164 ? 13.011 35.150 -35.647 1.00 56.47 164 SER A O 1
ATOM 1301 N N . GLY A 1 165 ? 10.854 35.715 -35.675 1.00 59.09 165 GLY A N 1
ATOM 1302 C CA . GLY A 1 165 ? 10.704 35.603 -37.140 1.00 59.09 165 GLY A CA 1
ATOM 1303 C C . GLY A 1 165 ? 10.498 34.181 -37.686 1.00 59.09 165 GLY A C 1
ATOM 1304 O O . GLY A 1 165 ? 10.203 34.021 -38.864 1.00 59.09 165 GLY A O 1
ATOM 1305 N N . CYS A 1 166 ? 10.551 33.157 -36.834 1.00 61.19 166 CYS A N 1
ATOM 1306 C CA . CYS A 1 166 ? 10.316 31.757 -37.191 1.00 61.19 166 CYS A CA 1
ATOM 1307 C C . CYS A 1 166 ? 8.807 31.425 -37.174 1.00 61.19 166 CYS A C 1
ATOM 1309 O O . CYS A 1 166 ? 8.299 30.846 -36.207 1.00 61.19 166 CYS A O 1
ATOM 1311 N N . LYS A 1 167 ? 8.046 31.845 -38.192 1.00 64.00 167 LYS A N 1
ATOM 1312 C CA . LYS A 1 167 ? 6.597 31.574 -38.277 1.00 64.00 167 LYS A CA 1
ATOM 1313 C C . LYS A 1 167 ? 6.296 30.573 -39.390 1.00 64.00 167 LYS A C 1
ATOM 1315 O O . LYS A 1 167 ? 6.303 30.956 -40.550 1.00 64.00 167 LYS A O 1
ATOM 1320 N N . SER A 1 168 ? 5.972 29.338 -39.017 1.00 68.62 168 SER A N 1
ATOM 1321 C CA . SER A 1 168 ? 5.299 28.400 -39.916 1.00 68.62 168 SER A CA 1
ATOM 1322 C C . SER A 1 168 ? 3.793 28.539 -39.780 1.00 68.62 168 SER A C 1
ATOM 1324 O O . SER A 1 168 ? 3.278 28.795 -38.689 1.00 68.62 168 SER A O 1
ATOM 1326 N N . SER A 1 169 ? 3.102 28.371 -40.899 1.00 74.81 169 SER A N 1
ATOM 1327 C CA . SER A 1 169 ? 1.647 28.205 -40.956 1.00 74.81 169 SER A CA 1
ATOM 1328 C C . SER A 1 169 ? 1.261 26.867 -41.585 1.00 74.81 169 SER A C 1
ATOM 1330 O O . SER A 1 169 ? 0.084 26.645 -41.858 1.00 74.81 169 SER A O 1
ATOM 1332 N N . ASP A 1 170 ? 2.247 25.997 -41.822 1.00 83.31 170 ASP A N 1
ATOM 1333 C CA . ASP A 1 170 ? 2.052 24.711 -42.472 1.00 83.31 170 ASP A CA 1
ATOM 1334 C C . ASP A 1 170 ? 1.777 23.617 -41.424 1.00 83.31 170 ASP A C 1
ATOM 1336 O O . ASP A 1 170 ? 2.682 23.235 -40.677 1.00 83.31 170 ASP A O 1
ATOM 1340 N N . PRO A 1 171 ? 0.542 23.093 -41.328 1.00 83.62 171 PRO A N 1
ATOM 1341 C CA . PRO A 1 171 ? 0.226 22.014 -40.398 1.00 83.62 171 PRO A CA 1
ATOM 1342 C C . PRO A 1 171 ? 0.911 20.684 -40.757 1.00 83.62 171 PRO A C 1
ATOM 1344 O O . PRO A 1 171 ? 1.000 19.810 -39.892 1.00 83.62 171 PRO A O 1
ATOM 1347 N N . GLU A 1 172 ? 1.422 20.526 -41.982 1.00 88.19 172 GLU A N 1
ATOM 1348 C CA . GLU A 1 172 ? 2.092 19.307 -42.457 1.00 88.19 172 GLU A CA 1
ATOM 1349 C C . GLU A 1 172 ? 3.607 19.313 -42.207 1.00 88.19 172 GLU A C 1
ATOM 1351 O O . GLU A 1 172 ? 4.305 18.343 -42.519 1.00 88.19 172 GLU A O 1
ATOM 1356 N N . GLU A 1 173 ? 4.142 20.372 -41.595 1.00 85.56 173 GLU A N 1
ATOM 1357 C CA . GLU A 1 173 ? 5.579 20.513 -41.354 1.00 85.56 173 GLU A CA 1
ATOM 1358 C C . GLU A 1 173 ? 6.123 19.337 -40.518 1.00 85.56 173 GLU A C 1
ATOM 1360 O O . GLU A 1 173 ? 7.098 18.685 -40.893 1.00 85.56 173 GLU A O 1
ATOM 1365 N N . CYS A 1 174 ? 5.432 18.972 -39.434 1.00 89.25 174 CYS A N 1
ATOM 1366 C CA . CYS A 1 174 ? 5.766 17.796 -38.627 1.00 89.25 174 CYS A CA 1
ATOM 1367 C C . CYS A 1 174 ? 5.658 16.483 -39.419 1.00 89.25 174 CYS A C 1
ATOM 1369 O O . CYS A 1 174 ? 6.547 15.632 -39.339 1.00 89.25 174 CYS A O 1
ATOM 1371 N N . ALA A 1 175 ? 4.614 16.319 -40.236 1.00 91.62 175 ALA A N 1
ATOM 1372 C CA . ALA A 1 175 ? 4.440 15.123 -41.059 1.00 91.62 175 ALA A CA 1
ATOM 1373 C C . ALA A 1 175 ? 5.572 14.968 -42.092 1.00 91.62 175 ALA A C 1
ATOM 1375 O O . ALA A 1 175 ? 6.026 13.850 -42.350 1.00 91.62 175 ALA A O 1
ATOM 1376 N N . THR A 1 176 ? 6.098 16.082 -42.604 1.00 90.38 176 THR A N 1
ATOM 1377 C CA . THR A 1 176 ? 7.268 16.116 -43.494 1.00 90.38 176 THR A CA 1
ATOM 1378 C C . THR A 1 176 ? 8.523 15.580 -42.798 1.00 90.38 176 THR A C 1
ATOM 1380 O O . THR A 1 176 ? 9.296 14.827 -43.396 1.00 90.38 176 THR A O 1
ATOM 1383 N N . GLY A 1 177 ? 8.694 15.866 -41.504 1.00 90.19 177 GLY A N 1
ATOM 1384 C CA . GLY A 1 177 ? 9.748 15.268 -40.679 1.00 90.19 177 GLY A CA 1
ATOM 1385 C C . GLY A 1 177 ? 9.648 13.744 -40.588 1.00 90.19 177 GLY A C 1
ATOM 1386 O O . GLY A 1 177 ? 10.653 13.042 -40.730 1.00 90.19 177 GLY A O 1
ATOM 1387 N N . CYS A 1 178 ? 8.430 13.216 -40.435 1.00 92.81 178 CYS A N 1
ATOM 1388 C CA . CYS A 1 178 ? 8.179 11.773 -40.485 1.00 92.81 178 CYS A CA 1
ATOM 1389 C C . CYS A 1 178 ? 8.550 11.178 -41.857 1.00 92.81 178 CYS A C 1
ATOM 1391 O O . CYS A 1 178 ? 9.192 10.129 -41.951 1.00 92.81 178 CYS A O 1
ATOM 1393 N N . ASP A 1 179 ? 8.212 11.865 -42.947 1.00 93.19 179 ASP A N 1
ATOM 1394 C CA . ASP A 1 179 ? 8.551 11.403 -44.296 1.00 93.19 179 ASP A CA 1
ATOM 1395 C C . ASP A 1 179 ? 10.067 11.426 -44.547 1.00 93.19 179 ASP A C 1
ATOM 1397 O O . ASP A 1 179 ? 10.627 10.486 -45.119 1.00 93.19 179 ASP A O 1
ATOM 1401 N N . HIS A 1 180 ? 10.781 12.440 -44.053 1.00 91.69 180 HIS A N 1
ATOM 1402 C CA . HIS A 1 180 ? 12.243 12.475 -44.100 1.00 91.69 180 HIS A CA 1
ATOM 1403 C C . HIS A 1 180 ? 12.878 11.330 -43.317 1.00 91.69 180 HIS A C 1
ATOM 1405 O O . HIS A 1 180 ? 13.796 10.678 -43.835 1.00 91.69 180 HIS A O 1
ATOM 1411 N N . ALA A 1 181 ? 12.364 11.032 -42.124 1.00 89.94 181 ALA A N 1
ATOM 1412 C CA . ALA A 1 181 ? 12.778 9.876 -41.341 1.00 89.94 181 ALA A CA 1
ATOM 1413 C C . ALA A 1 181 ? 12.570 8.563 -42.114 1.00 89.94 181 ALA A C 1
ATOM 1415 O O . ALA A 1 181 ? 13.428 7.680 -42.061 1.00 89.94 181 ALA A O 1
ATOM 1416 N N . ALA A 1 182 ? 11.512 8.456 -42.924 1.00 89.50 182 ALA A N 1
ATOM 1417 C CA . ALA A 1 182 ? 11.218 7.256 -43.712 1.00 89.50 182 ALA A CA 1
ATOM 1418 C C . ALA A 1 182 ? 12.273 6.975 -44.784 1.00 89.50 182 ALA A C 1
ATOM 1420 O O . ALA A 1 182 ? 12.563 5.819 -45.099 1.00 89.50 182 ALA A O 1
ATOM 1421 N N . THR A 1 183 ? 12.904 8.030 -45.306 1.00 88.94 183 THR A N 1
ATOM 1422 C CA . THR A 1 183 ? 14.008 7.905 -46.270 1.00 88.94 183 THR A CA 1
ATOM 1423 C C . THR A 1 183 ? 15.318 7.433 -45.631 1.00 88.94 183 THR A C 1
ATOM 1425 O O . THR A 1 183 ? 16.257 7.051 -46.335 1.00 88.94 183 THR A O 1
ATOM 1428 N N . LEU A 1 184 ? 15.407 7.449 -44.299 1.00 85.12 184 LEU A N 1
ATOM 1429 C CA . LEU A 1 184 ? 16.588 7.059 -43.546 1.00 85.12 184 LEU A CA 1
ATOM 1430 C C . LEU A 1 184 ? 16.412 5.641 -42.995 1.00 85.12 184 LEU A C 1
ATOM 1432 O O . LEU A 1 184 ? 15.542 5.350 -42.175 1.00 85.12 184 LEU A O 1
ATOM 1436 N N . LYS A 1 185 ? 17.296 4.730 -43.420 1.00 72.31 185 LYS A N 1
ATOM 1437 C CA . LYS A 1 185 ? 17.327 3.359 -42.891 1.00 72.31 185 LYS A CA 1
ATOM 1438 C C . LYS A 1 185 ? 17.413 3.403 -41.355 1.00 72.31 185 LYS A C 1
ATOM 1440 O O . LYS A 1 185 ? 18.309 4.067 -40.838 1.00 72.31 185 LYS A O 1
ATOM 1445 N N . LYS A 1 186 ? 16.558 2.612 -40.682 1.00 70.94 186 LYS A N 1
ATOM 1446 C CA . LYS A 1 186 ? 16.447 2.355 -39.221 1.00 70.94 186 LYS A CA 1
ATOM 1447 C C . LYS A 1 186 ? 15.341 3.092 -38.449 1.00 70.94 186 LYS A C 1
ATOM 1449 O O . LYS A 1 186 ? 15.041 2.612 -37.365 1.00 70.94 186 LYS A O 1
ATOM 1454 N N . PHE A 1 187 ? 14.709 4.146 -38.975 1.00 70.69 187 PHE A N 1
ATOM 1455 C CA . PHE A 1 187 ? 13.630 4.844 -38.247 1.00 70.69 187 PHE A CA 1
ATOM 1456 C C . PHE A 1 187 ? 12.384 3.972 -38.028 1.00 70.69 187 PHE A C 1
ATOM 1458 O O . PHE A 1 187 ? 11.996 3.735 -36.891 1.00 70.69 187 PHE A O 1
ATOM 1465 N N . TYR A 1 188 ? 11.821 3.410 -39.100 1.00 70.38 188 TYR A N 1
ATOM 1466 C CA . TYR A 1 188 ? 10.572 2.631 -39.047 1.00 70.38 188 TYR A CA 1
ATOM 1467 C C . TYR A 1 188 ? 10.776 1.132 -39.255 1.00 70.38 188 TYR A C 1
ATOM 1469 O O . TYR A 1 188 ? 9.931 0.454 -39.838 1.00 70.38 188 TYR A O 1
ATOM 1477 N N . LYS A 1 189 ? 11.931 0.591 -38.848 1.00 57.84 189 LYS A N 1
ATOM 1478 C CA . LYS A 1 189 ? 12.084 -0.866 -38.885 1.00 57.84 189 LYS A CA 1
ATOM 1479 C C . LYS A 1 189 ? 11.083 -1.495 -37.906 1.00 57.84 189 LYS A C 1
ATOM 1481 O O . LYS A 1 189 ? 11.029 -1.035 -36.764 1.00 57.84 189 LYS A O 1
ATOM 1486 N N . PRO A 1 190 ? 10.339 -2.542 -38.306 1.00 51.19 190 PRO A N 1
ATOM 1487 C CA . PRO A 1 190 ? 9.465 -3.260 -37.392 1.00 51.19 190 PRO A CA 1
ATOM 1488 C C . PRO A 1 190 ? 10.261 -3.743 -36.179 1.00 51.19 190 PRO A C 1
ATOM 1490 O O . PRO A 1 190 ? 11.344 -4.312 -36.322 1.00 51.19 190 PRO A O 1
ATOM 1493 N N . VAL A 1 191 ? 9.704 -3.550 -34.983 1.00 46.88 191 VAL A N 1
ATOM 1494 C CA . VAL A 1 191 ? 10.268 -4.020 -33.702 1.00 46.88 191 VAL A CA 1
ATOM 1495 C C . VAL A 1 191 ? 10.531 -5.539 -33.718 1.00 46.88 191 VAL A C 1
ATOM 1497 O O . VAL A 1 191 ? 11.358 -6.046 -32.964 1.00 46.88 191 VAL A O 1
ATOM 1500 N N . GLU A 1 192 ? 9.871 -6.279 -34.610 1.00 44.62 192 GLU A N 1
ATOM 1501 C CA . GLU A 1 192 ? 10.050 -7.719 -34.814 1.00 44.62 192 GLU A CA 1
ATOM 1502 C C . GLU A 1 192 ? 11.391 -8.106 -35.468 1.00 44.62 192 GLU A C 1
ATOM 1504 O O . GLU A 1 192 ? 11.834 -9.238 -35.285 1.00 44.62 192 GLU A O 1
ATOM 1509 N N . GLU A 1 193 ? 12.088 -7.184 -36.145 1.00 45.94 193 GLU A N 1
ATOM 1510 C CA . GLU A 1 193 ? 13.403 -7.439 -36.766 1.00 45.94 193 GLU A CA 1
ATOM 1511 C C . GLU A 1 193 ? 14.605 -6.976 -35.914 1.00 45.94 193 GLU A C 1
ATOM 1513 O O . GLU A 1 193 ? 15.756 -7.137 -36.327 1.00 45.94 193 GLU A O 1
ATOM 1518 N N . GLN A 1 194 ? 14.378 -6.375 -34.740 1.00 54.25 194 GLN A N 1
ATOM 1519 C CA . GLN A 1 194 ? 15.455 -5.904 -33.861 1.00 54.25 194 GLN A CA 1
ATOM 1520 C C . GLN A 1 194 ? 15.903 -6.989 -32.871 1.00 54.25 194 GLN A C 1
ATOM 1522 O O . GLN A 1 194 ? 15.110 -7.530 -32.097 1.00 54.25 194 GLN A O 1
ATOM 1527 N N . GLU A 1 195 ? 17.207 -7.281 -32.863 1.00 73.06 195 GLU A N 1
ATOM 1528 C CA . GLU A 1 195 ? 17.831 -8.096 -31.819 1.00 73.06 195 GLU A CA 1
ATOM 1529 C C . GLU A 1 195 ? 17.819 -7.359 -30.470 1.00 73.06 195 GLU A C 1
ATOM 1531 O O . GLU A 1 195 ? 17.969 -6.139 -30.408 1.00 73.06 195 GLU A O 1
ATOM 1536 N N . TRP A 1 196 ? 17.675 -8.106 -29.369 1.00 83.81 196 TRP A N 1
ATOM 1537 C CA . TRP A 1 196 ? 17.702 -7.525 -28.027 1.00 83.81 196 TRP A CA 1
ATOM 1538 C C . TRP A 1 196 ? 19.062 -6.894 -27.703 1.00 83.81 196 TRP A C 1
ATOM 1540 O O . TRP A 1 196 ? 20.097 -7.571 -27.716 1.00 83.81 196 TRP A O 1
ATOM 1550 N N . THR A 1 197 ? 19.046 -5.624 -27.309 1.00 88.25 197 THR A N 1
ATOM 1551 C CA . THR A 1 197 ? 20.238 -4.845 -26.967 1.00 88.25 197 THR A CA 1
ATOM 1552 C C . THR A 1 197 ? 20.505 -4.882 -25.461 1.00 88.25 197 THR A C 1
ATOM 1554 O O . THR A 1 197 ? 19.601 -4.738 -24.642 1.00 88.25 197 THR A O 1
ATOM 1557 N N . LEU A 1 198 ? 21.767 -5.092 -25.066 1.00 88.38 198 LEU A N 1
ATOM 1558 C CA . LEU A 1 198 ? 22.200 -4.938 -23.672 1.00 88.38 198 LEU A CA 1
ATOM 1559 C C . LEU A 1 198 ? 22.783 -3.536 -23.486 1.00 88.38 198 LEU A C 1
ATOM 1561 O O . LEU A 1 198 ? 23.882 -3.283 -23.978 1.00 88.38 198 LEU A O 1
ATOM 1565 N N . LEU A 1 199 ? 22.096 -2.689 -22.723 1.00 87.06 199 LEU A N 1
ATOM 1566 C CA . LEU A 1 199 ? 22.619 -1.414 -22.233 1.00 87.06 199 LEU A CA 1
ATOM 1567 C C . LEU A 1 199 ? 22.785 -1.525 -20.725 1.00 87.06 199 LEU A C 1
ATOM 1569 O O . LEU A 1 199 ? 21.804 -1.729 -20.021 1.00 87.06 199 LEU A O 1
ATOM 1573 N N . SER A 1 200 ? 24.013 -1.447 -20.223 1.00 85.38 200 SER A N 1
ATOM 1574 C CA . SER A 1 200 ? 24.295 -1.534 -18.791 1.00 85.38 200 SER A CA 1
ATOM 1575 C C . SER A 1 200 ? 25.416 -0.570 -18.446 1.00 85.38 200 SER A C 1
ATOM 1577 O O . SER A 1 200 ? 26.498 -0.641 -19.023 1.00 85.38 200 SER A O 1
ATOM 1579 N N . GLU A 1 201 ? 25.129 0.336 -17.518 1.00 83.88 201 GLU A N 1
ATOM 1580 C CA . GLU A 1 201 ? 26.098 1.275 -16.954 1.00 83.88 201 GLU A CA 1
ATOM 1581 C C . GLU A 1 201 ? 27.040 0.567 -15.974 1.00 83.88 201 GLU A C 1
ATOM 1583 O O . GLU A 1 201 ? 28.254 0.721 -16.039 1.00 83.88 201 GLU A O 1
ATOM 1588 N N . HIS A 1 202 ? 26.480 -0.279 -15.109 1.00 87.56 202 HIS A N 1
ATOM 1589 C CA . HIS A 1 202 ? 27.207 -0.852 -13.977 1.00 87.56 202 HIS A CA 1
ATOM 1590 C C . HIS A 1 202 ? 27.917 -2.168 -14.298 1.00 87.56 202 HIS A C 1
ATOM 1592 O O . HIS A 1 202 ? 28.567 -2.754 -13.440 1.00 87.56 202 HIS A O 1
ATOM 1598 N N . CYS A 1 203 ? 27.820 -2.649 -15.540 1.00 87.38 203 CYS A N 1
ATOM 1599 C CA . CYS A 1 203 ? 28.522 -3.843 -15.986 1.00 87.38 203 CYS A CA 1
ATOM 1600 C C . CYS A 1 203 ? 29.403 -3.575 -17.217 1.00 87.38 203 CYS A C 1
ATOM 1602 O O . CYS A 1 203 ? 29.025 -3.919 -18.349 1.00 87.38 203 CYS A O 1
ATOM 1604 N N . PRO A 1 204 ? 30.612 -3.013 -17.023 1.00 79.56 204 PRO A N 1
ATOM 1605 C CA . PRO A 1 204 ? 31.549 -2.790 -18.113 1.00 79.56 204 PRO A CA 1
ATOM 1606 C C . PRO A 1 204 ? 31.942 -4.090 -18.825 1.00 79.56 204 PRO A C 1
ATOM 1608 O O . PRO A 1 204 ? 31.900 -5.204 -18.282 1.00 79.56 204 PRO A O 1
ATOM 1611 N N . LYS A 1 205 ? 32.351 -3.959 -20.091 1.00 80.94 205 LYS A N 1
ATOM 1612 C CA . LYS A 1 205 ? 32.666 -5.101 -20.955 1.00 80.94 205 LYS A CA 1
ATOM 1613 C C . LYS A 1 205 ? 33.753 -5.983 -20.329 1.00 80.94 205 LYS A C 1
ATOM 1615 O O . LYS A 1 205 ? 34.896 -5.577 -20.181 1.00 80.94 205 LYS A O 1
ATOM 1620 N N . GLY A 1 206 ? 33.395 -7.235 -20.040 1.00 84.94 206 GLY A N 1
ATOM 1621 C CA . GLY A 1 206 ? 34.327 -8.261 -19.559 1.00 84.94 206 GLY A CA 1
ATOM 1622 C C . GLY A 1 206 ? 34.432 -8.396 -18.039 1.00 84.94 206 GLY A C 1
ATOM 1623 O O . GLY A 1 206 ? 35.072 -9.355 -17.597 1.00 84.94 206 GLY A O 1
ATOM 1624 N N . LEU A 1 207 ? 33.774 -7.518 -17.271 1.00 92.19 207 LEU A N 1
ATOM 1625 C CA . LEU A 1 207 ? 33.826 -7.516 -15.805 1.00 92.19 207 LEU A CA 1
ATOM 1626 C C . LEU A 1 207 ? 32.697 -8.298 -15.131 1.00 92.19 207 LEU A C 1
ATOM 1628 O O . LEU A 1 207 ? 32.882 -8.742 -14.009 1.00 92.19 207 LEU A O 1
ATOM 1632 N N . CYS A 1 208 ? 31.581 -8.565 -15.816 1.00 95.06 208 CYS A N 1
ATOM 1633 C CA . CYS A 1 208 ? 30.522 -9.408 -15.254 1.00 95.06 208 CYS A CA 1
ATOM 1634 C C . CYS A 1 208 ? 30.359 -10.733 -15.974 1.00 95.06 208 CYS A C 1
ATOM 1636 O O . CYS A 1 208 ? 30.557 -10.882 -17.190 1.00 95.06 208 CYS A O 1
ATOM 1638 N N . LYS A 1 209 ? 29.854 -11.684 -15.205 1.00 95.44 209 LYS A N 1
ATOM 1639 C CA . LYS A 1 209 ? 29.129 -12.835 -15.719 1.00 95.44 209 LYS A CA 1
ATOM 1640 C C . LYS A 1 209 ? 27.672 -12.440 -15.929 1.00 95.44 209 LYS A C 1
ATOM 1642 O O . LYS A 1 209 ? 27.167 -11.502 -15.323 1.00 95.44 209 LYS A O 1
ATOM 1647 N N . LYS A 1 210 ? 27.020 -13.127 -16.866 1.00 95.50 210 LYS A N 1
ATOM 1648 C CA . LYS A 1 210 ? 25.657 -12.807 -17.289 1.00 95.50 210 LYS A CA 1
ATOM 1649 C C . LYS A 1 210 ? 24.868 -14.065 -17.595 1.00 95.50 210 LYS A C 1
ATOM 1651 O O . LYS A 1 210 ? 25.396 -15.017 -18.178 1.00 95.50 210 LYS A O 1
ATOM 1656 N N . TYR A 1 211 ? 23.588 -14.026 -17.263 1.00 96.56 211 TYR A N 1
ATOM 1657 C CA . TYR A 1 211 ? 22.590 -14.994 -17.683 1.00 96.56 211 TYR A CA 1
ATOM 1658 C C . TYR A 1 211 ? 21.419 -14.248 -18.326 1.00 96.56 211 TYR A C 1
ATOM 1660 O O . TYR A 1 211 ? 20.834 -13.365 -17.708 1.00 96.56 211 TYR A O 1
ATOM 1668 N N . ARG A 1 212 ? 21.104 -14.583 -19.581 1.00 95.06 212 ARG A N 1
ATOM 1669 C CA . ARG A 1 212 ? 20.048 -13.935 -20.373 1.00 95.06 212 ARG A CA 1
ATOM 1670 C C . ARG A 1 212 ? 18.951 -14.933 -20.683 1.00 95.06 212 ARG A C 1
ATOM 1672 O O . ARG A 1 212 ? 19.258 -16.039 -21.134 1.00 95.06 212 ARG A O 1
ATOM 1679 N N . LYS A 1 213 ? 17.696 -14.541 -20.479 1.00 94.25 213 LYS A N 1
ATOM 1680 C CA . LYS A 1 213 ? 16.529 -15.306 -20.932 1.00 94.25 213 LYS A CA 1
ATOM 1681 C C . LYS A 1 213 ? 15.281 -14.423 -20.923 1.00 94.25 213 LYS A C 1
ATOM 1683 O O . LYS A 1 213 ? 14.992 -13.769 -19.928 1.00 94.25 213 LYS A O 1
ATOM 1688 N N . GLY A 1 214 ? 14.517 -14.466 -22.017 1.00 91.50 214 GLY A N 1
ATOM 1689 C CA . GLY A 1 214 ? 13.366 -13.581 -22.201 1.00 91.50 214 GLY A CA 1
ATOM 1690 C C . GLY A 1 214 ? 13.822 -12.126 -22.267 1.00 91.50 214 GLY A C 1
ATOM 1691 O O . GLY A 1 214 ? 14.782 -11.826 -22.971 1.00 91.50 214 GLY A O 1
ATOM 1692 N N . ILE A 1 215 ? 13.163 -11.259 -21.500 1.00 93.19 215 ILE A N 1
ATOM 1693 C CA . ILE A 1 215 ? 13.504 -9.832 -21.417 1.00 93.19 215 ILE A CA 1
ATOM 1694 C C . ILE A 1 215 ? 14.624 -9.555 -20.406 1.00 93.19 215 ILE A C 1
ATOM 1696 O O . ILE A 1 215 ? 15.103 -8.435 -20.317 1.00 93.19 215 ILE A O 1
ATOM 1700 N N . TRP A 1 216 ? 15.042 -10.559 -19.633 1.00 96.50 216 TRP A N 1
ATOM 1701 C CA . TRP A 1 216 ? 15.884 -10.378 -18.454 1.00 96.50 216 TRP A CA 1
ATOM 1702 C C . TRP A 1 216 ? 17.354 -10.660 -18.739 1.00 96.50 216 TRP A C 1
ATOM 1704 O O . TRP A 1 216 ? 17.706 -11.636 -19.420 1.00 96.50 216 TRP A O 1
ATOM 1714 N N . VAL A 1 217 ? 18.222 -9.863 -18.120 1.00 96.62 217 VAL A N 1
ATOM 1715 C CA . VAL A 1 217 ? 19.652 -10.143 -18.002 1.00 96.62 217 VAL A CA 1
ATOM 1716 C C . VAL A 1 217 ? 20.090 -9.994 -16.548 1.00 96.62 217 VAL A C 1
ATOM 1718 O O . VAL A 1 217 ? 20.123 -8.899 -15.998 1.00 96.62 217 VAL A O 1
ATOM 1721 N N . ILE A 1 218 ? 20.444 -11.121 -15.933 1.00 97.00 218 ILE A N 1
ATOM 1722 C CA . ILE A 1 218 ? 20.988 -11.152 -14.574 1.00 97.00 218 ILE A CA 1
ATOM 1723 C C . ILE A 1 218 ? 22.508 -11.084 -14.664 1.00 97.00 218 ILE A C 1
ATOM 1725 O O . ILE A 1 218 ? 23.115 -11.865 -15.411 1.00 97.00 218 ILE A O 1
ATOM 1729 N N . MET A 1 219 ? 23.117 -10.164 -13.929 1.00 96.44 219 MET A N 1
ATOM 1730 C CA . MET A 1 219 ? 24.545 -9.868 -13.967 1.00 96.44 219 MET A CA 1
ATOM 1731 C C . MET A 1 219 ? 25.140 -9.897 -12.565 1.00 96.44 219 MET A C 1
ATOM 1733 O O . MET A 1 219 ? 24.504 -9.487 -11.602 1.00 96.44 219 MET A O 1
ATOM 1737 N N . TRP A 1 220 ? 26.371 -10.386 -12.465 1.00 95.44 220 TRP A N 1
ATOM 1738 C CA . TRP A 1 220 ? 27.149 -10.378 -11.229 1.00 95.44 220 TRP A CA 1
ATOM 1739 C C . TRP A 1 220 ? 28.631 -10.256 -11.554 1.00 95.44 220 TRP A C 1
ATOM 1741 O O . TRP A 1 220 ? 29.068 -10.641 -12.649 1.00 95.44 220 TRP A O 1
ATOM 1751 N N . ASP A 1 221 ? 29.408 -9.750 -10.605 1.00 95.00 221 ASP A N 1
ATOM 1752 C CA . ASP A 1 221 ? 30.850 -9.601 -10.755 1.00 95.00 221 ASP A CA 1
ATOM 1753 C C . ASP A 1 221 ? 31.512 -10.935 -11.148 1.00 95.00 221 ASP A C 1
ATOM 1755 O O . ASP A 1 221 ? 31.317 -11.990 -10.530 1.00 95.00 221 ASP A O 1
ATOM 1759 N N . LYS A 1 222 ? 32.310 -10.898 -12.218 1.00 94.94 222 LYS A N 1
ATOM 1760 C CA . LYS A 1 222 ? 33.009 -12.061 -12.766 1.00 94.94 222 LYS A CA 1
ATOM 1761 C C . LYS A 1 222 ? 33.960 -12.699 -11.761 1.00 94.94 222 LYS A C 1
ATOM 1763 O O . LYS A 1 222 ? 34.214 -13.900 -11.910 1.00 94.94 222 LYS A O 1
ATOM 1768 N N . LYS A 1 223 ? 34.457 -11.962 -10.762 1.00 93.94 223 LYS A N 1
ATOM 1769 C CA . LYS A 1 223 ? 35.330 -12.517 -9.717 1.00 93.94 223 LYS A CA 1
ATOM 1770 C C . LYS A 1 223 ? 34.654 -13.645 -8.929 1.00 93.94 223 LYS A C 1
ATOM 1772 O O . LYS A 1 223 ? 35.324 -14.595 -8.542 1.00 93.94 223 LYS A O 1
ATOM 1777 N N . TYR A 1 224 ? 33.323 -13.628 -8.813 1.00 92.38 224 TYR A N 1
ATOM 1778 C CA . TYR A 1 224 ? 32.541 -14.699 -8.182 1.00 92.38 224 TYR A CA 1
ATOM 1779 C C . TYR A 1 224 ? 32.249 -15.887 -9.113 1.00 92.38 224 TYR A C 1
ATOM 1781 O O . TYR A 1 224 ? 31.495 -16.804 -8.780 1.00 92.38 224 TYR A O 1
ATOM 1789 N N . GLY A 1 225 ? 32.836 -15.916 -10.311 1.00 90.38 225 GLY A N 1
ATOM 1790 C CA . GLY A 1 225 ? 32.768 -17.069 -11.199 1.00 90.38 225 GLY A CA 1
ATOM 1791 C C . GLY A 1 225 ? 31.330 -17.453 -11.556 1.00 90.38 225 GLY A C 1
ATOM 1792 O O . GLY A 1 225 ? 30.582 -16.658 -12.117 1.00 90.38 225 GLY A O 1
ATOM 1793 N N . ASN A 1 226 ? 30.945 -18.703 -11.297 1.00 92.81 226 ASN A N 1
ATOM 1794 C CA . ASN A 1 226 ? 29.626 -19.232 -11.662 1.00 92.81 226 ASN A CA 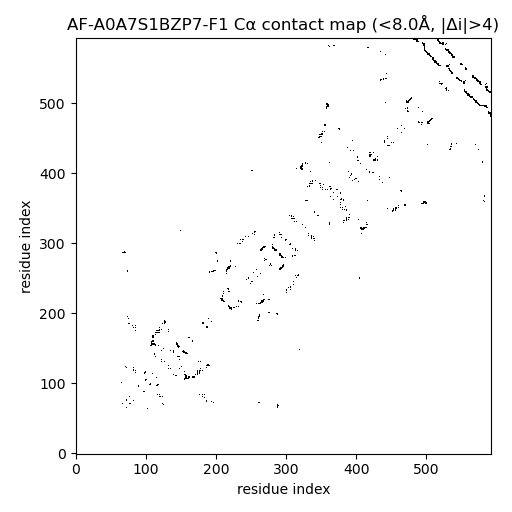1
ATOM 1795 C C . ASN A 1 226 ? 28.706 -19.478 -10.455 1.00 92.81 226 ASN A C 1
ATOM 1797 O O . ASN A 1 226 ? 27.675 -20.123 -10.652 1.00 92.81 226 ASN A O 1
ATOM 1801 N N . ILE A 1 227 ? 29.045 -19.002 -9.249 1.00 93.12 227 ILE A N 1
ATOM 1802 C CA . ILE A 1 227 ? 28.270 -19.321 -8.036 1.00 93.12 227 ILE A CA 1
ATOM 1803 C C . ILE A 1 227 ? 26.800 -18.898 -8.184 1.00 93.12 227 ILE A C 1
ATOM 1805 O O . ILE A 1 227 ? 25.909 -19.716 -7.990 1.00 93.12 227 ILE A O 1
ATOM 1809 N N . TYR A 1 228 ? 26.561 -17.710 -8.745 1.00 94.69 228 TYR A N 1
ATOM 1810 C CA . TYR A 1 228 ? 25.223 -17.161 -8.971 1.00 94.69 228 TYR A CA 1
ATOM 1811 C C . TYR A 1 228 ? 24.509 -17.679 -10.219 1.00 94.69 228 TYR A C 1
ATOM 1813 O O . TYR A 1 228 ? 23.398 -17.260 -10.538 1.00 94.69 228 TYR A O 1
ATOM 1821 N N . ARG A 1 229 ? 25.103 -18.606 -10.980 1.00 95.44 229 ARG A N 1
ATOM 1822 C CA . ARG A 1 229 ? 24.486 -19.084 -12.229 1.00 95.44 229 ARG A CA 1
ATOM 1823 C C . ARG A 1 229 ? 23.177 -19.832 -11.973 1.00 95.44 229 ARG A C 1
ATOM 1825 O O . ARG A 1 229 ? 22.296 -19.818 -12.836 1.00 95.44 229 ARG A O 1
ATOM 1832 N N . LYS A 1 230 ? 23.069 -20.545 -10.849 1.00 96.19 230 LYS A N 1
ATOM 1833 C CA . LYS A 1 230 ? 21.842 -21.254 -10.465 1.00 96.19 230 LYS A CA 1
ATOM 1834 C C . LYS A 1 230 ? 20.776 -20.257 -10.014 1.00 96.19 230 LYS A C 1
ATOM 1836 O O . LYS A 1 230 ? 19.645 -20.351 -10.488 1.00 96.19 230 LYS A O 1
ATOM 1841 N N . ASP A 1 231 ? 21.163 -19.279 -9.208 1.00 95.81 231 ASP A N 1
ATOM 1842 C CA . ASP A 1 231 ? 20.240 -18.297 -8.638 1.00 95.81 231 ASP A CA 1
ATOM 1843 C C . ASP A 1 231 ? 19.728 -17.363 -9.730 1.00 95.81 231 ASP A C 1
ATOM 1845 O O . ASP A 1 231 ? 18.524 -17.222 -9.892 1.00 95.81 231 ASP A O 1
ATOM 1849 N N . ALA A 1 232 ? 20.586 -16.920 -10.652 1.00 97.06 232 ALA A N 1
ATOM 1850 C CA . ALA A 1 232 ? 20.171 -16.182 -11.845 1.00 97.06 232 ALA A CA 1
ATOM 1851 C C . ALA A 1 232 ? 19.105 -16.920 -12.684 1.00 97.06 232 ALA A C 1
ATOM 1853 O O . ALA A 1 232 ? 18.194 -16.303 -13.237 1.00 97.06 232 ALA A O 1
ATOM 1854 N N . LYS A 1 233 ? 19.173 -18.258 -12.782 1.00 97.12 233 LYS A N 1
ATOM 1855 C CA . LYS A 1 233 ? 18.120 -19.047 -13.450 1.00 97.12 233 LYS A CA 1
ATOM 1856 C C . LYS A 1 233 ? 16.813 -19.041 -12.656 1.00 97.12 233 LYS A C 1
ATOM 1858 O O . LYS A 1 233 ? 15.750 -18.995 -13.281 1.00 97.12 233 LYS A O 1
ATOM 1863 N N . LYS A 1 234 ? 16.891 -19.120 -11.323 1.00 96.69 234 LYS A N 1
ATOM 1864 C CA . LYS A 1 234 ? 15.741 -19.027 -10.411 1.00 96.69 234 LYS A CA 1
ATOM 1865 C C . LYS A 1 234 ? 15.092 -17.644 -10.516 1.00 96.69 234 LYS A C 1
ATOM 1867 O O . LYS A 1 234 ? 13.905 -17.583 -10.821 1.00 96.69 234 LYS A O 1
ATOM 1872 N N . MET A 1 235 ? 15.878 -16.575 -10.398 1.00 97.50 235 MET A N 1
ATOM 1873 C CA . MET A 1 235 ? 15.432 -15.185 -10.513 1.00 97.50 235 MET A CA 1
ATOM 1874 C C . MET A 1 235 ? 14.669 -14.951 -11.812 1.00 97.50 235 MET A C 1
ATOM 1876 O O . MET A 1 235 ? 13.514 -14.549 -11.770 1.00 97.50 235 MET A O 1
ATOM 1880 N N . VAL A 1 236 ? 15.239 -15.305 -12.975 1.00 97.44 236 VAL A N 1
ATOM 1881 C CA . VAL A 1 236 ? 14.522 -15.134 -14.254 1.00 97.44 236 VAL A CA 1
ATOM 1882 C C . VAL A 1 236 ? 13.210 -15.916 -14.277 1.00 97.44 236 VAL A C 1
ATOM 1884 O O . VAL A 1 236 ? 12.215 -15.430 -14.808 1.00 97.44 236 VAL A O 1
ATOM 1887 N N . LYS A 1 237 ? 13.178 -17.135 -13.724 1.00 96.81 237 LYS A N 1
ATOM 1888 C CA . LYS A 1 237 ? 11.935 -17.910 -13.657 1.00 96.81 237 LYS A CA 1
ATOM 1889 C C . LYS A 1 237 ? 10.885 -17.187 -12.806 1.00 96.81 237 LYS A C 1
ATOM 1891 O O . LYS A 1 237 ? 9.737 -17.137 -13.240 1.00 96.81 237 LYS A O 1
ATOM 1896 N N . ARG A 1 238 ? 11.265 -16.647 -11.642 1.00 96.69 238 ARG A N 1
ATOM 1897 C CA . ARG A 1 238 ? 10.351 -15.950 -10.724 1.00 96.69 238 ARG A CA 1
ATOM 1898 C C . ARG A 1 238 ? 9.888 -14.609 -11.295 1.00 96.69 238 ARG A C 1
ATOM 1900 O O . ARG A 1 238 ? 8.686 -14.404 -11.419 1.00 96.69 238 ARG A O 1
ATOM 1907 N N . LEU A 1 239 ? 10.805 -13.767 -11.769 1.00 96.81 239 LEU A N 1
ATOM 1908 C CA . LEU A 1 239 ? 10.499 -12.470 -12.389 1.00 96.81 239 LEU A CA 1
ATOM 1909 C C . LEU A 1 239 ? 9.605 -12.616 -13.631 1.00 96.81 239 LEU A C 1
ATOM 1911 O O . LEU A 1 239 ? 8.674 -11.845 -13.839 1.00 96.81 239 LEU A O 1
ATOM 1915 N N . GLU A 1 240 ? 9.802 -13.664 -14.435 1.00 96.31 240 GLU A N 1
ATOM 1916 C CA . GLU A 1 240 ? 8.911 -13.944 -15.565 1.00 96.31 240 GLU A CA 1
ATOM 1917 C C . GLU A 1 240 ? 7.508 -14.392 -15.115 1.00 96.31 240 GLU A C 1
ATOM 1919 O O . GLU A 1 240 ? 6.532 -14.149 -15.825 1.00 96.31 240 GLU A O 1
ATOM 1924 N N . GLN A 1 241 ? 7.371 -15.037 -13.950 1.00 96.44 241 GLN A N 1
ATOM 1925 C CA . GLN A 1 241 ? 6.056 -15.313 -13.359 1.00 96.44 241 GLN A CA 1
ATOM 1926 C C . GLN A 1 241 ? 5.384 -14.022 -12.884 1.00 96.44 241 GLN A C 1
ATOM 1928 O O . GLN A 1 241 ? 4.197 -13.856 -13.163 1.00 96.44 241 GLN A O 1
ATOM 1933 N N . VAL A 1 242 ? 6.140 -13.110 -12.255 1.00 96.12 242 VAL A N 1
ATOM 1934 C CA . VAL A 1 242 ? 5.651 -11.778 -11.852 1.00 96.12 242 VAL A CA 1
ATOM 1935 C C . VAL A 1 242 ? 5.098 -11.044 -13.063 1.00 96.12 242 VAL A C 1
ATOM 1937 O O . VAL A 1 242 ? 3.898 -10.791 -13.137 1.00 96.12 242 VAL A O 1
ATOM 1940 N N . ARG A 1 243 ? 5.935 -10.845 -14.081 1.00 94.81 243 ARG A N 1
ATOM 1941 C CA . ARG A 1 243 ? 5.563 -10.176 -15.328 1.00 94.81 243 ARG A CA 1
ATOM 1942 C C . ARG A 1 243 ? 4.323 -10.783 -15.978 1.00 94.81 243 ARG A C 1
ATOM 1944 O O . ARG A 1 243 ? 3.411 -10.059 -16.370 1.00 94.81 243 ARG A O 1
ATOM 1951 N N . LYS A 1 244 ? 4.259 -12.114 -16.109 1.00 94.81 244 LYS A N 1
ATOM 1952 C CA . LYS A 1 244 ? 3.103 -12.793 -16.720 1.00 94.81 244 LYS A CA 1
ATOM 1953 C C . LYS A 1 244 ? 1.824 -12.576 -15.930 1.00 94.81 244 LYS A C 1
ATOM 1955 O O . LYS A 1 244 ? 0.772 -12.425 -16.544 1.00 94.81 244 LYS A O 1
ATOM 1960 N N . LEU A 1 245 ? 1.896 -12.607 -14.605 1.00 95.31 245 LEU A N 1
ATOM 1961 C CA . LEU A 1 245 ? 0.729 -12.385 -13.767 1.00 95.31 245 LEU A CA 1
ATOM 1962 C C . LEU A 1 245 ? 0.266 -10.930 -13.866 1.00 95.31 245 LEU A C 1
ATOM 1964 O O . LEU A 1 245 ? -0.904 -10.688 -14.156 1.00 95.31 245 LEU A O 1
ATOM 1968 N N . SER A 1 246 ? 1.190 -9.978 -13.744 1.00 94.19 246 SER A N 1
ATOM 1969 C CA . SER A 1 246 ? 0.893 -8.549 -13.832 1.00 94.19 246 SER A CA 1
ATOM 1970 C C . SER A 1 246 ? 0.285 -8.169 -15.185 1.00 94.19 246 SER A C 1
ATOM 1972 O O . SER A 1 246 ? -0.780 -7.559 -15.239 1.00 94.19 246 SER A O 1
ATOM 1974 N N . THR A 1 247 ? 0.887 -8.617 -16.288 1.00 91.31 247 THR A N 1
ATOM 1975 C CA . THR A 1 247 ? 0.406 -8.290 -17.643 1.00 91.31 247 THR A CA 1
ATOM 1976 C C . THR A 1 247 ? -0.888 -9.009 -18.016 1.00 91.31 247 THR A C 1
ATOM 1978 O O . THR A 1 247 ? -1.772 -8.414 -18.623 1.00 91.31 247 THR A O 1
ATOM 1981 N N . LYS A 1 248 ? -1.049 -10.290 -17.652 1.00 91.44 248 LYS A N 1
ATOM 1982 C CA . LYS A 1 248 ? -2.201 -11.093 -18.109 1.00 91.44 248 LYS A CA 1
ATOM 1983 C C . LYS A 1 248 ? -3.396 -11.084 -17.167 1.00 91.44 248 LYS A C 1
ATOM 1985 O O . LYS A 1 248 ? -4.492 -11.424 -17.604 1.00 91.44 248 LYS A O 1
ATOM 1990 N N . LYS A 1 249 ? -3.186 -10.821 -15.876 1.00 93.00 249 LYS A N 1
ATOM 1991 C CA . LYS A 1 249 ? -4.237 -10.898 -14.847 1.00 93.00 249 LYS A CA 1
ATOM 1992 C C . LYS A 1 249 ? -4.483 -9.578 -14.138 1.00 93.00 249 LYS A C 1
ATOM 1994 O O . LYS A 1 249 ? -5.602 -9.374 -13.693 1.00 93.00 249 LYS A O 1
ATOM 1999 N N . LEU A 1 250 ? -3.483 -8.699 -14.066 1.00 92.81 250 LEU A N 1
ATOM 2000 C CA . LEU A 1 250 ? -3.617 -7.391 -13.418 1.00 92.81 250 LEU A CA 1
ATOM 2001 C C . LEU A 1 250 ? -3.660 -6.220 -14.411 1.00 92.81 250 LEU A C 1
ATOM 2003 O O . LEU A 1 250 ? -3.668 -5.067 -13.991 1.00 92.81 250 LEU A O 1
ATOM 2007 N N . ASN A 1 251 ? -3.706 -6.517 -15.716 1.00 88.12 251 ASN A N 1
ATOM 2008 C CA . ASN A 1 251 ? -3.779 -5.542 -16.807 1.00 88.12 251 ASN A CA 1
ATOM 2009 C C . ASN A 1 251 ? -2.709 -4.436 -16.725 1.00 88.12 251 ASN A C 1
ATOM 2011 O O . ASN A 1 251 ? -2.965 -3.285 -17.072 1.00 88.12 251 ASN A O 1
ATOM 2015 N N . MET A 1 252 ? -1.524 -4.781 -16.221 1.00 89.31 252 MET A N 1
ATOM 2016 C CA . MET A 1 252 ? -0.388 -3.865 -16.156 1.00 89.31 252 MET A CA 1
ATOM 2017 C C . MET A 1 252 ? 0.393 -3.900 -17.472 1.00 89.31 252 MET A C 1
ATOM 2019 O O . MET A 1 252 ? 0.453 -4.935 -18.141 1.00 89.31 252 MET A O 1
ATOM 2023 N N . GLY A 1 253 ? 1.009 -2.777 -17.834 1.00 84.94 253 GLY A N 1
ATOM 2024 C CA . GLY A 1 253 ? 1.913 -2.700 -18.979 1.00 84.94 253 GLY A CA 1
ATOM 2025 C C . GLY A 1 253 ? 3.219 -3.451 -18.730 1.00 84.94 253 GLY A C 1
ATOM 2026 O O . GLY A 1 253 ? 3.592 -3.707 -17.592 1.00 84.94 253 GLY A O 1
ATOM 2027 N N . ASP A 1 254 ? 3.924 -3.808 -19.802 1.00 87.38 254 ASP A N 1
ATOM 2028 C CA . ASP A 1 254 ? 5.315 -4.258 -19.701 1.00 87.38 254 ASP A CA 1
ATOM 2029 C C . ASP A 1 254 ? 6.251 -3.090 -19.327 1.00 87.38 254 ASP A C 1
ATOM 2031 O O . ASP A 1 254 ? 5.936 -1.937 -19.644 1.00 87.38 254 ASP A O 1
ATOM 2035 N N . PRO A 1 255 ? 7.427 -3.352 -18.718 1.00 84.75 255 PRO A N 1
ATOM 2036 C CA . PRO A 1 255 ? 8.414 -2.300 -18.507 1.00 84.75 255 PRO A CA 1
ATOM 2037 C C . PRO A 1 255 ? 8.889 -1.745 -19.856 1.00 84.75 255 PRO A C 1
ATOM 2039 O O . PRO A 1 255 ? 8.985 -2.479 -20.846 1.00 84.75 255 PRO A O 1
ATOM 2042 N N . ILE A 1 256 ? 9.247 -0.456 -19.888 1.00 79.75 256 ILE A N 1
ATOM 2043 C CA . ILE A 1 256 ? 9.609 0.265 -21.125 1.00 79.75 256 ILE A CA 1
ATOM 2044 C C . ILE A 1 256 ? 10.740 -0.416 -21.917 1.00 79.75 256 ILE A C 1
ATOM 2046 O O . ILE A 1 256 ? 10.779 -0.359 -23.143 1.00 79.75 256 ILE A O 1
ATOM 2050 N N . ASN A 1 257 ? 11.621 -1.152 -21.235 1.00 85.69 257 ASN A N 1
ATOM 2051 C CA . ASN A 1 257 ? 12.681 -1.949 -21.847 1.00 85.69 257 ASN A CA 1
ATOM 2052 C C . ASN A 1 257 ? 12.151 -2.887 -22.954 1.00 85.69 257 ASN A C 1
ATOM 2054 O O . ASN A 1 257 ? 12.824 -3.103 -23.962 1.00 85.69 257 ASN A O 1
ATOM 2058 N N . VAL A 1 258 ? 10.939 -3.433 -22.797 1.00 85.06 258 VAL A N 1
ATOM 2059 C CA . VAL A 1 258 ? 10.357 -4.406 -23.735 1.00 85.06 258 VAL A CA 1
ATOM 2060 C C . VAL A 1 258 ? 9.985 -3.770 -25.071 1.00 85.06 258 VAL A C 1
ATOM 2062 O O . VAL A 1 258 ? 10.300 -4.353 -26.112 1.00 85.06 258 VAL A O 1
ATOM 2065 N N . SER A 1 259 ? 9.348 -2.594 -25.064 1.00 80.56 259 SER A N 1
ATOM 2066 C CA . SER A 1 259 ? 8.935 -1.905 -26.298 1.00 80.56 259 SER A CA 1
ATOM 2067 C C . SER A 1 259 ? 10.135 -1.457 -27.136 1.00 80.56 259 SER A C 1
ATOM 2069 O O . SER A 1 259 ? 10.034 -1.362 -28.357 1.00 80.56 259 SER A O 1
ATOM 2071 N N . LEU A 1 260 ? 11.287 -1.272 -26.488 1.00 79.31 260 LEU A N 1
ATOM 2072 C CA . LEU A 1 260 ? 12.542 -0.840 -27.102 1.00 79.31 260 LEU A CA 1
ATOM 2073 C C . LEU A 1 260 ? 13.534 -1.984 -27.365 1.00 79.31 260 LEU A C 1
ATOM 2075 O O . LEU A 1 260 ? 14.652 -1.727 -27.807 1.00 79.31 260 LEU A O 1
ATOM 2079 N N . LYS A 1 261 ? 13.162 -3.243 -27.085 1.00 83.44 261 LYS A N 1
ATOM 2080 C CA . LYS A 1 261 ? 14.042 -4.426 -27.208 1.00 83.44 261 LYS A CA 1
ATOM 2081 C C . LYS A 1 261 ? 15.357 -4.287 -26.433 1.00 83.44 261 LYS A C 1
ATOM 2083 O O . LYS A 1 261 ? 16.407 -4.758 -26.868 1.00 83.44 261 LYS A O 1
ATOM 2088 N N . ILE A 1 262 ? 15.306 -3.689 -25.251 1.00 88.06 262 ILE A N 1
ATOM 2089 C CA . ILE A 1 262 ? 16.440 -3.573 -24.332 1.00 88.06 262 ILE A CA 1
ATOM 2090 C C . ILE A 1 262 ? 16.269 -4.618 -23.241 1.00 88.06 262 ILE A C 1
ATOM 2092 O O . ILE A 1 262 ? 15.182 -4.775 -22.696 1.00 88.06 262 ILE A O 1
ATOM 2096 N N . TYR A 1 263 ? 17.322 -5.353 -22.895 1.00 92.75 263 TYR A N 1
ATOM 2097 C CA . TYR A 1 263 ? 17.226 -6.246 -21.743 1.00 92.75 263 TYR A CA 1
ATOM 2098 C C . TYR A 1 263 ? 16.962 -5.446 -20.457 1.00 92.75 263 TYR A C 1
ATOM 2100 O O . TYR A 1 263 ? 17.589 -4.418 -20.208 1.00 92.75 263 TYR A O 1
ATOM 2108 N N . PHE A 1 264 ? 16.060 -5.942 -19.617 1.00 94.00 264 PHE A N 1
ATOM 2109 C CA . PHE A 1 264 ? 15.893 -5.464 -18.255 1.00 94.00 264 PHE A CA 1
ATOM 2110 C C . PHE A 1 264 ? 17.030 -6.015 -17.391 1.00 94.00 264 PHE A C 1
ATOM 2112 O O . PHE A 1 264 ? 17.178 -7.236 -17.237 1.00 94.00 264 PHE A O 1
ATOM 2119 N N . ASN A 1 265 ? 17.850 -5.113 -16.858 1.00 95.12 265 ASN A N 1
ATOM 2120 C CA . ASN A 1 265 ? 19.027 -5.469 -16.077 1.00 95.12 265 ASN A CA 1
ATOM 2121 C C . ASN A 1 265 ? 18.652 -5.803 -14.636 1.00 95.12 265 ASN A C 1
ATOM 2123 O O . ASN A 1 265 ? 17.903 -5.070 -13.994 1.00 95.12 265 ASN A O 1
ATOM 2127 N N . VAL A 1 266 ? 19.243 -6.874 -14.120 1.00 96.12 266 VAL A N 1
ATOM 2128 C CA . VAL A 1 266 ? 19.195 -7.230 -12.704 1.00 96.12 266 VAL A CA 1
ATOM 2129 C C . VAL A 1 266 ? 20.618 -7.502 -12.235 1.00 96.12 266 VAL A C 1
ATOM 2131 O O . VAL A 1 266 ? 21.316 -8.318 -12.844 1.00 96.12 266 VAL A O 1
ATOM 2134 N N . TYR A 1 267 ? 21.057 -6.835 -11.176 1.00 95.69 267 TYR A N 1
ATOM 2135 C CA . TYR A 1 267 ? 22.393 -7.000 -10.608 1.00 95.69 267 TYR A CA 1
ATOM 2136 C C . TYR A 1 267 ? 22.316 -7.775 -9.292 1.00 95.69 267 TYR A C 1
ATOM 2138 O O . TYR A 1 267 ? 21.481 -7.473 -8.442 1.00 95.69 267 TYR A O 1
ATOM 2146 N N . ILE A 1 268 ? 23.182 -8.778 -9.133 1.00 94.56 268 ILE A N 1
ATOM 2147 C CA . ILE A 1 268 ? 23.398 -9.459 -7.853 1.00 94.56 268 ILE A CA 1
ATOM 2148 C C . ILE A 1 268 ? 24.644 -8.849 -7.218 1.00 94.56 268 ILE A C 1
ATOM 2150 O O . ILE A 1 268 ? 25.751 -9.048 -7.725 1.00 94.56 268 ILE A O 1
ATOM 2154 N N . HIS A 1 269 ? 24.434 -8.120 -6.129 1.00 89.88 269 HIS A N 1
ATOM 2155 C CA . HIS A 1 269 ? 25.458 -7.470 -5.331 1.00 89.88 269 HIS A CA 1
ATOM 2156 C C . HIS A 1 269 ? 25.937 -8.389 -4.195 1.00 89.88 269 HIS A C 1
ATOM 2158 O O . HIS A 1 269 ? 25.148 -9.050 -3.516 1.00 89.88 269 HIS A O 1
ATOM 2164 N N . HIS A 1 270 ? 27.245 -8.427 -3.978 1.00 86.25 270 HIS A N 1
ATOM 2165 C CA . HIS A 1 270 ? 27.945 -9.185 -2.943 1.00 86.25 270 HIS A CA 1
ATOM 2166 C C . HIS A 1 270 ? 28.769 -8.224 -2.071 1.00 86.25 270 HIS A C 1
ATOM 2168 O O . HIS A 1 270 ? 29.961 -8.439 -1.847 1.00 86.25 270 HIS A O 1
ATOM 2174 N N . GLY A 1 271 ? 28.133 -7.144 -1.610 1.00 77.56 271 GLY A N 1
ATOM 2175 C CA . GLY A 1 271 ? 28.727 -6.144 -0.721 1.00 77.56 271 GLY A CA 1
ATOM 2176 C C . GLY A 1 271 ? 29.932 -5.403 -1.314 1.00 77.56 271 GLY A C 1
ATOM 2177 O O . GLY A 1 271 ? 30.256 -5.535 -2.495 1.00 77.56 271 GLY A O 1
ATOM 2178 N N . LYS A 1 272 ? 30.656 -4.705 -0.428 1.00 76.56 272 LYS A N 1
ATOM 2179 C CA . LYS A 1 272 ? 31.778 -3.782 -0.716 1.00 76.56 272 LYS A CA 1
ATOM 2180 C C . LYS A 1 272 ? 32.907 -4.303 -1.587 1.00 76.56 272 LYS A C 1
ATOM 2182 O O . LYS A 1 272 ? 33.750 -3.523 -2.020 1.00 76.56 272 LYS A O 1
ATOM 2187 N N . GLU A 1 273 ? 33.008 -5.610 -1.774 1.00 82.69 273 GLU A N 1
ATOM 2188 C CA . GLU A 1 273 ? 34.122 -6.170 -2.521 1.00 82.69 273 GLU A CA 1
ATOM 2189 C C . GLU A 1 273 ? 33.857 -6.237 -4.026 1.00 82.69 273 GLU A C 1
ATOM 2191 O O . GLU A 1 273 ? 34.793 -6.513 -4.779 1.00 82.69 273 GLU A O 1
ATOM 2196 N N . ASP A 1 274 ? 32.610 -6.103 -4.472 1.00 87.31 274 ASP A N 1
ATOM 2197 C CA . ASP A 1 274 ? 32.267 -6.248 -5.883 1.00 87.31 274 ASP A CA 1
ATOM 2198 C C . ASP A 1 274 ? 32.404 -4.955 -6.701 1.00 87.31 274 ASP A C 1
ATOM 2200 O O . ASP A 1 274 ? 32.771 -3.900 -6.194 1.00 87.31 274 ASP A O 1
ATOM 2204 N N . ILE A 1 275 ? 32.220 -5.070 -8.018 1.00 88.06 275 ILE A N 1
ATOM 2205 C CA . ILE A 1 275 ? 32.331 -3.934 -8.948 1.00 88.06 275 ILE A CA 1
ATOM 2206 C C . ILE A 1 275 ? 31.129 -2.977 -8.919 1.00 88.06 275 ILE A C 1
ATOM 2208 O O . ILE A 1 275 ? 31.138 -1.990 -9.659 1.00 88.06 275 ILE A O 1
ATOM 2212 N N . PHE A 1 276 ? 30.073 -3.290 -8.170 1.00 89.31 276 PHE A N 1
ATOM 2213 C CA . PHE A 1 276 ? 28.870 -2.475 -8.113 1.00 89.31 276 PHE A CA 1
ATOM 2214 C C . PHE A 1 276 ? 28.966 -1.459 -6.962 1.00 89.31 276 PHE A C 1
ATOM 2216 O O . PHE A 1 276 ? 29.619 -1.720 -5.954 1.00 89.31 276 PHE A O 1
ATOM 2223 N N . PRO A 1 277 ? 28.342 -0.276 -7.094 1.00 84.69 277 PRO A N 1
ATOM 2224 C CA . PRO A 1 277 ? 28.183 0.638 -5.972 1.00 84.69 277 PRO A CA 1
ATOM 2225 C C . PRO A 1 277 ? 27.433 -0.016 -4.804 1.00 84.69 277 PRO A C 1
ATOM 2227 O O . PRO A 1 277 ? 26.631 -0.928 -5.000 1.00 84.69 277 PRO A O 1
ATOM 2230 N N . GLU A 1 278 ? 27.646 0.515 -3.599 1.00 80.19 278 GLU A N 1
ATOM 2231 C CA . GLU A 1 278 ? 26.847 0.143 -2.433 1.00 80.19 278 GLU A CA 1
ATOM 2232 C C . GLU A 1 278 ? 25.392 0.555 -2.665 1.00 80.19 278 GLU A C 1
ATOM 2234 O O . GLU A 1 278 ? 25.063 1.742 -2.752 1.00 80.19 278 GLU A O 1
ATOM 2239 N N . TRP A 1 279 ? 24.523 -0.442 -2.775 1.00 78.56 279 TRP A N 1
ATOM 2240 C CA . TRP A 1 279 ? 23.111 -0.261 -3.070 1.00 78.56 279 TRP A CA 1
ATOM 2241 C C . TRP A 1 279 ? 22.243 -0.980 -2.044 1.00 78.56 279 TRP A C 1
ATOM 2243 O O . TRP A 1 279 ? 22.588 -2.058 -1.555 1.00 78.56 279 TRP A O 1
ATOM 2253 N N . GLY A 1 280 ? 21.072 -0.402 -1.773 1.00 78.12 280 GLY A N 1
ATOM 2254 C CA . GLY A 1 280 ? 19.964 -1.151 -1.191 1.00 78.12 280 GLY A CA 1
ATOM 2255 C C . GLY A 1 280 ? 19.400 -2.172 -2.185 1.00 78.12 280 GLY A C 1
ATOM 2256 O O . GLY A 1 280 ? 19.684 -2.125 -3.385 1.00 78.12 280 GLY A O 1
ATOM 2257 N N . VAL A 1 281 ? 18.584 -3.098 -1.682 1.00 84.25 281 VAL A N 1
ATOM 2258 C CA . VAL A 1 281 ? 17.698 -3.896 -2.543 1.00 84.25 281 VAL A CA 1
ATOM 2259 C C . VAL A 1 281 ? 16.640 -2.953 -3.098 1.00 84.25 281 VAL A C 1
ATOM 2261 O O . VAL A 1 281 ? 16.119 -2.134 -2.343 1.00 84.25 281 VAL A O 1
ATOM 2264 N N . GLY A 1 282 ? 16.374 -3.018 -4.399 1.00 88.81 282 GLY A N 1
ATOM 2265 C CA . GLY A 1 282 ? 15.390 -2.117 -4.977 1.00 88.81 282 GLY A CA 1
ATOM 2266 C C . GLY A 1 282 ? 15.480 -1.916 -6.478 1.00 88.81 282 GLY A C 1
ATOM 2267 O O . GLY A 1 282 ? 16.347 -2.454 -7.184 1.00 88.81 282 GLY A O 1
ATOM 2268 N N . LEU A 1 283 ? 14.586 -1.051 -6.944 1.00 87.75 283 LEU A N 1
ATOM 2269 C CA . LEU A 1 283 ? 14.561 -0.510 -8.292 1.00 87.75 283 LEU A CA 1
ATOM 2270 C C . LEU A 1 283 ? 15.434 0.749 -8.396 1.00 87.75 283 LEU A C 1
ATOM 2272 O O . LEU A 1 283 ? 15.266 1.709 -7.651 1.00 87.75 283 LEU A O 1
ATOM 2276 N N . GLY A 1 284 ? 16.333 0.765 -9.375 1.00 85.88 284 GLY A N 1
ATOM 2277 C CA . GLY A 1 284 ? 17.116 1.936 -9.763 1.00 85.88 284 GLY A CA 1
ATOM 2278 C C . GLY A 1 284 ? 16.803 2.384 -11.187 1.00 85.88 284 GLY A C 1
ATOM 2279 O O . GLY A 1 284 ? 16.156 1.668 -11.954 1.00 85.88 284 GLY A O 1
ATOM 2280 N N . GLN A 1 285 ? 17.303 3.558 -11.567 1.00 85.88 285 GLN A N 1
ATOM 2281 C CA . GLN A 1 285 ? 17.286 4.057 -12.942 1.00 85.88 285 GLN A CA 1
ATOM 2282 C C . GLN A 1 285 ? 18.725 4.313 -13.388 1.00 85.88 285 GLN A C 1
ATOM 2284 O O . GLN A 1 285 ? 19.484 4.964 -12.677 1.00 85.88 285 GLN A O 1
ATOM 2289 N N . ASN A 1 286 ? 19.129 3.750 -14.528 1.00 81.62 286 ASN A N 1
ATOM 2290 C CA . ASN A 1 286 ? 20.500 3.912 -15.020 1.00 81.62 286 ASN A CA 1
ATOM 2291 C C . ASN A 1 286 ? 20.686 5.260 -15.734 1.00 81.62 286 ASN A C 1
ATOM 2293 O O . ASN A 1 286 ? 19.717 5.959 -16.031 1.00 81.62 286 ASN A O 1
ATOM 2297 N N . ALA A 1 287 ? 21.927 5.597 -16.082 1.00 80.75 287 ALA A N 1
ATOM 2298 C CA . ALA A 1 287 ? 22.285 6.802 -16.835 1.00 80.75 287 ALA A CA 1
ATOM 2299 C C . ALA A 1 287 ? 21.590 6.909 -18.205 1.00 80.75 287 ALA A C 1
ATOM 2301 O O . ALA A 1 287 ? 21.476 7.996 -18.764 1.00 80.75 287 ALA A O 1
ATOM 2302 N N . TYR A 1 288 ? 21.088 5.790 -18.733 1.00 77.81 288 TYR A N 1
ATOM 2303 C CA . TYR A 1 288 ? 20.264 5.735 -19.936 1.00 77.81 288 TYR A CA 1
ATOM 2304 C C . TYR A 1 288 ? 18.772 5.795 -19.606 1.00 77.81 288 TYR A C 1
ATOM 2306 O O . TYR A 1 288 ? 17.990 5.296 -20.391 1.00 77.81 288 TYR A O 1
ATOM 2314 N N . GLY A 1 289 ? 18.347 6.290 -18.443 1.00 78.44 289 GLY A N 1
ATOM 2315 C CA . GLY A 1 289 ? 16.941 6.437 -18.054 1.00 78.44 289 GLY A CA 1
ATOM 2316 C C . GLY A 1 289 ? 16.107 5.150 -17.994 1.00 78.44 289 GLY A C 1
ATOM 2317 O O . GLY A 1 289 ? 14.891 5.245 -17.820 1.00 78.44 289 GLY A O 1
ATOM 2318 N N . PHE A 1 290 ? 16.713 3.961 -18.093 1.00 83.69 290 PHE A N 1
ATOM 2319 C CA . PHE A 1 290 ? 15.992 2.691 -17.994 1.00 83.69 290 PHE A CA 1
ATOM 2320 C C . PHE A 1 290 ? 16.016 2.135 -16.574 1.00 83.69 290 PHE A C 1
ATOM 2322 O O . PHE A 1 290 ? 17.070 2.163 -15.925 1.00 83.69 290 PHE A O 1
ATOM 2329 N N . PRO A 1 291 ? 14.892 1.562 -16.114 1.00 87.69 291 PRO A N 1
ATOM 2330 C CA . PRO A 1 291 ? 14.853 0.886 -14.832 1.00 87.69 291 PRO A CA 1
ATOM 2331 C C . PRO A 1 291 ? 15.744 -0.365 -14.819 1.00 87.69 291 PRO A C 1
ATOM 2333 O O . PRO A 1 291 ? 15.953 -1.034 -15.841 1.00 87.69 291 PRO A O 1
ATOM 2336 N N . PHE A 1 292 ? 16.266 -0.681 -13.639 1.00 92.00 292 PHE A N 1
ATOM 2337 C CA . PHE A 1 292 ? 16.986 -1.913 -13.333 1.00 92.00 292 PHE A CA 1
ATOM 2338 C C . PHE A 1 292 ? 16.708 -2.350 -11.894 1.00 92.00 292 PHE A C 1
ATOM 2340 O O . PHE A 1 292 ? 16.321 -1.531 -11.068 1.00 92.00 292 PHE A O 1
ATOM 2347 N N . LEU A 1 293 ? 16.934 -3.628 -11.589 1.00 94.25 293 LEU A N 1
ATOM 2348 C CA . LEU A 1 293 ? 16.832 -4.154 -10.226 1.00 94.25 293 LEU A CA 1
ATOM 2349 C C . LEU A 1 293 ? 18.207 -4.461 -9.640 1.00 94.25 293 LEU A C 1
ATOM 2351 O O . LEU A 1 293 ? 19.117 -4.901 -10.353 1.00 94.25 293 LEU A O 1
ATOM 2355 N N . VAL A 1 294 ? 18.323 -4.300 -8.328 1.00 93.62 294 VAL A N 1
ATOM 2356 C CA . VAL A 1 294 ? 19.485 -4.711 -7.540 1.00 93.62 294 VAL A CA 1
ATOM 2357 C C . VAL A 1 294 ? 19.030 -5.619 -6.412 1.00 93.62 294 VAL A C 1
ATOM 2359 O O . VAL A 1 294 ? 18.076 -5.312 -5.704 1.00 93.62 294 VAL A O 1
ATOM 2362 N N . PHE A 1 295 ? 19.750 -6.721 -6.218 1.00 93.06 295 PHE A N 1
ATOM 2363 C CA . PHE A 1 295 ? 19.575 -7.593 -5.064 1.00 93.06 295 PHE A CA 1
ATOM 2364 C C . PHE A 1 295 ? 20.912 -7.875 -4.397 1.00 93.06 295 PHE A C 1
ATOM 2366 O O . PHE A 1 295 ? 21.876 -8.234 -5.069 1.00 93.06 295 PHE A O 1
ATOM 2373 N N . GLY A 1 296 ? 20.951 -7.783 -3.070 1.00 88.50 296 GLY A N 1
ATOM 2374 C CA . GLY A 1 296 ? 22.083 -8.249 -2.278 1.00 88.50 296 GLY A CA 1
ATOM 2375 C C . GLY A 1 296 ? 22.154 -9.776 -2.163 1.00 88.50 296 GLY A C 1
ATOM 2376 O O . GLY A 1 296 ? 21.234 -10.519 -2.534 1.00 88.50 296 GLY A O 1
ATOM 2377 N N . ASN A 1 297 ? 23.251 -10.258 -1.582 1.00 84.38 297 ASN A N 1
ATOM 2378 C CA . ASN A 1 297 ? 23.391 -11.652 -1.178 1.00 84.38 297 ASN A CA 1
ATOM 2379 C C . ASN A 1 297 ? 22.336 -12.003 -0.106 1.00 84.38 297 ASN A C 1
ATOM 2381 O O . ASN A 1 297 ? 22.203 -11.273 0.870 1.00 84.38 297 ASN A O 1
ATOM 2385 N N . GLY A 1 298 ? 21.585 -13.093 -0.288 1.00 86.38 298 GLY A N 1
ATOM 2386 C CA . GLY A 1 298 ? 20.341 -13.364 0.447 1.00 86.38 298 GLY A CA 1
ATOM 2387 C C . GLY A 1 298 ? 19.113 -12.997 -0.395 1.00 86.38 298 GLY A C 1
ATOM 2388 O O . GLY A 1 298 ? 18.643 -13.858 -1.124 1.00 86.38 298 GLY A O 1
ATOM 2389 N N . PRO A 1 299 ? 18.650 -11.733 -0.428 1.00 87.44 299 PRO A N 1
ATOM 2390 C CA . PRO A 1 299 ? 17.417 -11.340 -1.129 1.00 87.44 299 PRO A CA 1
ATOM 2391 C C . PRO A 1 299 ? 17.303 -11.789 -2.596 1.00 87.44 299 PRO A C 1
ATOM 2393 O O . PRO A 1 299 ? 16.209 -12.061 -3.079 1.00 87.44 299 PRO A O 1
ATOM 2396 N N . HIS A 1 300 ? 18.423 -11.912 -3.319 1.00 89.94 300 HIS A N 1
ATOM 2397 C CA . HIS A 1 300 ? 18.429 -12.416 -4.701 1.00 89.94 300 HIS A CA 1
ATOM 2398 C C . HIS A 1 300 ? 17.927 -13.868 -4.849 1.00 89.94 300 HIS A C 1
ATOM 2400 O O . HIS A 1 300 ? 17.549 -14.271 -5.954 1.00 89.94 300 HIS A O 1
ATOM 2406 N N . ASP A 1 301 ? 17.968 -14.669 -3.780 1.00 91.19 301 ASP A N 1
ATOM 2407 C CA . ASP A 1 301 ? 17.499 -16.053 -3.752 1.00 91.19 301 ASP A CA 1
ATOM 2408 C C . ASP A 1 301 ? 16.183 -16.243 -2.985 1.00 91.19 301 ASP A C 1
ATOM 2410 O O . ASP A 1 301 ? 15.669 -17.364 -2.956 1.00 91.19 301 ASP A O 1
ATOM 2414 N N . ASP A 1 302 ? 15.585 -15.168 -2.474 1.00 92.25 302 ASP A N 1
ATOM 2415 C CA . ASP A 1 302 ? 14.314 -15.192 -1.757 1.00 92.25 302 ASP A CA 1
ATOM 2416 C C . ASP A 1 302 ? 13.143 -14.917 -2.717 1.00 92.25 302 ASP A C 1
ATOM 2418 O O . ASP A 1 302 ? 13.109 -13.921 -3.440 1.00 92.25 302 ASP A O 1
ATOM 2422 N N . ASP A 1 303 ? 12.164 -15.825 -2.753 1.00 93.44 303 ASP A N 1
ATOM 2423 C CA . ASP A 1 303 ? 11.018 -15.693 -3.659 1.00 93.44 303 ASP A CA 1
ATOM 2424 C C . ASP A 1 303 ? 10.085 -14.529 -3.281 1.00 93.44 303 ASP A C 1
ATOM 2426 O O . ASP A 1 303 ? 9.410 -14.001 -4.167 1.00 93.44 303 ASP A O 1
ATOM 2430 N N . THR A 1 304 ? 10.051 -14.129 -2.008 1.00 92.12 304 THR A N 1
ATOM 2431 C CA . THR A 1 304 ? 9.218 -13.032 -1.499 1.00 92.12 304 THR A CA 1
ATOM 2432 C C . THR A 1 304 ? 9.792 -11.677 -1.923 1.00 92.12 304 THR A C 1
ATOM 2434 O O . THR A 1 304 ? 9.071 -10.870 -2.511 1.00 92.12 304 THR A O 1
ATOM 2437 N N . TYR A 1 305 ? 11.108 -11.477 -1.784 1.00 92.62 305 TYR A N 1
ATOM 2438 C CA . TYR A 1 305 ? 11.809 -10.299 -2.309 1.00 92.62 305 TYR A CA 1
ATOM 2439 C C . TYR A 1 305 ? 11.723 -10.215 -3.834 1.00 92.62 305 TYR A C 1
ATOM 2441 O O . TYR A 1 305 ? 11.475 -9.146 -4.386 1.00 92.62 305 TYR A O 1
ATOM 2449 N N . LEU A 1 306 ? 11.888 -11.338 -4.541 1.00 95.12 306 LEU A N 1
ATOM 2450 C CA . LEU A 1 306 ? 11.769 -11.359 -6.002 1.00 95.12 306 LEU A CA 1
ATOM 2451 C C . LEU A 1 306 ? 10.354 -11.023 -6.492 1.00 95.12 306 LEU A C 1
ATOM 2453 O O . LEU A 1 306 ? 10.212 -10.484 -7.591 1.00 95.12 306 LEU A O 1
ATOM 2457 N N . ASP A 1 307 ? 9.316 -11.358 -5.723 1.00 95.88 307 ASP A N 1
ATOM 2458 C CA . ASP A 1 307 ? 7.942 -10.977 -6.049 1.00 95.88 307 ASP A CA 1
ATOM 2459 C C . ASP A 1 307 ? 7.666 -9.499 -5.762 1.00 95.88 307 ASP A C 1
ATOM 2461 O O . ASP A 1 307 ? 7.080 -8.848 -6.627 1.00 95.88 307 ASP A O 1
ATOM 2465 N N . HIS A 1 308 ? 8.114 -8.983 -4.612 1.00 95.44 308 HIS A N 1
ATOM 2466 C CA . HIS A 1 308 ? 7.996 -7.568 -4.226 1.00 95.44 308 HIS A CA 1
ATOM 2467 C C . HIS A 1 308 ? 8.689 -6.658 -5.244 1.00 95.44 308 HIS A C 1
ATOM 2469 O O . HIS A 1 308 ? 8.053 -5.885 -5.960 1.00 95.44 308 HIS A O 1
ATOM 2475 N N . GLU A 1 309 ? 9.993 -6.854 -5.423 1.00 94.31 309 GLU A N 1
ATOM 2476 C CA . GLU A 1 309 ? 10.814 -6.053 -6.332 1.00 94.31 309 GLU A CA 1
ATOM 2477 C C . GLU A 1 309 ? 10.458 -6.283 -7.800 1.00 94.31 309 GLU A C 1
ATOM 2479 O O . GLU A 1 309 ? 10.461 -5.367 -8.627 1.00 94.31 309 GLU A O 1
ATOM 2484 N N . GLY A 1 310 ? 10.086 -7.516 -8.148 1.00 94.81 310 GLY A N 1
ATOM 2485 C CA . GLY A 1 310 ? 9.570 -7.823 -9.474 1.00 94.81 310 GLY A CA 1
ATOM 2486 C C . GLY A 1 310 ? 8.288 -7.053 -9.792 1.00 94.81 310 GLY A C 1
ATOM 2487 O O . GLY A 1 310 ? 8.048 -6.749 -10.961 1.00 94.81 310 GLY A O 1
ATOM 2488 N N . PHE A 1 311 ? 7.464 -6.734 -8.789 1.00 94.56 311 PHE A N 1
ATOM 2489 C CA . PHE A 1 311 ? 6.245 -5.955 -8.982 1.00 94.56 311 PHE A CA 1
ATOM 2490 C C . PHE A 1 311 ? 6.540 -4.467 -9.189 1.00 94.56 311 PHE A C 1
ATOM 2492 O O . PHE A 1 311 ? 5.922 -3.862 -10.069 1.00 94.56 311 PHE A O 1
ATOM 2499 N N . HIS A 1 312 ? 7.542 -3.901 -8.507 1.00 92.81 312 HIS A N 1
ATOM 2500 C CA . HIS A 1 312 ? 8.004 -2.527 -8.758 1.00 92.81 312 HIS A CA 1
ATOM 2501 C C . HIS A 1 312 ? 8.411 -2.290 -10.218 1.00 92.81 312 HIS A C 1
ATOM 2503 O O . HIS A 1 312 ? 8.112 -1.237 -10.786 1.00 92.81 312 HIS A O 1
ATOM 2509 N N . VAL A 1 313 ? 8.994 -3.294 -10.884 1.00 91.25 313 VAL A N 1
ATOM 2510 C CA . VAL A 1 313 ? 9.280 -3.238 -12.333 1.00 91.25 313 VAL A CA 1
ATOM 2511 C C . VAL A 1 313 ? 8.021 -2.972 -13.159 1.00 91.25 313 VAL A C 1
ATOM 2513 O O . VAL A 1 313 ? 8.072 -2.280 -14.173 1.00 91.25 313 VAL A O 1
ATOM 2516 N N . MET A 1 314 ? 6.889 -3.526 -12.730 1.00 90.25 314 MET A N 1
ATOM 2517 C CA . MET A 1 314 ? 5.608 -3.402 -13.418 1.00 90.25 314 MET A CA 1
ATOM 2518 C C . MET A 1 314 ? 4.869 -2.117 -13.035 1.00 90.25 314 MET A C 1
ATOM 2520 O O . MET A 1 314 ? 4.026 -1.658 -13.798 1.00 90.25 314 MET A O 1
ATOM 2524 N N . GLN A 1 315 ? 5.152 -1.530 -11.873 1.00 86.50 315 GLN A N 1
ATOM 2525 C CA . GLN A 1 315 ? 4.639 -0.208 -11.498 1.00 86.50 315 GLN A CA 1
ATOM 2526 C C . GLN A 1 315 ? 5.368 0.898 -12.274 1.00 86.50 315 GLN A C 1
ATOM 2528 O O . GLN A 1 315 ? 4.738 1.827 -12.777 1.00 86.50 315 GLN A O 1
ATOM 2533 N N . ASN A 1 316 ? 6.691 0.765 -12.425 1.00 70.62 316 ASN A N 1
ATOM 2534 C CA . ASN A 1 316 ? 7.547 1.704 -13.143 1.00 70.62 316 ASN A CA 1
ATOM 2535 C C . ASN A 1 316 ? 7.593 1.395 -14.649 1.00 70.62 316 ASN A C 1
ATOM 2537 O O . ASN A 1 316 ? 8.634 1.056 -15.221 1.00 70.62 316 ASN A O 1
ATOM 2541 N N . SER A 1 317 ? 6.453 1.534 -15.325 1.00 59.12 317 SER A N 1
ATOM 2542 C CA . SER A 1 317 ? 6.519 1.874 -16.746 1.00 59.12 317 SER A CA 1
ATOM 2543 C C . SER A 1 317 ? 6.850 3.366 -16.818 1.00 59.12 317 SER A C 1
ATOM 2545 O O . SER A 1 317 ? 6.197 4.172 -16.158 1.00 59.12 317 SER A O 1
ATOM 2547 N N . ALA A 1 318 ? 7.863 3.762 -17.596 1.00 41.31 318 ALA A N 1
ATOM 2548 C CA . ALA A 1 318 ? 8.348 5.151 -17.679 1.00 41.31 318 ALA A CA 1
ATOM 2549 C C . ALA A 1 318 ? 7.301 6.175 -18.201 1.00 41.31 318 ALA A C 1
ATOM 2551 O O . ALA A 1 318 ? 7.621 7.328 -18.486 1.00 41.31 318 ALA A O 1
ATOM 2552 N N . THR A 1 319 ? 6.043 5.748 -18.330 1.00 40.97 319 THR A N 1
ATOM 2553 C CA . THR A 1 319 ? 4.884 6.456 -18.864 1.00 40.97 319 THR A CA 1
ATOM 2554 C C . THR A 1 319 ? 3.630 6.221 -18.012 1.00 40.97 319 THR A C 1
ATOM 2556 O O . THR A 1 319 ? 2.530 6.312 -18.549 1.00 40.97 319 THR A O 1
ATOM 2559 N N . ALA A 1 320 ? 3.757 5.874 -16.728 1.00 52.38 320 ALA A N 1
ATOM 2560 C CA . ALA A 1 320 ? 2.634 5.727 -15.800 1.00 52.38 320 ALA A CA 1
ATOM 2561 C C . ALA A 1 320 ? 2.412 7.030 -15.002 1.00 52.38 320 ALA A C 1
ATOM 2563 O O . ALA A 1 320 ? 2.783 7.091 -13.829 1.00 52.38 320 ALA A O 1
ATOM 2564 N N . PRO A 1 321 ? 1.806 8.103 -15.567 1.00 58.31 321 PRO A N 1
ATOM 2565 C CA . PRO A 1 321 ? 1.410 9.285 -14.799 1.00 58.31 321 PRO A CA 1
ATOM 2566 C C . PRO A 1 321 ? 0.158 8.985 -13.959 1.00 58.31 321 PRO A C 1
ATOM 2568 O O . PRO A 1 321 ? -0.725 9.826 -13.847 1.00 58.31 321 PRO A O 1
ATOM 2571 N N . GLY A 1 322 ? 0.038 7.754 -13.453 1.00 64.12 322 GLY A N 1
ATOM 2572 C CA . GLY A 1 322 ? -1.197 7.200 -12.931 1.00 64.12 322 GLY A CA 1
ATOM 2573 C C . GLY A 1 322 ? -1.742 7.969 -11.745 1.00 64.12 322 GLY A C 1
ATOM 2574 O O . GLY A 1 322 ? -2.946 8.117 -11.650 1.00 64.12 322 GLY A O 1
ATOM 2575 N N . PHE A 1 323 ? -0.873 8.505 -10.888 1.00 81.62 323 PHE A N 1
ATOM 2576 C CA . PHE A 1 323 ? -1.282 9.227 -9.691 1.00 81.62 323 PHE A CA 1
ATOM 2577 C C . PHE A 1 323 ? -0.542 10.551 -9.530 1.00 81.62 323 PHE A C 1
ATOM 2579 O O . PHE A 1 323 ? 0.629 10.702 -9.913 1.00 81.62 323 PHE A O 1
ATOM 2586 N N . LYS A 1 324 ? -1.209 11.493 -8.862 1.00 81.81 324 LYS A N 1
ATOM 2587 C CA . LYS A 1 324 ? -0.549 12.643 -8.238 1.00 81.81 324 LYS A CA 1
ATOM 2588 C C . LYS A 1 324 ? 0.376 12.145 -7.114 1.00 81.81 324 LYS A C 1
ATOM 2590 O O . LYS A 1 324 ? 0.081 11.156 -6.459 1.00 81.81 324 LYS A O 1
ATOM 2595 N N . GLN A 1 325 ? 1.516 12.813 -6.928 1.00 75.94 325 GLN A N 1
ATOM 2596 C CA . GLN A 1 325 ? 2.667 12.251 -6.199 1.00 75.94 325 GLN A CA 1
ATOM 2597 C C . GLN A 1 325 ? 2.743 12.594 -4.696 1.00 75.94 325 GLN A C 1
ATOM 2599 O O . GLN A 1 325 ? 3.486 11.941 -3.969 1.00 75.94 325 GLN A O 1
ATOM 2604 N N . ASN A 1 326 ? 2.009 13.602 -4.214 1.00 73.62 326 ASN A N 1
ATOM 2605 C CA . ASN A 1 326 ? 2.033 13.983 -2.791 1.00 73.62 326 ASN A CA 1
ATOM 2606 C C . ASN A 1 326 ? 1.320 12.914 -1.949 1.00 73.62 326 ASN A C 1
ATOM 2608 O O . ASN A 1 326 ? 0.220 12.541 -2.320 1.00 73.62 326 ASN A O 1
ATOM 2612 N N . ASP A 1 327 ? 1.885 12.439 -0.835 1.00 76.06 327 ASP A N 1
ATOM 2613 C CA . ASP A 1 327 ? 1.272 11.381 0.001 1.00 76.06 327 ASP A CA 1
ATOM 2614 C C . ASP A 1 327 ? 0.878 10.109 -0.785 1.00 76.06 327 ASP A C 1
ATOM 2616 O O . ASP A 1 327 ? -0.105 9.438 -0.470 1.00 76.06 327 ASP A O 1
ATOM 2620 N N . ALA A 1 328 ? 1.624 9.788 -1.847 1.00 81.56 328 ALA A N 1
ATOM 2621 C CA . ALA A 1 328 ? 1.332 8.671 -2.750 1.00 81.56 328 ALA A CA 1
ATOM 2622 C C . ALA A 1 328 ? 2.361 7.533 -2.680 1.00 81.56 328 ALA A C 1
ATOM 2624 O O . ALA A 1 328 ? 2.119 6.457 -3.228 1.00 81.56 328 ALA A O 1
ATOM 2625 N N . TRP A 1 329 ? 3.505 7.758 -2.024 1.00 83.12 329 TRP A N 1
ATOM 2626 C CA . TRP A 1 329 ? 4.628 6.814 -2.035 1.00 83.12 329 TRP A CA 1
ATOM 2627 C C . TRP A 1 329 ? 4.274 5.511 -1.330 1.00 83.12 329 TRP A C 1
ATOM 2629 O O . TRP A 1 329 ? 4.652 4.443 -1.812 1.00 83.12 329 TRP A O 1
ATOM 2639 N N . TRP A 1 330 ? 3.457 5.594 -0.274 1.00 91.88 330 TRP A N 1
ATOM 2640 C CA . TRP A 1 330 ? 2.989 4.425 0.464 1.00 91.88 330 TRP A CA 1
ATOM 2641 C C . TRP A 1 330 ? 2.381 3.354 -0.450 1.00 91.88 330 TRP A C 1
ATOM 2643 O O . TRP A 1 330 ? 2.557 2.163 -0.219 1.00 91.88 330 TRP A O 1
ATOM 2653 N N . TYR A 1 331 ? 1.689 3.774 -1.514 1.00 93.69 331 TYR A N 1
ATOM 2654 C CA . TYR A 1 331 ? 0.955 2.878 -2.399 1.00 93.69 331 TYR A CA 1
ATOM 2655 C C . TYR A 1 331 ? 1.882 2.025 -3.271 1.00 93.69 331 TYR A C 1
ATOM 2657 O O . TYR A 1 331 ? 1.542 0.892 -3.616 1.00 93.69 331 TYR A O 1
ATOM 2665 N N . GLY A 1 332 ? 3.067 2.543 -3.613 1.00 92.38 332 GLY A N 1
ATOM 2666 C CA . GLY A 1 332 ? 4.106 1.784 -4.311 1.00 92.38 332 GLY A CA 1
ATOM 2667 C C . GLY A 1 332 ? 4.533 0.560 -3.505 1.00 92.38 332 GLY A C 1
ATOM 2668 O O . GLY A 1 332 ? 4.430 -0.563 -3.999 1.00 92.38 332 GLY A O 1
ATOM 2669 N N . GLU A 1 333 ? 4.921 0.769 -2.249 1.00 93.00 333 GLU A N 1
ATOM 2670 C CA . GLU A 1 333 ? 5.332 -0.315 -1.351 1.00 93.00 333 GLU A CA 1
ATOM 2671 C C . GLU A 1 333 ? 4.155 -1.207 -0.947 1.00 93.00 333 GLU A C 1
ATOM 2673 O O . GLU A 1 333 ? 4.248 -2.429 -1.041 1.00 93.00 333 GLU A O 1
ATOM 2678 N N . ALA A 1 334 ? 3.003 -0.624 -0.599 1.00 96.19 334 ALA A N 1
ATOM 2679 C CA . ALA A 1 334 ? 1.820 -1.381 -0.198 1.00 96.19 334 ALA A CA 1
ATOM 2680 C C . ALA A 1 334 ? 1.329 -2.331 -1.297 1.00 96.19 334 ALA A C 1
ATOM 2682 O O . ALA A 1 334 ? 0.933 -3.459 -1.009 1.00 96.19 334 ALA A O 1
ATOM 2683 N N . THR A 1 335 ? 1.340 -1.908 -2.565 1.00 96.19 335 THR A N 1
ATOM 2684 C CA . THR A 1 335 ? 0.899 -2.785 -3.661 1.00 96.19 335 THR A CA 1
ATOM 2685 C C . THR A 1 335 ? 1.948 -3.833 -4.040 1.00 96.19 335 THR A C 1
ATOM 2687 O O . THR A 1 335 ? 1.567 -4.919 -4.477 1.00 96.19 335 THR A O 1
ATOM 2690 N N . ALA A 1 336 ? 3.243 -3.569 -3.846 1.00 95.25 336 ALA A N 1
ATOM 2691 C CA . ALA A 1 336 ? 4.286 -4.587 -3.994 1.00 95.25 336 ALA A CA 1
ATOM 2692 C C . ALA A 1 336 ? 4.191 -5.651 -2.884 1.00 95.25 336 ALA A C 1
ATOM 2694 O O . ALA A 1 336 ? 4.195 -6.852 -3.178 1.00 95.25 336 ALA A O 1
ATOM 2695 N N . GLU A 1 337 ? 3.948 -5.216 -1.646 1.00 96.25 337 GLU A N 1
ATOM 2696 C CA . GLU A 1 337 ? 3.662 -6.074 -0.494 1.00 96.25 337 GLU A CA 1
ATOM 2697 C C . GLU A 1 337 ? 2.407 -6.919 -0.704 1.00 96.25 337 GLU A C 1
ATOM 2699 O O . GLU A 1 337 ? 2.448 -8.144 -0.600 1.00 96.25 337 GLU A O 1
ATOM 2704 N N . TRP A 1 338 ? 1.301 -6.289 -1.096 1.00 97.38 338 TRP A N 1
ATOM 2705 C CA . TRP A 1 338 ? 0.069 -6.982 -1.467 1.00 97.38 338 TRP A CA 1
ATOM 2706 C C . TRP A 1 338 ? 0.316 -8.040 -2.546 1.00 97.38 338 TRP A C 1
ATOM 2708 O O . TRP A 1 338 ? -0.161 -9.173 -2.430 1.00 97.38 338 TRP A O 1
ATOM 2718 N N . PHE A 1 339 ? 1.082 -7.696 -3.589 1.00 96.88 339 PHE A N 1
ATOM 2719 C CA . PHE A 1 339 ? 1.368 -8.613 -4.685 1.00 96.88 339 PHE A CA 1
ATOM 2720 C C . PHE A 1 339 ? 2.150 -9.845 -4.229 1.00 96.88 339 PHE A C 1
ATOM 2722 O O . PHE A 1 339 ? 1.817 -10.978 -4.597 1.00 96.88 339 PHE A O 1
ATOM 2729 N N . LYS A 1 340 ? 3.171 -9.629 -3.403 1.00 95.69 340 LYS A N 1
ATOM 2730 C CA . LYS A 1 340 ? 3.938 -10.683 -2.734 1.00 95.69 340 LYS A CA 1
ATOM 2731 C C . LYS A 1 340 ? 3.021 -11.572 -1.889 1.00 95.69 340 LYS A C 1
ATOM 2733 O O . LYS A 1 340 ? 3.047 -12.799 -2.034 1.00 95.69 340 LYS A O 1
ATOM 2738 N N . GLN A 1 341 ? 2.169 -10.965 -1.068 1.00 94.19 341 GLN A N 1
ATOM 2739 C CA . GLN A 1 341 ? 1.286 -11.646 -0.123 1.00 94.19 341 GLN A CA 1
ATOM 2740 C C . GLN A 1 341 ? 0.239 -12.511 -0.826 1.00 94.19 341 GLN A C 1
ATOM 2742 O O . GLN A 1 341 ? 0.139 -13.692 -0.513 1.00 94.19 341 GLN A O 1
ATOM 2747 N N . PHE A 1 342 ? -0.472 -12.030 -1.851 1.00 90.56 342 PHE A N 1
ATOM 2748 C CA . PHE A 1 342 ? -1.467 -12.889 -2.519 1.00 90.56 342 PHE A CA 1
ATOM 2749 C C . PHE A 1 342 ? -0.831 -14.039 -3.323 1.00 90.56 342 PHE A C 1
ATOM 2751 O O . PHE A 1 342 ? -1.492 -15.024 -3.659 1.00 90.56 342 PHE A O 1
ATOM 2758 N N . ARG A 1 343 ? 0.461 -13.941 -3.658 1.00 93.44 343 ARG A N 1
ATOM 2759 C CA . ARG A 1 343 ? 1.193 -14.999 -4.370 1.00 93.44 343 ARG A CA 1
ATOM 2760 C C . ARG A 1 343 ? 1.797 -16.062 -3.471 1.00 93.44 343 ARG A C 1
ATOM 2762 O O . ARG A 1 343 ? 1.995 -17.187 -3.936 1.00 93.44 343 ARG A O 1
ATOM 2769 N N . THR A 1 344 ? 2.181 -15.686 -2.260 1.00 89.31 344 THR A N 1
ATOM 2770 C CA . THR A 1 344 ? 2.970 -16.537 -1.358 1.00 89.31 344 THR A CA 1
ATOM 2771 C C . THR A 1 344 ? 2.252 -16.846 -0.054 1.00 89.31 344 THR A C 1
ATOM 2773 O O . THR A 1 344 ? 2.529 -17.884 0.536 1.00 89.31 344 THR A O 1
ATOM 2776 N N . ASN A 1 345 ? 1.299 -15.999 0.339 1.00 86.94 345 ASN A N 1
ATOM 2777 C CA . ASN A 1 345 ? 0.666 -15.967 1.651 1.00 86.94 345 ASN A CA 1
ATOM 2778 C C . ASN A 1 345 ? 1.696 -15.852 2.790 1.00 86.94 345 ASN A C 1
ATOM 2780 O O . ASN A 1 345 ? 1.588 -16.558 3.788 1.00 86.94 345 ASN A O 1
ATOM 2784 N N . GLN A 1 346 ? 2.732 -15.027 2.585 1.00 86.94 346 GLN A N 1
ATOM 2785 C CA . GLN A 1 346 ? 3.876 -14.851 3.485 1.00 86.94 346 GLN A CA 1
ATOM 2786 C C . GLN A 1 346 ? 4.388 -13.405 3.490 1.00 86.94 346 GLN A C 1
ATOM 2788 O O . GLN A 1 346 ? 4.168 -12.644 2.538 1.00 86.94 346 GLN A O 1
ATOM 2793 N N . GLY A 1 347 ? 5.155 -13.067 4.527 1.00 80.81 347 GLY A N 1
ATOM 2794 C CA . GLY A 1 347 ? 5.874 -11.806 4.669 1.00 80.81 347 GLY A CA 1
ATOM 2795 C C . GLY A 1 347 ? 4.950 -10.648 5.021 1.00 80.81 347 GLY A C 1
ATOM 2796 O O . GLY A 1 347 ? 5.065 -9.575 4.427 1.00 80.81 347 GLY A O 1
ATOM 2797 N N . PHE A 1 348 ? 4.000 -10.880 5.925 1.00 88.69 348 PHE A N 1
ATOM 2798 C CA . PHE A 1 348 ? 3.051 -9.862 6.361 1.00 88.69 348 PHE A CA 1
ATOM 2799 C C . PHE A 1 348 ? 3.670 -8.927 7.409 1.00 88.69 348 PHE A C 1
ATOM 2801 O O . PHE A 1 348 ? 4.293 -9.371 8.365 1.00 88.69 348 PHE A O 1
ATOM 2808 N N . ASN A 1 349 ? 3.441 -7.620 7.265 1.00 93.19 349 ASN A N 1
ATOM 2809 C CA . ASN A 1 349 ? 3.923 -6.585 8.190 1.00 93.19 349 ASN A CA 1
ATOM 2810 C C . ASN A 1 349 ? 2.833 -6.185 9.213 1.00 93.19 349 ASN A C 1
ATOM 2812 O O . ASN A 1 349 ? 2.565 -5.001 9.426 1.00 93.19 349 ASN A O 1
ATOM 2816 N N . ALA A 1 350 ? 2.162 -7.177 9.811 1.00 96.06 350 ALA A N 1
ATOM 2817 C CA . ALA A 1 350 ? 1.044 -6.992 10.745 1.00 96.06 350 ALA A CA 1
ATOM 2818 C C . ALA A 1 350 ? 1.432 -6.204 12.005 1.00 96.06 350 ALA A C 1
ATOM 2820 O O . ALA A 1 350 ? 0.704 -5.300 12.422 1.00 96.06 350 ALA A O 1
ATOM 2821 N N . GLY A 1 351 ? 2.619 -6.467 12.556 1.00 94.94 351 GLY A N 1
ATOM 2822 C CA . GLY A 1 351 ? 3.117 -5.802 13.757 1.00 94.94 351 GLY A CA 1
ATOM 2823 C C . GLY A 1 351 ? 3.248 -4.284 13.596 1.00 94.94 351 GLY A C 1
ATOM 2824 O O . GLY A 1 351 ? 2.942 -3.543 14.525 1.00 94.94 351 GLY A O 1
ATOM 2825 N N . ALA A 1 352 ? 3.610 -3.795 12.404 1.00 93.75 352 ALA A N 1
ATOM 2826 C CA . ALA A 1 352 ? 3.692 -2.356 12.129 1.00 93.75 352 ALA A CA 1
ATOM 2827 C C . ALA A 1 352 ? 2.315 -1.663 12.131 1.00 93.75 352 ALA A C 1
ATOM 2829 O O . ALA A 1 352 ? 2.217 -0.469 12.412 1.00 93.75 352 ALA A O 1
ATOM 2830 N N . ILE A 1 353 ? 1.243 -2.401 11.826 1.00 96.69 353 ILE A N 1
ATOM 2831 C CA . ILE A 1 353 ? -0.131 -1.895 11.885 1.00 96.69 353 ILE A CA 1
ATOM 2832 C C . ILE A 1 353 ? -0.651 -1.910 13.326 1.00 96.69 353 ILE A C 1
ATOM 2834 O O . ILE A 1 353 ? -1.238 -0.922 13.767 1.00 96.69 353 ILE A O 1
ATOM 2838 N N . GLU A 1 354 ? -0.402 -2.999 14.059 1.00 95.88 354 GLU A N 1
ATOM 2839 C CA . GLU A 1 354 ? -0.814 -3.167 15.459 1.00 95.88 354 GLU A CA 1
ATOM 2840 C C . GLU A 1 354 ? -0.100 -2.197 16.410 1.00 95.88 354 GLU A C 1
ATOM 2842 O O . GLU A 1 354 ? -0.722 -1.687 17.337 1.00 95.88 354 GLU A O 1
ATOM 2847 N N . ALA A 1 355 ? 1.185 -1.912 16.180 1.00 95.44 355 ALA A N 1
ATOM 2848 C CA . ALA A 1 355 ? 1.997 -1.108 17.090 1.00 95.44 355 ALA A CA 1
ATOM 2849 C C . ALA A 1 355 ? 1.516 0.345 17.226 1.00 95.44 355 ALA A C 1
ATOM 2851 O O . ALA A 1 355 ? 1.569 0.898 18.325 1.00 95.44 355 ALA A O 1
ATOM 2852 N N . ILE A 1 356 ? 1.078 0.974 16.126 1.00 95.44 356 ILE A N 1
ATOM 2853 C CA . ILE A 1 356 ? 0.685 2.395 16.080 1.00 95.44 356 ILE A CA 1
ATOM 2854 C C . ILE A 1 356 ? -0.555 2.574 15.178 1.00 95.44 356 ILE A C 1
ATOM 2856 O O . ILE A 1 356 ? -0.477 3.148 14.085 1.00 95.44 356 ILE A O 1
ATOM 2860 N N . PRO A 1 357 ? -1.734 2.085 15.598 1.00 96.69 357 PRO A N 1
ATOM 2861 C CA . PRO A 1 357 ? -2.922 2.048 14.744 1.00 96.69 357 PRO A CA 1
ATOM 2862 C C . PRO A 1 357 ? -3.477 3.443 14.411 1.00 96.69 357 PRO A C 1
ATOM 2864 O O . PRO A 1 357 ? -4.096 3.626 13.360 1.00 96.69 357 PRO A O 1
ATOM 2867 N N . HIS A 1 358 ? -3.196 4.439 15.259 1.00 95.38 358 HIS A N 1
ATOM 2868 C CA . HIS A 1 358 ? -3.683 5.815 15.141 1.00 95.38 358 HIS A CA 1
ATOM 2869 C C . HIS A 1 358 ? -2.946 6.645 14.076 1.00 95.38 358 HIS A C 1
ATOM 2871 O O . HIS A 1 358 ? -3.410 7.729 13.705 1.00 95.38 358 HIS A O 1
ATOM 2877 N N . GLN A 1 359 ? -1.840 6.135 13.527 1.00 94.69 359 GLN A N 1
ATOM 2878 C CA . GLN A 1 359 ? -1.082 6.781 12.458 1.00 94.69 359 GLN A CA 1
ATOM 2879 C C . GLN A 1 359 ? -1.842 6.754 11.123 1.00 94.69 359 GLN A C 1
ATOM 2881 O O . GLN A 1 359 ? -2.532 5.787 10.804 1.00 94.69 359 GLN A O 1
ATOM 2886 N N . THR A 1 360 ? -1.709 7.801 10.306 1.00 94.69 360 THR A N 1
ATOM 2887 C CA . THR A 1 360 ? -2.406 7.868 9.012 1.00 94.69 360 THR A CA 1
ATOM 2888 C C . THR A 1 360 ? -2.014 6.725 8.069 1.00 94.69 360 THR A C 1
ATOM 2890 O O . THR A 1 360 ? -0.869 6.270 8.077 1.00 94.69 360 THR A O 1
ATOM 2893 N N . MET A 1 361 ? -2.957 6.242 7.255 1.00 95.56 361 MET A N 1
ATOM 2894 C CA . MET A 1 361 ? -2.731 5.185 6.260 1.00 95.56 361 MET A CA 1
ATOM 2895 C C . MET A 1 361 ? -1.556 5.485 5.320 1.00 95.56 361 MET A C 1
ATOM 2897 O O . MET A 1 361 ? -0.767 4.595 5.025 1.00 95.56 361 MET A O 1
ATOM 2901 N N . TRP A 1 362 ? -1.434 6.726 4.845 1.00 94.06 362 TRP A N 1
ATOM 2902 C CA . TRP A 1 362 ? -0.452 7.102 3.820 1.00 94.06 362 TRP A CA 1
ATOM 2903 C C . TRP A 1 362 ? 0.924 7.468 4.376 1.00 94.06 362 TRP A C 1
ATOM 2905 O O . TRP A 1 362 ? 1.729 8.057 3.655 1.00 94.06 362 TRP A O 1
ATOM 2915 N N . ARG A 1 363 ? 1.216 7.149 5.641 1.00 93.69 363 ARG A N 1
ATOM 2916 C CA . ARG A 1 363 ? 2.530 7.430 6.217 1.00 93.69 363 ARG A CA 1
ATOM 2917 C C . ARG A 1 363 ? 3.632 6.684 5.457 1.00 93.69 363 ARG A C 1
ATOM 2919 O O . ARG A 1 363 ? 3.630 5.455 5.396 1.00 93.69 363 ARG A O 1
ATOM 2926 N N . ASP A 1 364 ? 4.599 7.441 4.954 1.00 90.31 364 ASP A N 1
ATOM 2927 C CA . ASP A 1 364 ? 5.808 6.978 4.266 1.00 90.31 364 ASP A CA 1
ATOM 2928 C C . ASP A 1 364 ? 7.065 7.554 4.939 1.00 90.31 364 ASP A C 1
ATOM 2930 O O . ASP A 1 364 ? 6.988 8.000 6.069 1.00 90.31 364 ASP A O 1
ATOM 2934 N N . PHE A 1 365 ? 8.235 7.555 4.300 1.00 89.25 365 PHE A N 1
ATOM 2935 C CA . PHE A 1 365 ? 9.477 8.088 4.888 1.00 89.25 365 PHE A CA 1
ATOM 2936 C C . PHE A 1 365 ? 9.554 9.622 5.001 1.00 89.25 365 PHE A C 1
ATOM 2938 O O . PHE A 1 365 ? 10.446 10.135 5.672 1.00 89.25 365 PHE A O 1
ATOM 2945 N N . ASN A 1 366 ? 8.680 10.369 4.334 1.00 87.62 366 ASN A N 1
ATOM 2946 C CA . ASN A 1 366 ? 8.849 11.798 4.062 1.00 87.62 366 ASN A CA 1
ATOM 2947 C C . ASN A 1 366 ? 7.681 12.669 4.541 1.00 87.62 366 ASN A C 1
ATOM 2949 O O . ASN A 1 366 ? 7.817 13.891 4.549 1.00 87.62 366 ASN A O 1
ATOM 2953 N N . ASN A 1 367 ? 6.549 12.077 4.927 1.00 89.19 367 ASN A N 1
ATOM 2954 C CA . ASN A 1 367 ? 5.322 12.816 5.249 1.00 89.19 367 ASN A CA 1
ATOM 2955 C C . ASN A 1 367 ? 4.855 12.703 6.711 1.00 89.19 367 ASN A C 1
ATOM 2957 O O . ASN A 1 367 ? 3.700 13.000 7.020 1.00 89.19 367 ASN A O 1
ATOM 2961 N N . GLY A 1 368 ? 5.737 12.287 7.622 1.00 89.06 368 GLY A N 1
ATOM 2962 C CA . GLY A 1 368 ? 5.459 12.331 9.058 1.00 89.06 368 GLY A CA 1
ATOM 2963 C C . GLY A 1 368 ? 5.367 13.762 9.608 1.00 89.06 368 GLY A C 1
ATOM 2964 O O . GLY A 1 368 ? 5.929 14.685 9.013 1.00 89.06 368 GLY A O 1
ATOM 2965 N N . PRO A 1 369 ? 4.694 13.967 10.756 1.00 88.31 369 PRO A N 1
ATOM 2966 C CA . PRO A 1 369 ? 4.812 15.203 11.528 1.00 88.31 369 PRO A CA 1
ATOM 2967 C C . PRO A 1 369 ? 6.272 15.522 11.867 1.00 88.31 369 PRO A C 1
ATOM 2969 O O . PRO A 1 369 ? 7.087 14.618 12.040 1.00 88.31 369 PRO A O 1
ATOM 2972 N N . SER A 1 370 ? 6.606 16.807 11.999 1.00 85.75 370 SER A N 1
ATOM 2973 C CA . SER A 1 370 ? 7.986 17.253 12.249 1.00 85.75 370 SER A CA 1
ATOM 2974 C C . SER A 1 370 ? 8.574 16.776 13.581 1.00 85.75 370 SER A C 1
ATOM 2976 O O . SER A 1 370 ? 9.792 16.735 13.733 1.00 85.75 370 SER A O 1
ATOM 2978 N N . ASP A 1 371 ? 7.718 16.474 14.551 1.00 85.88 371 ASP A N 1
ATOM 2979 C CA . ASP A 1 371 ? 8.045 15.984 15.890 1.00 85.88 371 ASP A CA 1
ATOM 2980 C C . ASP A 1 371 ? 7.972 14.452 16.007 1.00 85.88 371 ASP A C 1
ATOM 2982 O O . ASP A 1 371 ? 8.367 13.893 17.030 1.00 85.88 371 ASP A O 1
ATOM 2986 N N . GLU A 1 372 ? 7.512 13.756 14.964 1.00 88.56 372 GLU A N 1
ATOM 2987 C CA . GLU A 1 372 ? 7.456 12.300 14.936 1.00 88.56 372 GLU A CA 1
ATOM 2988 C C . GLU A 1 372 ? 8.782 11.725 14.406 1.00 88.56 372 GLU A C 1
ATOM 2990 O O . GLU A 1 372 ? 9.246 12.112 13.327 1.00 88.56 372 GLU A O 1
ATOM 2995 N N . PRO A 1 373 ? 9.407 10.766 15.110 1.00 90.19 373 PRO A N 1
ATOM 2996 C CA . PRO A 1 373 ? 10.646 10.166 14.646 1.00 90.19 373 PRO A CA 1
ATOM 2997 C C . PRO A 1 373 ? 10.437 9.425 13.325 1.00 90.19 373 PRO A C 1
ATOM 2999 O O . PRO A 1 373 ? 9.430 8.751 13.098 1.00 90.19 373 PRO A O 1
ATOM 3002 N N . ASN A 1 374 ? 11.433 9.523 12.450 1.00 90.81 374 ASN A N 1
ATOM 3003 C CA . ASN A 1 374 ? 11.469 8.812 11.181 1.00 90.81 374 ASN A CA 1
ATOM 3004 C C . ASN A 1 374 ? 12.255 7.503 11.355 1.00 90.81 374 ASN A C 1
ATOM 3006 O O . ASN A 1 374 ? 13.468 7.469 11.142 1.00 90.81 374 ASN A O 1
ATOM 3010 N N . ASN A 1 375 ? 11.589 6.456 11.845 1.00 92.06 375 ASN A N 1
ATOM 3011 C CA . ASN A 1 375 ? 12.210 5.181 12.211 1.00 92.06 375 ASN A CA 1
ATOM 3012 C C . ASN A 1 375 ? 11.350 3.987 11.761 1.00 92.06 375 ASN A C 1
ATOM 3014 O O . ASN A 1 375 ? 10.343 4.157 11.072 1.00 92.06 375 ASN A O 1
ATOM 3018 N N . TRP A 1 376 ? 11.761 2.769 12.124 1.00 93.12 376 TRP A N 1
ATOM 3019 C CA . TRP A 1 376 ? 11.054 1.544 11.739 1.00 93.12 376 TRP A CA 1
ATOM 3020 C C . TRP A 1 376 ? 9.576 1.577 12.162 1.00 93.12 376 TRP A C 1
ATOM 3022 O O . TRP A 1 376 ? 8.706 1.358 11.321 1.00 93.12 376 TRP A O 1
ATOM 3032 N N . SER A 1 377 ? 9.285 1.947 13.418 1.00 91.25 377 SER A N 1
ATOM 3033 C CA . SER A 1 377 ? 7.918 1.938 13.964 1.00 91.25 377 SER A CA 1
ATOM 3034 C C . SER A 1 377 ? 6.952 2.818 13.182 1.00 91.25 377 SER A C 1
ATOM 3036 O O . SER A 1 377 ? 5.778 2.483 13.071 1.00 91.25 377 SER A O 1
ATOM 3038 N N . THR A 1 378 ? 7.430 3.941 12.648 1.00 91.75 378 THR A N 1
ATOM 3039 C CA . THR A 1 378 ? 6.576 4.924 11.974 1.00 91.75 378 THR A CA 1
ATOM 3040 C C . THR A 1 378 ? 6.560 4.771 10.459 1.00 91.75 378 THR A C 1
ATOM 3042 O O . THR A 1 378 ? 5.591 5.182 9.832 1.00 91.75 378 THR A O 1
ATOM 3045 N N . THR A 1 379 ? 7.594 4.190 9.847 1.00 92.25 379 THR A N 1
ATOM 3046 C CA . THR A 1 379 ? 7.727 4.152 8.377 1.00 92.25 379 THR A CA 1
ATOM 3047 C C . THR A 1 379 ? 7.449 2.802 7.748 1.00 92.25 379 THR A C 1
ATOM 3049 O O . THR A 1 379 ? 7.112 2.751 6.564 1.00 92.25 379 THR A O 1
ATOM 3052 N N . VAL A 1 380 ? 7.528 1.706 8.508 1.00 94.12 380 VAL A N 1
ATOM 3053 C CA . VAL A 1 380 ? 7.188 0.372 7.984 1.00 94.12 380 VAL A CA 1
ATOM 3054 C C . VAL A 1 380 ? 5.688 0.240 7.710 1.00 94.12 380 VAL A C 1
ATOM 3056 O O . VAL A 1 380 ? 5.266 -0.627 6.946 1.00 94.12 380 VAL A O 1
ATOM 3059 N N . ARG A 1 381 ? 4.881 1.176 8.223 1.00 94.44 381 ARG A N 1
ATOM 3060 C CA . ARG A 1 381 ? 3.448 1.281 7.944 1.00 94.44 381 ARG A CA 1
ATOM 3061 C C . ARG A 1 381 ? 3.110 1.188 6.457 1.00 94.44 381 ARG A C 1
ATOM 3063 O O . ARG A 1 381 ? 2.185 0.459 6.124 1.00 94.44 381 ARG A O 1
ATOM 3070 N N . GLN A 1 382 ? 3.869 1.830 5.565 1.00 93.69 382 GLN A N 1
ATOM 3071 C CA . GLN A 1 382 ? 3.615 1.736 4.120 1.00 93.69 382 GLN A CA 1
ATOM 3072 C C . GLN A 1 382 ? 3.661 0.295 3.583 1.00 93.69 382 GLN A C 1
ATOM 3074 O O . GLN A 1 382 ? 2.855 -0.063 2.731 1.00 93.69 382 GLN A O 1
ATOM 3079 N N . TYR A 1 383 ? 4.538 -0.552 4.127 1.00 95.12 383 TYR A N 1
ATOM 3080 C CA . TYR A 1 383 ? 4.594 -1.977 3.799 1.00 95.12 383 TYR A CA 1
ATOM 3081 C C . TYR A 1 383 ? 3.445 -2.734 4.482 1.00 95.12 383 TYR A C 1
ATOM 3083 O O . TYR A 1 383 ? 2.774 -3.568 3.870 1.00 95.12 383 TYR A O 1
ATOM 3091 N N . GLY A 1 384 ? 3.156 -2.384 5.741 1.00 95.94 384 GLY A N 1
ATOM 3092 C CA . GLY A 1 384 ? 1.996 -2.863 6.501 1.00 95.94 384 GLY A CA 1
ATOM 3093 C C . GLY A 1 384 ? 0.669 -2.655 5.777 1.00 95.94 384 GLY A C 1
ATOM 3094 O O . GLY A 1 384 ? -0.192 -3.532 5.810 1.00 95.94 384 GLY A O 1
ATOM 3095 N N . MET A 1 385 ? 0.513 -1.551 5.043 1.00 97.38 385 MET A N 1
ATOM 3096 C CA . MET A 1 385 ? -0.714 -1.263 4.301 1.00 97.38 385 MET A CA 1
ATOM 3097 C C . MET A 1 385 ? -0.989 -2.236 3.144 1.00 97.38 385 MET A C 1
ATOM 3099 O O . MET A 1 385 ? -2.121 -2.278 2.654 1.00 97.38 385 MET A O 1
ATOM 3103 N N . GLY A 1 386 ? -0.028 -3.084 2.758 1.00 97.38 386 GLY A N 1
ATOM 3104 C CA . GLY A 1 386 ? -0.299 -4.235 1.891 1.00 97.38 386 GLY A CA 1
ATOM 3105 C C . GLY A 1 386 ? -1.387 -5.157 2.457 1.00 97.38 386 GLY A C 1
ATOM 3106 O O . GLY A 1 386 ? -2.187 -5.691 1.689 1.00 97.38 386 GLY A O 1
ATOM 3107 N N . LEU A 1 387 ? -1.516 -5.238 3.789 1.00 97.56 387 LEU A N 1
ATOM 3108 C CA . LEU A 1 387 ? -2.567 -6.001 4.470 1.00 97.56 387 LEU A CA 1
ATOM 3109 C C . LEU A 1 387 ? -3.971 -5.479 4.202 1.00 97.56 387 LEU A C 1
ATOM 3111 O O . LEU A 1 387 ? -4.879 -6.277 3.989 1.00 97.56 387 LEU A O 1
ATOM 3115 N N . LEU A 1 388 ? -4.163 -4.158 4.171 1.00 98.19 388 LEU A N 1
ATOM 3116 C CA . LEU A 1 388 ? -5.460 -3.582 3.818 1.00 98.19 388 LEU A CA 1
ATOM 3117 C C . LEU A 1 388 ? -5.845 -3.977 2.392 1.00 98.19 388 LEU A C 1
ATOM 3119 O O . LEU A 1 388 ? -6.990 -4.349 2.135 1.00 98.19 388 LEU A O 1
ATOM 3123 N N . LEU A 1 389 ? -4.895 -3.919 1.456 1.00 98.12 389 LEU A N 1
ATOM 3124 C CA . LEU A 1 389 ? -5.139 -4.288 0.062 1.00 98.12 389 LEU A CA 1
ATOM 3125 C C . LEU A 1 389 ? -5.387 -5.797 -0.082 1.00 98.12 389 LEU A C 1
ATOM 3127 O O . LEU A 1 389 ? -6.272 -6.204 -0.839 1.00 98.12 389 LEU A O 1
ATOM 3131 N N . TYR A 1 390 ? -4.665 -6.621 0.682 1.00 98.19 390 TYR A N 1
ATOM 3132 C CA . TYR A 1 390 ? -4.881 -8.065 0.764 1.00 98.19 390 TYR A CA 1
ATOM 3133 C C . TYR A 1 390 ? -6.276 -8.372 1.305 1.00 98.19 390 TYR A C 1
ATOM 3135 O O . TYR A 1 390 ? -7.040 -9.060 0.641 1.00 98.19 390 TYR A O 1
ATOM 3143 N N . TYR A 1 391 ? -6.667 -7.780 2.43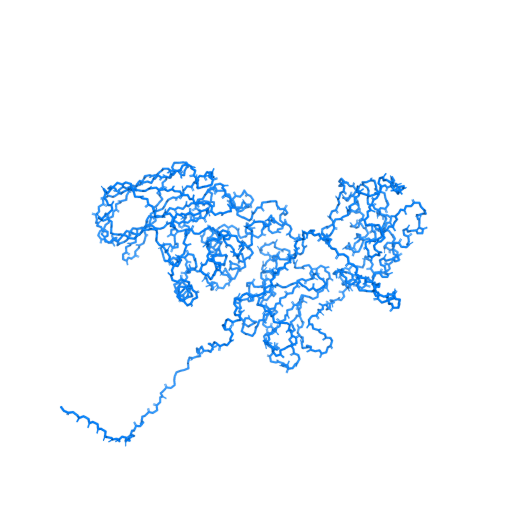2 1.00 98.50 391 TYR A N 1
ATOM 3144 C CA . TYR A 1 391 ? -8.006 -7.934 2.999 1.00 98.50 391 TYR A CA 1
ATOM 3145 C C . TYR A 1 391 ? -9.094 -7.508 2.004 1.00 98.50 391 TYR A C 1
ATOM 3147 O O . TYR A 1 391 ? -10.035 -8.251 1.721 1.00 98.50 391 TYR A O 1
ATOM 3155 N N . THR A 1 392 ? -8.916 -6.342 1.382 1.00 98.56 392 THR A N 1
ATOM 3156 C CA . THR A 1 392 ? -9.845 -5.787 0.387 1.00 98.56 392 THR A CA 1
ATOM 3157 C C . THR A 1 392 ? -10.062 -6.740 -0.794 1.00 98.56 392 THR A C 1
ATOM 3159 O O . THR A 1 392 ? -11.186 -6.886 -1.276 1.00 98.56 392 THR A O 1
ATOM 3162 N N . THR A 1 393 ? -9.011 -7.406 -1.271 1.00 98.00 393 THR A N 1
ATOM 3163 C CA . THR A 1 393 ? -9.069 -8.230 -2.491 1.00 98.00 393 THR A CA 1
ATOM 3164 C C . THR A 1 393 ? -9.304 -9.713 -2.223 1.00 98.00 393 THR A C 1
ATOM 3166 O O . THR A 1 393 ? -10.136 -10.324 -2.890 1.00 98.00 393 THR A O 1
ATOM 3169 N N . GLU A 1 394 ? -8.617 -10.290 -1.243 1.00 96.75 394 GLU A N 1
ATOM 3170 C CA . GLU A 1 394 ? -8.606 -11.729 -0.966 1.00 96.75 394 GLU A CA 1
ATOM 3171 C C . GLU A 1 394 ? -9.666 -12.153 0.053 1.00 96.75 394 GLU A C 1
ATOM 3173 O O . GLU A 1 394 ? -10.185 -13.263 -0.050 1.00 96.75 394 GLU A O 1
ATOM 3178 N N . VAL A 1 395 ? -10.022 -11.280 1.003 1.00 97.38 395 VAL A N 1
ATOM 3179 C CA . VAL A 1 395 ? -11.033 -11.580 2.035 1.00 97.38 395 VAL A CA 1
ATOM 3180 C C . VAL A 1 395 ? -12.400 -11.043 1.618 1.00 97.38 395 VAL A C 1
ATOM 3182 O O . VAL A 1 395 ? -13.376 -11.788 1.557 1.00 97.38 395 VAL A O 1
ATOM 3185 N N . VAL A 1 396 ? -12.473 -9.760 1.255 1.00 98.25 396 VAL A N 1
ATOM 3186 C CA . VAL A 1 396 ? -13.730 -9.112 0.842 1.00 98.25 396 VAL A CA 1
ATOM 3187 C C . VAL A 1 396 ? -14.103 -9.431 -0.612 1.00 98.25 396 VAL A C 1
ATOM 3189 O O . VAL A 1 396 ? -15.278 -9.376 -0.981 1.00 98.25 396 VAL A O 1
ATOM 3192 N N . GLY A 1 397 ? -13.128 -9.762 -1.463 1.00 97.62 397 GLY A N 1
ATOM 3193 C CA . GLY A 1 397 ? -13.381 -10.108 -2.864 1.00 97.62 397 GLY A CA 1
ATOM 3194 C C . GLY A 1 397 ? -13.549 -8.906 -3.800 1.00 97.62 397 GLY A C 1
ATOM 3195 O O . GLY A 1 397 ? -14.263 -9.002 -4.803 1.00 97.62 397 GLY A O 1
ATOM 3196 N N . VAL A 1 398 ? -12.936 -7.754 -3.501 1.00 98.12 398 VAL A N 1
ATOM 3197 C CA . VAL A 1 398 ? -12.824 -6.662 -4.484 1.00 98.12 398 VAL A CA 1
ATOM 3198 C C . VAL A 1 398 ? -11.892 -7.094 -5.618 1.00 98.12 398 VAL A C 1
ATOM 3200 O O . VAL A 1 398 ? -10.824 -7.656 -5.387 1.00 98.12 398 VAL A O 1
ATOM 3203 N N . ASP A 1 399 ? -12.283 -6.808 -6.862 1.00 97.00 399 ASP A N 1
ATOM 3204 C CA . ASP A 1 399 ? -11.469 -7.129 -8.035 1.00 97.00 399 ASP A CA 1
ATOM 3205 C C . ASP A 1 399 ? -10.075 -6.488 -7.928 1.00 97.00 399 ASP A C 1
ATOM 3207 O O . ASP A 1 399 ? -9.939 -5.267 -7.833 1.00 97.00 399 ASP A O 1
ATOM 3211 N N . ARG A 1 400 ? -9.033 -7.321 -8.008 1.00 95.88 400 ARG A N 1
ATOM 3212 C CA . ARG A 1 400 ? -7.618 -6.924 -7.979 1.00 95.88 400 ARG A CA 1
ATOM 3213 C C . ARG A 1 400 ? -7.274 -5.851 -9.011 1.00 95.88 400 ARG A C 1
ATOM 3215 O O . ARG A 1 400 ? -6.375 -5.047 -8.779 1.00 95.88 400 ARG A O 1
ATOM 3222 N N . LEU A 1 401 ? -7.993 -5.794 -10.135 1.00 94.25 401 LEU A N 1
ATOM 3223 C CA . LEU A 1 401 ? -7.809 -4.745 -11.140 1.00 94.25 401 LEU A CA 1
ATOM 3224 C C . LEU A 1 401 ? -8.098 -3.345 -10.599 1.00 94.25 401 LEU A C 1
ATOM 3226 O O . LEU A 1 401 ? -7.540 -2.376 -11.110 1.00 94.25 401 LEU A O 1
ATOM 3230 N N . LYS A 1 402 ? -8.941 -3.219 -9.570 1.00 94.31 402 LYS A N 1
ATOM 3231 C CA . LYS A 1 402 ? -9.180 -1.940 -8.901 1.00 94.31 402 LYS A CA 1
ATOM 3232 C C . LYS A 1 402 ? -7.905 -1.400 -8.261 1.00 94.31 402 LYS A C 1
ATOM 3234 O O . LYS A 1 402 ? -7.732 -0.193 -8.276 1.00 94.31 402 LYS A O 1
ATOM 3239 N N . ILE A 1 403 ? -6.983 -2.257 -7.820 1.00 93.94 403 ILE A N 1
ATOM 3240 C CA . ILE A 1 403 ? -5.698 -1.848 -7.237 1.00 93.94 403 ILE A CA 1
ATOM 3241 C C . ILE A 1 403 ? -4.719 -1.365 -8.320 1.00 93.94 403 ILE A C 1
ATOM 3243 O O . ILE A 1 403 ? -4.092 -0.315 -8.186 1.00 93.94 403 ILE A O 1
ATOM 3247 N N . THR A 1 404 ? -4.597 -2.098 -9.428 1.00 91.44 404 THR A N 1
ATOM 3248 C CA . THR A 1 404 ? -3.523 -1.862 -10.410 1.00 91.44 404 THR A CA 1
ATOM 3249 C C . THR A 1 404 ? -3.871 -0.879 -11.524 1.00 91.44 404 THR A C 1
ATOM 3251 O O . THR A 1 404 ? -2.966 -0.256 -12.079 1.00 91.44 404 THR A O 1
ATOM 3254 N N . LYS A 1 405 ? -5.156 -0.698 -11.857 1.00 87.38 405 LYS A N 1
ATOM 3255 C CA . LYS A 1 405 ? -5.584 0.196 -12.951 1.00 87.38 405 LYS A CA 1
ATOM 3256 C C . LYS A 1 405 ? -5.150 1.647 -12.756 1.00 87.38 405 LYS A C 1
ATOM 3258 O O . LYS A 1 405 ? -4.823 2.305 -13.741 1.00 87.38 405 LYS A O 1
ATOM 3263 N N . GLY A 1 406 ? -5.106 2.124 -11.513 1.00 85.31 406 GLY A N 1
ATOM 3264 C CA . GLY A 1 406 ? -4.736 3.505 -11.210 1.00 85.31 406 GLY A CA 1
ATOM 3265 C C . GLY A 1 406 ? -3.331 3.887 -11.691 1.00 85.31 406 GLY A C 1
ATOM 3266 O O . GLY A 1 406 ? -3.139 5.002 -12.155 1.00 85.31 406 GLY A O 1
ATOM 3267 N N . TYR A 1 407 ? -2.378 2.946 -11.743 1.00 85.69 407 TYR A N 1
ATOM 3268 C CA . TYR A 1 407 ? -1.035 3.209 -12.288 1.00 85.69 407 TYR A CA 1
ATOM 3269 C C . TYR A 1 407 ? -1.046 3.639 -13.765 1.00 85.69 407 TYR A C 1
ATOM 3271 O O . TYR A 1 407 ? -0.137 4.330 -14.215 1.00 85.69 407 TYR A O 1
ATOM 3279 N N . TYR A 1 408 ? -2.081 3.266 -14.519 1.00 81.31 408 TYR A N 1
ATOM 3280 C CA . TYR A 1 408 ? -2.150 3.445 -15.970 1.00 81.31 408 TYR A CA 1
ATOM 3281 C C . TYR A 1 408 ? -3.337 4.303 -16.425 1.00 81.31 408 TYR A C 1
ATOM 3283 O O . TYR A 1 408 ? -3.539 4.480 -17.625 1.00 81.31 408 TYR A O 1
ATOM 3291 N N . SER A 1 409 ? -4.122 4.852 -15.495 1.00 79.25 409 SER A N 1
ATOM 3292 C CA . SER A 1 409 ? -5.333 5.618 -15.814 1.00 79.25 409 SER A CA 1
ATOM 3293 C C . SER A 1 409 ? -5.070 7.088 -16.155 1.00 79.25 409 SER A C 1
ATOM 3295 O O . SER A 1 409 ? -5.985 7.775 -16.594 1.00 79.25 409 SER A O 1
ATOM 3297 N N . SER A 1 410 ? -3.833 7.576 -15.983 1.00 79.50 410 SER A N 1
ATOM 3298 C CA . SER A 1 410 ? -3.492 9.005 -16.099 1.00 79.50 410 SER A CA 1
ATOM 3299 C C . SER A 1 410 ? -4.375 9.900 -15.218 1.00 79.50 410 SER A C 1
ATOM 3301 O O . SER A 1 410 ? -4.743 11.003 -15.627 1.00 79.50 410 SER A O 1
ATOM 3303 N N . THR A 1 411 ? -4.757 9.416 -14.029 1.00 83.75 411 THR A N 1
ATOM 3304 C CA . THR A 1 411 ? -5.592 10.193 -13.114 1.00 83.75 411 THR A CA 1
ATOM 3305 C C . THR A 1 411 ? -4.780 11.256 -12.376 1.00 83.75 411 THR A C 1
ATOM 3307 O O . THR A 1 411 ? -3.584 11.121 -12.127 1.00 83.75 411 THR A O 1
ATOM 3310 N N . THR A 1 412 ? -5.444 12.350 -12.014 1.00 87.38 412 THR A N 1
ATOM 3311 C CA . THR A 1 412 ? -4.883 13.393 -11.144 1.00 87.38 412 THR A CA 1
ATOM 3312 C C . THR A 1 412 ? -5.135 13.118 -9.664 1.00 87.38 412 THR A C 1
ATOM 3314 O O . THR A 1 412 ? -4.723 13.920 -8.825 1.00 87.38 412 THR A O 1
ATOM 3317 N N . LEU A 1 413 ? -5.840 12.028 -9.348 1.00 91.38 413 LEU A N 1
ATOM 3318 C CA . LEU A 1 413 ? -6.118 11.608 -7.981 1.00 91.38 413 LEU A CA 1
ATOM 3319 C C . LEU A 1 413 ? -4.852 11.077 -7.306 1.00 91.38 413 LEU A C 1
ATOM 3321 O O . LEU A 1 413 ? -3.946 10.532 -7.946 1.00 91.38 413 LEU A O 1
ATOM 3325 N N . LEU A 1 414 ? -4.815 11.222 -5.991 1.00 92.44 414 LEU A N 1
ATOM 3326 C CA . LEU A 1 414 ? -3.949 10.449 -5.116 1.00 92.44 414 LEU A CA 1
ATOM 3327 C C . LEU A 1 414 ? -4.394 8.981 -5.098 1.00 92.44 414 LEU A C 1
ATOM 3329 O O . LEU A 1 414 ? -5.568 8.697 -5.355 1.00 92.44 414 LEU A O 1
ATOM 3333 N N . PRO A 1 415 ? -3.515 8.030 -4.745 1.00 93.38 415 PRO A N 1
ATOM 3334 C CA . PRO A 1 415 ? -3.900 6.623 -4.664 1.00 93.38 415 PRO A CA 1
ATOM 3335 C C . PRO A 1 415 ? -5.106 6.370 -3.748 1.00 93.38 415 PRO A C 1
ATOM 3337 O O . PRO A 1 415 ? -6.049 5.686 -4.137 1.00 93.38 415 PRO A O 1
ATOM 3340 N N . GLN A 1 416 ? -5.126 6.983 -2.566 1.00 93.56 416 GLN A N 1
ATOM 3341 C CA . GLN A 1 416 ? -6.215 6.885 -1.590 1.00 93.56 416 GLN A CA 1
ATOM 3342 C C . GLN A 1 416 ? -7.527 7.530 -2.072 1.00 93.56 416 GLN A C 1
ATOM 3344 O O . GLN A 1 416 ? -8.602 6.974 -1.847 1.00 93.56 416 GLN A O 1
ATOM 3349 N N . GLU A 1 417 ? -7.449 8.649 -2.799 1.00 95.56 417 GLU A N 1
ATOM 3350 C CA . GLU A 1 417 ? -8.614 9.269 -3.446 1.00 95.56 417 GLU A CA 1
ATOM 3351 C C . GLU A 1 417 ? -9.164 8.355 -4.544 1.00 95.56 417 GLU A C 1
ATOM 3353 O O . GLU A 1 417 ? -10.371 8.144 -4.649 1.00 95.56 417 GLU A O 1
ATOM 3358 N N . TYR A 1 418 ? -8.276 7.759 -5.343 1.00 95.44 418 TYR A N 1
ATOM 3359 C CA . TYR A 1 418 ? -8.646 6.807 -6.380 1.00 95.44 418 TYR A CA 1
ATOM 3360 C C . TYR A 1 418 ? -9.305 5.553 -5.795 1.00 95.44 418 TYR A C 1
ATOM 3362 O O . TYR A 1 418 ? -10.339 5.136 -6.316 1.00 95.44 418 TYR A O 1
ATOM 3370 N N . LEU A 1 419 ? -8.797 4.990 -4.692 1.00 96.19 419 LEU A N 1
ATOM 3371 C CA . LEU A 1 419 ? -9.461 3.875 -4.004 1.00 96.19 419 LEU A CA 1
ATOM 3372 C C . LEU A 1 419 ? -10.882 4.250 -3.552 1.00 96.19 419 LEU A C 1
ATOM 3374 O O . LEU A 1 419 ? -11.780 3.416 -3.646 1.00 96.19 419 LEU A O 1
ATOM 3378 N N . CYS A 1 420 ? -11.120 5.503 -3.1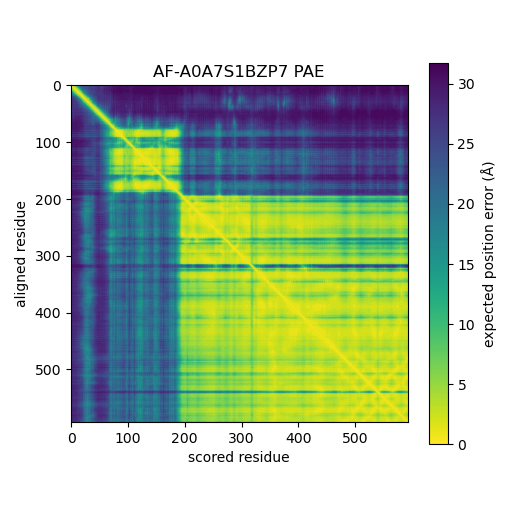58 1.00 97.12 420 CYS A N 1
ATOM 3379 C CA . CYS A 1 420 ? -12.451 6.005 -2.800 1.00 97.12 420 CYS A CA 1
ATOM 3380 C C . CYS A 1 420 ? -13.320 6.422 -3.996 1.00 97.12 420 CYS A C 1
ATOM 3382 O O . CYS A 1 420 ? -14.516 6.661 -3.834 1.00 97.12 420 CYS A O 1
ATOM 3384 N N . SER A 1 421 ? -12.759 6.517 -5.197 1.00 95.94 421 SER A N 1
ATOM 3385 C CA . SER A 1 421 ? -13.517 6.853 -6.405 1.00 95.94 421 SER A CA 1
ATOM 3386 C C . SER A 1 421 ? -14.337 5.662 -6.914 1.00 95.94 421 SER A C 1
ATOM 3388 O O . SER A 1 421 ? -14.064 4.510 -6.571 1.00 95.94 421 SER A O 1
ATOM 3390 N N . GLU A 1 422 ? -15.316 5.921 -7.785 1.00 91.81 422 GLU A N 1
ATOM 3391 C CA . GLU A 1 422 ? -16.109 4.874 -8.453 1.00 91.81 422 GLU A CA 1
ATOM 3392 C C . GLU A 1 422 ? -15.243 3.936 -9.320 1.00 91.81 422 GLU A C 1
ATOM 3394 O O . GLU A 1 422 ? -15.494 2.727 -9.414 1.00 91.81 422 GLU A O 1
ATOM 3399 N N . ASP A 1 423 ? -14.168 4.472 -9.907 1.00 90.81 423 ASP A N 1
ATOM 3400 C CA . ASP A 1 423 ? -13.196 3.695 -10.678 1.00 90.81 423 ASP A CA 1
ATOM 3401 C C . ASP A 1 423 ? -12.370 2.754 -9.796 1.00 90.81 423 ASP A C 1
ATOM 3403 O O . ASP A 1 423 ? -11.973 1.683 -10.269 1.00 90.81 423 ASP A O 1
ATOM 3407 N N . GLY A 1 424 ? -12.196 3.095 -8.517 1.00 94.00 424 GLY A N 1
ATOM 3408 C CA . GLY A 1 424 ? -11.627 2.253 -7.467 1.00 94.00 424 GLY A CA 1
ATOM 3409 C C . GLY A 1 424 ? -12.686 1.402 -6.758 1.00 94.00 424 GLY A C 1
ATOM 3410 O O . GLY A 1 424 ? -13.403 0.618 -7.385 1.00 94.00 424 GLY A O 1
ATOM 3411 N N . VAL A 1 425 ? -12.758 1.504 -5.434 1.00 97.19 425 VAL A N 1
ATOM 3412 C CA . VAL A 1 425 ? -13.671 0.726 -4.578 1.00 97.19 425 VAL A CA 1
ATOM 3413 C C . VAL A 1 425 ? -14.989 1.467 -4.318 1.00 97.19 425 VAL A C 1
ATOM 3415 O O . VAL A 1 425 ? -16.025 0.820 -4.145 1.00 97.19 425 VAL A O 1
ATOM 3418 N N . GLY A 1 426 ? -14.953 2.801 -4.337 1.00 97.62 426 GLY A N 1
ATOM 3419 C CA . GLY A 1 426 ? -16.045 3.693 -3.945 1.00 97.62 426 GLY A CA 1
ATOM 3420 C C . GLY A 1 426 ? -15.990 4.050 -2.457 1.00 97.62 426 GLY A C 1
ATOM 3421 O O . GLY A 1 426 ? -15.732 3.184 -1.624 1.00 97.62 426 GLY A O 1
ATOM 3422 N N . LEU A 1 427 ? -16.248 5.320 -2.125 1.00 97.25 427 LEU A N 1
ATOM 3423 C CA . LEU A 1 427 ? -16.002 5.907 -0.802 1.00 97.25 427 LEU A CA 1
ATOM 3424 C C . LEU A 1 427 ? -16.676 5.128 0.331 1.00 97.25 427 LEU A C 1
ATOM 3426 O O . LEU A 1 427 ? -15.987 4.611 1.203 1.00 97.25 427 LEU A O 1
ATOM 3430 N N . GLU A 1 428 ? -18.002 4.993 0.296 1.00 96.62 428 GLU A N 1
ATOM 3431 C CA . GLU A 1 428 ? -18.760 4.326 1.367 1.00 96.62 428 GLU A CA 1
ATOM 3432 C C . GLU A 1 428 ? -18.355 2.858 1.527 1.00 96.62 428 GLU A C 1
ATOM 3434 O O . GLU A 1 428 ? -18.134 2.367 2.633 1.00 96.62 428 GLU A O 1
ATOM 3439 N N . ARG A 1 429 ? -18.150 2.157 0.406 1.00 98.12 429 ARG A N 1
ATOM 3440 C CA . ARG A 1 429 ? -17.685 0.770 0.442 1.00 98.12 429 ARG A CA 1
ATOM 3441 C C . ARG A 1 429 ? -16.285 0.671 1.043 1.00 98.12 429 ARG A C 1
ATOM 3443 O O . ARG A 1 429 ? -16.039 -0.229 1.840 1.00 98.12 429 ARG A O 1
ATOM 3450 N N . PHE A 1 430 ? -15.373 1.565 0.672 1.00 98.44 430 PHE A N 1
ATOM 3451 C CA . PHE A 1 430 ? -14.006 1.544 1.179 1.00 98.44 430 PHE A CA 1
ATOM 3452 C C . PHE A 1 430 ? -13.936 1.932 2.658 1.00 98.44 430 PHE A C 1
ATOM 3454 O O . PHE A 1 430 ? -13.203 1.286 3.398 1.00 98.44 430 PHE A O 1
ATOM 3461 N N . ARG A 1 431 ? -14.758 2.884 3.123 1.00 98.25 431 ARG A N 1
ATOM 3462 C CA . ARG A 1 431 ? -14.928 3.200 4.554 1.00 98.25 431 ARG A CA 1
ATOM 3463 C C . ARG A 1 431 ? -15.345 1.972 5.355 1.00 98.25 431 ARG A C 1
ATOM 3465 O O . ARG A 1 431 ? -14.707 1.639 6.353 1.00 98.25 431 ARG A O 1
ATOM 3472 N N . HIS A 1 432 ? -16.366 1.257 4.884 1.00 98.12 432 HIS A N 1
ATOM 3473 C CA . HIS A 1 432 ? -16.830 0.040 5.544 1.00 98.12 432 HIS A CA 1
ATOM 3474 C C . HIS A 1 432 ? -15.779 -1.074 5.535 1.00 98.12 432 HIS A C 1
ATOM 3476 O O . HIS A 1 432 ? -15.589 -1.704 6.572 1.00 98.12 432 HIS A O 1
ATOM 3482 N N . ILE A 1 433 ? -15.086 -1.296 4.410 1.00 98.69 433 ILE A N 1
ATOM 3483 C CA . ILE A 1 433 ? -13.996 -2.283 4.310 1.00 98.69 433 ILE A CA 1
ATOM 3484 C C . ILE A 1 433 ? -12.857 -1.926 5.256 1.00 98.69 433 ILE A C 1
ATOM 3486 O O . ILE A 1 433 ? -12.353 -2.803 5.946 1.00 98.69 433 ILE A O 1
ATOM 3490 N N . PHE A 1 434 ? -12.462 -0.654 5.305 1.00 98.81 434 PHE A N 1
ATOM 3491 C CA . PHE A 1 434 ? -11.400 -0.198 6.188 1.00 98.81 434 PHE A CA 1
ATOM 3492 C C . PHE A 1 434 ? -11.788 -0.462 7.645 1.00 98.81 434 PHE A C 1
ATOM 3494 O O . PHE A 1 434 ? -11.036 -1.110 8.362 1.00 98.81 434 PHE A O 1
ATOM 3501 N N . ALA A 1 435 ? -12.992 -0.072 8.068 1.00 98.69 435 ALA A N 1
ATOM 3502 C CA . ALA A 1 435 ? -13.466 -0.315 9.428 1.00 98.69 435 ALA A CA 1
ATOM 3503 C C . ALA A 1 435 ? -13.612 -1.804 9.779 1.00 98.69 435 ALA A C 1
ATOM 3505 O O . ALA A 1 435 ? -13.270 -2.212 10.887 1.00 98.69 435 ALA A O 1
ATOM 3506 N N . ASP A 1 436 ? -14.074 -2.626 8.843 1.00 98.75 436 ASP A N 1
ATOM 3507 C CA . ASP A 1 436 ? -14.152 -4.078 9.004 1.00 98.75 436 ASP A CA 1
ATOM 3508 C C . ASP A 1 436 ? -12.755 -4.708 9.149 1.00 98.75 436 ASP A C 1
ATOM 3510 O O . ASP A 1 436 ? -12.485 -5.409 10.123 1.00 98.75 436 ASP A O 1
ATOM 3514 N N . TRP A 1 437 ? -11.817 -4.336 8.274 1.00 98.69 437 TRP A N 1
ATOM 3515 C CA . TRP A 1 437 ? -10.406 -4.721 8.354 1.00 98.69 437 TRP A CA 1
ATOM 3516 C C . TRP A 1 437 ? -9.783 -4.370 9.711 1.00 98.69 437 TRP A C 1
ATOM 3518 O O . TRP A 1 437 ? -9.115 -5.209 10.313 1.00 98.69 437 TRP A O 1
ATOM 3528 N N . THR A 1 438 ? -10.043 -3.170 10.250 1.00 98.56 438 THR A N 1
ATOM 3529 C CA . THR A 1 438 ? -9.532 -2.803 11.585 1.00 98.56 438 THR A CA 1
ATOM 3530 C C . THR A 1 438 ? -10.069 -3.711 12.692 1.00 98.56 438 THR A C 1
ATOM 3532 O O . THR A 1 438 ? -9.327 -4.057 13.610 1.00 98.56 438 THR A O 1
ATOM 3535 N N . ALA A 1 439 ? -11.332 -4.141 12.600 1.00 98.56 439 ALA A N 1
ATOM 3536 C CA . ALA A 1 439 ? -11.932 -5.037 13.580 1.00 98.56 439 ALA A CA 1
ATOM 3537 C C . ALA A 1 439 ? -11.285 -6.424 13.541 1.00 98.56 439 ALA A C 1
ATOM 3539 O O . ALA A 1 439 ? -10.984 -6.993 14.590 1.00 98.56 439 ALA A O 1
ATOM 3540 N N . HIS A 1 440 ? -11.001 -6.923 12.342 1.00 98.31 440 HIS A N 1
ATOM 3541 C CA . HIS A 1 440 ? -10.294 -8.181 12.136 1.00 98.31 440 HIS A CA 1
ATOM 3542 C C . HIS A 1 440 ? -8.815 -8.118 12.555 1.00 98.31 440 HIS A C 1
ATOM 3544 O O . HIS A 1 440 ? -8.313 -9.070 13.145 1.00 98.31 440 HIS A O 1
ATOM 3550 N N . ASN A 1 441 ? -8.130 -6.982 12.373 1.00 98.19 441 ASN A N 1
ATOM 3551 C CA . ASN A 1 441 ? -6.784 -6.780 12.930 1.00 98.19 441 ASN A CA 1
ATOM 3552 C C . ASN A 1 441 ? -6.787 -6.879 14.464 1.00 98.19 441 ASN A C 1
ATOM 3554 O O . ASN A 1 441 ? -5.928 -7.533 15.045 1.00 98.19 441 ASN A O 1
ATOM 3558 N N . VAL A 1 442 ? -7.771 -6.254 15.123 1.00 97.62 442 VAL A N 1
ATOM 3559 C CA . VAL A 1 442 ? -7.925 -6.307 16.588 1.00 97.62 442 VAL A CA 1
ATOM 3560 C C . VAL A 1 442 ? -8.316 -7.704 17.073 1.00 97.62 442 VAL A C 1
ATOM 3562 O O . VAL A 1 442 ? -7.949 -8.091 18.181 1.00 97.62 442 VAL A O 1
ATOM 3565 N N . ASN A 1 443 ? -8.999 -8.492 16.239 1.00 96.75 443 ASN A N 1
ATOM 3566 C CA . ASN A 1 443 ? -9.239 -9.911 16.483 1.00 96.75 443 ASN A CA 1
ATOM 3567 C C . ASN A 1 443 ? -8.041 -10.787 16.072 1.00 96.75 443 ASN A C 1
ATOM 3569 O O . ASN A 1 443 ? -8.215 -11.818 15.430 1.00 96.75 443 ASN A O 1
ATOM 3573 N N . ASP A 1 444 ? -6.831 -10.364 16.439 1.00 95.44 444 ASP A N 1
ATOM 3574 C CA . ASP A 1 444 ? -5.585 -11.103 16.210 1.00 95.44 444 ASP A CA 1
ATOM 3575 C C . ASP A 1 444 ? -5.297 -11.429 14.734 1.00 95.44 444 ASP A C 1
ATOM 3577 O O . ASP A 1 444 ? -4.736 -12.473 14.411 1.00 95.44 444 ASP A O 1
ATOM 3581 N N . PHE A 1 445 ? -5.701 -10.534 13.826 1.00 97.00 445 PHE A N 1
ATOM 3582 C CA . PHE A 1 445 ? -5.559 -10.724 12.380 1.00 97.00 445 PHE A CA 1
ATOM 3583 C C . PHE A 1 445 ? -6.077 -12.098 11.913 1.00 97.00 445 PHE A C 1
ATOM 3585 O O . PHE A 1 445 ? -5.420 -12.778 11.129 1.00 97.00 445 PHE A O 1
ATOM 3592 N N . ASP A 1 446 ? -7.261 -12.507 12.375 1.00 95.69 446 ASP A N 1
ATOM 3593 C CA . ASP A 1 446 ? -7.895 -13.823 12.145 1.00 95.69 446 ASP A CA 1
ATOM 3594 C C . ASP A 1 446 ? -8.067 -14.277 10.676 1.00 95.69 446 ASP A C 1
ATOM 3596 O O . ASP A 1 446 ? -8.477 -15.410 10.411 1.00 95.69 446 ASP A O 1
ATOM 3600 N N . TYR A 1 447 ? -7.739 -13.418 9.714 1.00 95.94 447 TYR A N 1
ATOM 3601 C CA . TYR A 1 447 ? -7.687 -13.702 8.281 1.00 95.94 447 TYR A CA 1
ATOM 3602 C C . TYR A 1 447 ? -6.280 -14.063 7.767 1.00 95.94 447 TYR A C 1
ATOM 3604 O O . TYR A 1 447 ? -6.117 -14.340 6.574 1.00 95.94 447 TYR A O 1
ATOM 3612 N N . LEU A 1 448 ? -5.266 -14.056 8.634 1.00 96.12 448 LEU A N 1
ATOM 3613 C CA . LEU A 1 448 ? -3.873 -14.380 8.328 1.00 96.12 448 LEU A CA 1
ATOM 3614 C C . LEU A 1 448 ? -3.427 -15.681 9.017 1.00 96.12 448 LEU A C 1
ATOM 3616 O O . LEU A 1 448 ? -4.003 -16.091 10.026 1.00 96.12 448 LEU A O 1
ATOM 3620 N N . PRO A 1 449 ? -2.367 -16.338 8.511 1.00 94.75 449 PRO A N 1
ATOM 3621 C CA . PRO A 1 449 ? -1.690 -17.398 9.251 1.00 94.75 449 PRO A CA 1
ATOM 3622 C C . PRO A 1 449 ? -1.108 -16.873 10.570 1.00 94.75 449 PRO A C 1
ATOM 3624 O O . PRO A 1 449 ? -0.380 -15.881 10.583 1.00 94.75 449 PRO A O 1
ATOM 3627 N N . THR A 1 450 ? -1.390 -17.560 11.679 1.00 94.31 450 THR A N 1
ATOM 3628 C CA . THR A 1 450 ? -0.942 -17.149 13.020 1.00 94.31 450 THR A CA 1
ATOM 3629 C C . THR A 1 450 ? 0.580 -17.022 13.125 1.00 94.31 450 THR A C 1
ATOM 3631 O O . THR A 1 450 ? 1.078 -16.115 13.779 1.00 94.31 450 THR A O 1
ATOM 3634 N N . ASP A 1 451 ? 1.340 -17.900 12.469 1.00 94.62 451 ASP A N 1
ATOM 3635 C CA . ASP A 1 451 ? 2.804 -17.856 12.472 1.00 94.62 451 ASP A CA 1
ATOM 3636 C C . ASP A 1 451 ? 3.362 -16.599 11.793 1.00 94.62 451 ASP A C 1
ATOM 3638 O O . ASP A 1 451 ? 4.351 -16.042 12.263 1.00 94.62 451 ASP A O 1
ATOM 3642 N N . GLU A 1 452 ? 2.709 -16.103 10.744 1.00 94.00 452 GLU A N 1
ATOM 3643 C CA . GLU A 1 452 ? 3.088 -14.845 10.093 1.00 94.00 452 GLU A CA 1
ATOM 3644 C C . GLU A 1 452 ? 2.810 -13.626 10.986 1.00 94.00 452 GLU A C 1
ATOM 3646 O O . GLU A 1 452 ? 3.630 -12.709 11.049 1.00 94.00 452 GLU A O 1
ATOM 3651 N N . VAL A 1 453 ? 1.691 -13.630 11.718 1.00 96.25 453 VAL A N 1
ATOM 3652 C CA . VAL A 1 453 ? 1.360 -12.571 12.689 1.00 96.25 453 VAL A CA 1
ATOM 3653 C C . VAL A 1 453 ? 2.394 -12.540 13.815 1.00 96.25 453 VAL A C 1
ATOM 3655 O O . VAL A 1 453 ? 2.956 -11.486 14.117 1.00 96.25 453 VAL A O 1
ATOM 3658 N N . GLU A 1 454 ? 2.707 -13.702 14.391 1.00 95.50 454 GLU A N 1
ATOM 3659 C CA . GLU A 1 454 ? 3.692 -13.824 15.469 1.00 95.50 454 GLU A CA 1
ATOM 3660 C C . GLU A 1 454 ? 5.104 -13.432 15.021 1.00 95.50 454 GLU A C 1
ATOM 3662 O O . GLU A 1 454 ? 5.800 -12.714 15.741 1.00 95.50 454 GLU A O 1
ATOM 3667 N N . ASN A 1 455 ? 5.524 -13.833 13.817 1.00 93.31 455 ASN A N 1
ATOM 3668 C CA . ASN A 1 455 ? 6.802 -13.397 13.251 1.00 93.31 455 ASN A CA 1
ATOM 3669 C C . ASN A 1 455 ? 6.839 -11.870 13.089 1.00 93.31 455 ASN A C 1
ATOM 3671 O O . ASN A 1 455 ? 7.812 -11.231 13.482 1.00 93.31 455 ASN A O 1
ATOM 3675 N N . SER A 1 456 ? 5.754 -11.262 12.602 1.00 94.88 456 SER A N 1
ATOM 3676 C CA . SER A 1 456 ? 5.690 -9.808 12.439 1.00 94.88 456 SER A CA 1
ATOM 3677 C C . SER A 1 456 ? 5.734 -9.045 13.771 1.00 94.88 456 SER A C 1
ATOM 3679 O O . SER A 1 456 ? 6.316 -7.964 13.857 1.00 94.88 456 SER A O 1
ATOM 3681 N N . ARG A 1 457 ? 5.171 -9.604 14.848 1.00 95.69 457 ARG A N 1
ATOM 3682 C CA . ARG A 1 457 ? 5.301 -9.039 16.205 1.00 95.69 457 ARG A CA 1
ATOM 3683 C C . ARG A 1 457 ? 6.735 -9.106 16.726 1.00 95.69 457 ARG A C 1
ATOM 3685 O O . ARG A 1 457 ? 7.169 -8.193 17.428 1.00 95.69 457 ARG A O 1
ATOM 3692 N N . GLN A 1 458 ? 7.490 -10.146 16.371 1.00 95.38 458 GLN A N 1
ATOM 3693 C CA . GLN A 1 458 ? 8.913 -10.227 16.721 1.00 95.38 458 GLN A CA 1
ATOM 3694 C C . GLN A 1 458 ? 9.726 -9.118 16.048 1.00 95.38 458 GLN A C 1
ATOM 3696 O O . GLN A 1 458 ? 10.619 -8.566 16.691 1.00 95.38 458 GLN A O 1
ATOM 3701 N N . ASP A 1 459 ? 9.374 -8.721 14.822 1.00 93.00 459 ASP A N 1
ATOM 3702 C CA . ASP A 1 459 ? 10.024 -7.589 14.153 1.00 93.00 459 ASP A CA 1
ATOM 3703 C C . ASP A 1 459 ? 9.814 -6.276 14.918 1.00 93.00 459 ASP A C 1
ATOM 3705 O O . ASP A 1 459 ? 10.753 -5.491 15.064 1.00 93.00 459 ASP A O 1
ATOM 3709 N N . VAL A 1 460 ? 8.623 -6.057 15.489 1.00 94.06 460 VAL A N 1
ATOM 3710 C CA . VAL A 1 460 ? 8.358 -4.890 16.352 1.00 94.06 460 VAL A CA 1
ATOM 3711 C C . VAL A 1 460 ? 9.265 -4.906 17.580 1.00 94.06 460 VAL A C 1
ATOM 3713 O O . VAL A 1 460 ? 9.838 -3.880 17.928 1.00 94.06 460 VAL A O 1
ATOM 3716 N N . VAL A 1 461 ? 9.440 -6.063 18.223 1.00 94.19 461 VAL A N 1
ATOM 3717 C CA . VAL A 1 461 ? 10.328 -6.196 19.393 1.00 94.19 461 VAL A CA 1
ATOM 3718 C C . VAL A 1 461 ? 11.794 -5.978 19.013 1.00 94.19 461 VAL A C 1
ATOM 3720 O O . VAL A 1 461 ? 12.564 -5.423 19.797 1.00 94.19 461 VAL A O 1
ATOM 3723 N N . GLN A 1 462 ? 12.198 -6.434 17.830 1.00 94.69 462 GLN A N 1
ATOM 3724 C CA . GLN A 1 462 ? 13.588 -6.401 17.395 1.00 94.69 462 GLN A CA 1
ATOM 3725 C C . GLN A 1 462 ? 14.017 -5.037 16.840 1.00 94.69 462 GLN A C 1
ATOM 3727 O O . GLN A 1 462 ? 15.162 -4.626 17.049 1.00 94.69 462 GLN A O 1
ATOM 3732 N N . TYR A 1 463 ? 13.135 -4.364 16.103 1.00 93.19 463 TYR A N 1
ATOM 3733 C CA . TYR A 1 463 ? 13.460 -3.168 15.322 1.00 93.19 463 TYR A CA 1
ATOM 3734 C C . TYR A 1 463 ? 12.629 -1.944 15.699 1.00 93.19 463 TYR A C 1
ATOM 3736 O O . TYR A 1 463 ? 13.043 -0.817 15.415 1.00 93.19 463 TYR A O 1
ATOM 3744 N N . GLY A 1 464 ? 11.461 -2.155 16.302 1.00 93.06 464 GLY A N 1
ATOM 3745 C CA . GLY A 1 464 ? 10.583 -1.087 16.739 1.00 93.06 464 GLY A CA 1
ATOM 3746 C C . GLY A 1 464 ? 11.129 -0.346 17.953 1.00 93.06 464 GLY A C 1
ATOM 3747 O O . GLY A 1 464 ? 11.866 -0.875 18.781 1.00 93.06 464 GLY A O 1
ATOM 3748 N N . ASP A 1 465 ? 10.737 0.915 18.043 1.00 93.94 465 ASP A N 1
ATOM 3749 C CA . ASP A 1 465 ? 10.896 1.754 19.218 1.00 93.94 465 ASP A CA 1
ATOM 3750 C C . ASP A 1 465 ? 9.786 1.443 20.245 1.00 93.94 465 ASP A C 1
ATOM 3752 O O . ASP A 1 465 ? 8.608 1.708 19.960 1.00 93.94 465 ASP A O 1
ATOM 3756 N N . PRO A 1 466 ? 10.124 0.905 21.434 1.00 93.19 466 PRO A N 1
ATOM 3757 C CA . PRO A 1 466 ? 9.144 0.588 22.468 1.00 93.19 466 PRO A CA 1
ATOM 3758 C C . PRO A 1 466 ? 8.388 1.809 23.006 1.00 93.19 466 PRO A C 1
ATOM 3760 O O . PRO A 1 466 ? 7.265 1.654 23.479 1.00 93.19 466 PRO A O 1
ATOM 3763 N N . GLU A 1 467 ? 8.951 3.021 22.934 1.00 92.50 467 GLU A N 1
ATOM 3764 C CA . GLU A 1 467 ? 8.291 4.243 23.432 1.00 92.50 467 GLU A CA 1
ATOM 3765 C C . GLU A 1 467 ? 7.137 4.704 22.524 1.00 92.50 467 GLU A C 1
ATOM 3767 O O . GLU A 1 467 ? 6.234 5.450 22.939 1.00 92.50 467 GLU A O 1
ATOM 3772 N N . LEU A 1 468 ? 7.153 4.238 21.275 1.00 92.12 468 LEU A N 1
ATOM 3773 C CA . LEU A 1 468 ? 6.112 4.488 20.284 1.00 92.12 468 LEU A CA 1
ATOM 3774 C C . LEU A 1 468 ? 5.064 3.373 20.244 1.00 92.12 468 LEU A C 1
ATOM 3776 O O . LEU A 1 468 ? 4.011 3.572 19.646 1.00 92.12 468 LEU A O 1
ATOM 3780 N N . TYR A 1 469 ? 5.318 2.227 20.885 1.00 94.69 469 TYR A N 1
ATOM 3781 C CA . TYR A 1 469 ? 4.396 1.094 20.892 1.00 94.69 469 TYR A CA 1
ATOM 3782 C C . TYR A 1 469 ? 3.134 1.407 21.706 1.00 94.69 469 TYR A C 1
ATOM 3784 O O . TYR A 1 469 ? 3.158 1.458 22.938 1.00 94.69 469 TYR A O 1
ATOM 3792 N N . ARG A 1 470 ? 2.023 1.652 21.007 1.00 94.69 470 ARG A N 1
ATOM 3793 C CA . ARG A 1 470 ? 0.755 2.147 21.567 1.00 94.69 470 ARG A CA 1
ATOM 3794 C C . ARG A 1 470 ? -0.439 1.520 20.836 1.00 94.69 470 ARG A C 1
ATOM 3796 O O . ARG A 1 470 ? -1.177 2.225 20.142 1.00 94.69 470 ARG A O 1
ATOM 3803 N N . PRO A 1 471 ? -0.654 0.202 20.999 1.00 96.25 471 PRO A N 1
ATOM 3804 C CA . PRO A 1 471 ? -1.746 -0.512 20.336 1.00 96.25 471 PRO A CA 1
ATOM 3805 C C . PRO A 1 471 ? -3.131 -0.086 20.842 1.00 96.25 471 PRO A C 1
ATOM 3807 O O . PRO A 1 471 ? -4.120 -0.222 20.123 1.00 96.25 471 PRO A O 1
ATOM 3810 N N . PHE A 1 472 ? -3.217 0.449 22.067 1.00 97.62 472 PHE A N 1
ATOM 3811 C CA . PHE A 1 472 ? -4.469 0.868 22.694 1.00 97.62 472 PHE A CA 1
ATOM 3812 C C . PHE A 1 472 ? -4.424 2.349 23.070 1.00 97.62 472 PHE A C 1
ATOM 3814 O O . PHE A 1 472 ? -3.470 2.821 23.686 1.00 97.62 472 PHE A O 1
ATOM 3821 N N . ALA A 1 473 ? -5.493 3.075 22.741 1.00 97.12 473 ALA A N 1
ATOM 3822 C CA . ALA A 1 473 ? -5.698 4.441 23.211 1.00 97.12 473 ALA A CA 1
ATOM 3823 C C . ALA A 1 473 ? -6.120 4.475 24.691 1.00 97.12 473 ALA A C 1
ATOM 3825 O O . ALA A 1 473 ? -5.863 5.467 25.375 1.00 97.12 473 ALA A O 1
ATOM 3826 N N . LEU A 1 474 ? -6.744 3.389 25.162 1.00 96.81 474 LEU A N 1
ATOM 3827 C CA . LEU A 1 474 ? -7.084 3.111 26.556 1.00 96.81 474 LEU A CA 1
ATOM 3828 C C . LEU A 1 474 ? -7.159 1.591 26.767 1.00 96.81 474 LEU A C 1
ATOM 3830 O O . LEU A 1 474 ? -7.713 0.878 25.926 1.00 96.81 474 LEU A O 1
ATOM 3834 N N . GLU A 1 475 ? -6.656 1.111 27.900 1.00 97.19 475 GLU A N 1
ATOM 3835 C CA . GLU A 1 475 ? -6.803 -0.273 28.356 1.00 97.19 475 GLU A CA 1
ATOM 3836 C C . GLU A 1 475 ? -7.239 -0.271 29.824 1.00 97.19 475 GLU A C 1
ATOM 3838 O O . GLU A 1 475 ? -6.487 0.173 30.683 1.00 97.19 475 GLU A O 1
ATOM 3843 N N . GLU A 1 476 ? -8.457 -0.738 30.100 1.00 97.38 476 GLU A N 1
ATOM 3844 C CA . GLU A 1 476 ? -9.077 -0.716 31.435 1.00 97.38 476 GLU A CA 1
ATOM 3845 C C . GLU A 1 476 ? -9.972 -1.946 31.645 1.00 97.38 476 GLU A C 1
ATOM 3847 O O . GLU A 1 476 ? -10.247 -2.696 30.703 1.00 97.38 476 GLU A O 1
ATOM 3852 N N . ASN A 1 477 ? -10.484 -2.168 32.859 1.00 97.25 477 ASN A N 1
ATOM 3853 C CA . ASN A 1 477 ? -11.598 -3.105 33.034 1.00 97.25 477 ASN A CA 1
ATOM 3854 C C . ASN A 1 477 ? -12.925 -2.437 32.672 1.00 97.25 477 ASN A C 1
ATOM 3856 O O . ASN A 1 477 ? -13.143 -1.263 32.963 1.00 97.25 477 ASN A O 1
ATOM 3860 N N . LEU A 1 478 ? -13.869 -3.211 32.129 1.00 96.19 478 LEU A N 1
ATOM 3861 C CA . LEU A 1 478 ? -15.193 -2.695 31.767 1.00 96.19 478 LEU A CA 1
ATOM 3862 C C . LEU A 1 478 ? -15.912 -2.047 32.964 1.00 96.19 478 LEU A C 1
ATOM 3864 O O . LEU A 1 478 ? -16.502 -0.981 32.827 1.00 96.19 478 LEU A O 1
ATOM 3868 N N . ALA A 1 479 ? -15.835 -2.665 34.146 1.00 95.25 479 ALA A N 1
ATOM 3869 C CA . ALA A 1 479 ? -16.488 -2.160 35.354 1.00 95.25 479 ALA A CA 1
ATOM 3870 C C . ALA A 1 479 ? -15.947 -0.797 35.825 1.00 95.25 479 ALA A C 1
ATOM 3872 O O . ALA A 1 479 ? -16.687 -0.051 36.462 1.00 95.25 479 ALA A O 1
ATOM 3873 N N . ASP A 1 480 ? -14.696 -0.468 35.490 1.00 96.06 480 ASP A N 1
ATOM 3874 C CA . ASP A 1 480 ? -14.025 0.751 35.952 1.00 96.06 480 ASP A CA 1
ATOM 3875 C C . ASP A 1 480 ? -14.388 1.977 35.100 1.00 96.06 480 ASP A C 1
ATOM 3877 O O . ASP A 1 480 ? -14.169 3.106 35.526 1.00 96.06 480 ASP A O 1
ATOM 3881 N N . VAL A 1 481 ? -14.972 1.770 33.914 1.00 96.06 481 VAL A N 1
ATOM 3882 C CA . VAL A 1 481 ? -15.344 2.839 32.966 1.00 96.06 481 VAL A CA 1
ATOM 3883 C C . VAL A 1 481 ? -16.856 2.989 32.769 1.00 96.06 481 VAL A C 1
ATOM 3885 O O . VAL A 1 481 ? -17.321 3.989 32.215 1.00 96.06 481 VAL A O 1
ATOM 3888 N N . VAL A 1 482 ? -17.644 2.018 33.232 1.00 96.50 482 VAL A N 1
ATOM 3889 C CA . VAL A 1 482 ? -19.110 2.067 33.188 1.00 96.50 482 VAL A CA 1
ATOM 3890 C C . VAL A 1 482 ? -19.624 3.173 34.110 1.00 96.50 482 VAL A C 1
ATOM 3892 O O . VAL A 1 482 ? -19.239 3.271 35.272 1.00 96.50 482 VAL A O 1
ATOM 3895 N N . ASN A 1 483 ? -20.524 4.008 33.592 1.00 95.56 483 ASN A N 1
ATOM 3896 C CA . ASN A 1 483 ? -21.131 5.142 34.297 1.00 95.56 483 ASN A CA 1
ATOM 3897 C C . ASN A 1 483 ? -20.147 6.226 34.791 1.00 95.56 483 ASN A C 1
ATOM 3899 O O . ASN A 1 483 ? -20.535 7.079 35.589 1.00 95.56 483 ASN A O 1
ATOM 3903 N N . VAL A 1 484 ? -18.912 6.265 34.275 1.00 94.56 484 VAL A N 1
ATOM 3904 C CA . VAL A 1 484 ? -17.911 7.305 34.608 1.00 94.56 484 VAL A CA 1
ATOM 3905 C C . VAL A 1 484 ? -18.179 8.640 33.896 1.00 94.56 484 VAL A C 1
ATOM 3907 O O . VAL A 1 484 ? -17.733 9.693 34.346 1.00 94.56 484 VAL A O 1
ATOM 3910 N N . GLY A 1 485 ? -18.967 8.626 32.818 1.00 95.06 485 GLY A N 1
ATOM 3911 C CA . GLY A 1 485 ? -19.257 9.802 31.995 1.00 95.06 485 GLY A CA 1
ATOM 3912 C C . GLY A 1 485 ? -18.582 9.717 30.629 1.00 95.06 485 GLY A C 1
ATOM 3913 O O . GLY A 1 485 ? -18.380 8.623 30.109 1.00 95.06 485 GLY A O 1
ATOM 3914 N N . LEU A 1 486 ? -18.297 10.873 30.024 1.00 96.31 486 LEU A N 1
ATOM 3915 C CA . LEU A 1 486 ? -17.573 10.942 28.754 1.00 96.31 486 LEU A CA 1
ATOM 3916 C C . LEU A 1 486 ? -16.073 10.767 28.997 1.00 96.31 486 LEU A C 1
ATOM 3918 O O . LEU A 1 486 ? -15.483 11.481 29.806 1.00 96.31 486 LEU A O 1
ATOM 3922 N N . ILE A 1 487 ? -15.472 9.834 28.269 1.00 97.62 487 ILE A N 1
ATOM 3923 C CA . ILE A 1 487 ? -14.044 9.535 28.294 1.00 97.62 487 ILE A CA 1
ATOM 3924 C C . ILE A 1 487 ? -13.448 9.971 26.961 1.00 97.62 487 ILE A C 1
ATOM 3926 O O . ILE A 1 487 ? -13.959 9.605 25.902 1.00 97.62 487 ILE A O 1
ATOM 3930 N N . HIS A 1 488 ? -12.355 10.727 27.030 1.00 96.25 488 HIS A N 1
ATOM 3931 C CA . HIS A 1 488 ? -11.584 11.176 25.875 1.00 96.25 488 HIS A CA 1
ATOM 3932 C C . HIS A 1 488 ? -10.234 10.448 25.840 1.00 96.25 488 HIS A C 1
ATOM 3934 O O . HIS A 1 488 ? -9.619 10.269 26.897 1.00 96.25 488 HIS A O 1
ATOM 3940 N N . PRO A 1 489 ? -9.744 10.034 24.660 1.00 93.19 489 PRO A N 1
ATOM 3941 C CA . PRO A 1 489 ? -8.382 9.541 24.531 1.00 93.19 489 PRO A CA 1
ATOM 3942 C C . PRO A 1 489 ? -7.380 10.669 24.806 1.00 93.19 489 PRO A C 1
ATOM 3944 O O . PRO A 1 489 ? -7.669 11.852 24.623 1.00 93.19 489 PRO A O 1
ATOM 3947 N N . GLN A 1 490 ? -6.166 10.299 25.211 1.00 92.38 490 GLN A N 1
ATOM 3948 C CA . GLN A 1 490 ? -5.062 11.255 25.260 1.00 92.38 490 GLN A CA 1
ATOM 3949 C C . GLN A 1 490 ? -4.759 11.785 23.854 1.00 92.38 490 GLN A C 1
ATOM 3951 O O . GLN A 1 490 ? -4.854 11.042 22.879 1.00 92.38 490 GLN A O 1
ATOM 3956 N N . GLU A 1 491 ? -4.333 13.046 23.760 1.00 90.38 491 GLU A N 1
ATOM 3957 C CA . GLU A 1 491 ? -4.044 13.724 22.488 1.00 90.38 491 GLU A CA 1
ATOM 3958 C C . GLU A 1 491 ? -3.105 12.917 21.586 1.00 90.38 491 GLU A C 1
ATOM 3960 O O . GLU A 1 491 ? -3.381 12.728 20.406 1.00 90.38 491 GLU A O 1
ATOM 3965 N N . VAL A 1 492 ? -2.042 12.356 22.163 1.00 89.31 492 VAL A N 1
ATOM 3966 C CA . VAL A 1 492 ? -1.048 11.578 21.416 1.00 89.31 492 VAL A CA 1
ATOM 3967 C C . VAL A 1 492 ? -1.594 10.265 20.848 1.00 89.31 492 VAL A C 1
ATOM 3969 O O . VAL A 1 492 ? -1.003 9.697 19.938 1.00 89.31 492 VAL A O 1
ATOM 3972 N N . ASN A 1 493 ? -2.725 9.799 21.374 1.00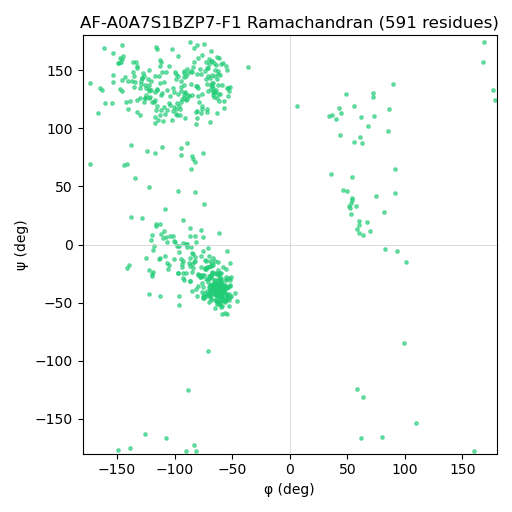 92.31 493 ASN A N 1
ATOM 3973 C CA . ASN A 1 493 ? -3.421 8.613 20.907 1.00 92.31 493 ASN A CA 1
ATOM 3974 C C . ASN A 1 493 ? -4.623 8.976 20.033 1.00 92.31 493 ASN A C 1
ATOM 3976 O O . ASN A 1 493 ? -5.402 8.085 19.736 1.00 92.31 493 ASN A O 1
ATOM 3980 N N . ARG A 1 494 ? -4.856 10.238 19.647 1.00 94.75 494 ARG A N 1
ATOM 3981 C CA . ARG A 1 494 ? -5.961 10.572 18.734 1.00 94.75 494 ARG A CA 1
ATOM 3982 C C . ARG A 1 494 ? -5.694 9.999 17.335 1.00 94.75 494 ARG A C 1
ATOM 3984 O O . ARG A 1 494 ? -4.565 10.090 16.844 1.00 94.75 494 ARG A O 1
ATOM 3991 N N . PRO A 1 495 ? -6.715 9.445 16.662 1.00 96.88 495 PRO A N 1
ATOM 3992 C CA . PRO A 1 495 ? -6.553 8.910 15.326 1.00 96.88 495 PRO A CA 1
ATOM 3993 C C . PRO A 1 495 ? -6.373 10.053 14.327 1.00 96.88 495 PRO A C 1
ATOM 3995 O O . PRO A 1 495 ? -7.051 11.083 14.389 1.00 96.88 495 PRO A O 1
ATOM 3998 N N . ARG A 1 496 ? -5.448 9.855 13.392 1.00 95.81 496 ARG A N 1
ATOM 3999 C CA . ARG A 1 496 ? -5.275 10.692 12.203 1.00 95.81 496 ARG A CA 1
ATOM 4000 C C . ARG A 1 496 ? -6.233 10.296 11.070 1.00 95.81 496 ARG A C 1
ATOM 4002 O O . ARG A 1 496 ? -7.140 9.484 11.251 1.00 95.81 496 ARG A O 1
ATOM 4009 N N . GLY A 1 497 ? -6.069 10.883 9.886 1.00 94.88 497 GLY A N 1
ATOM 4010 C CA . GLY A 1 497 ? -6.866 10.525 8.708 1.00 94.88 497 GLY A CA 1
ATOM 4011 C C . GLY A 1 497 ? -6.615 9.086 8.241 1.00 94.88 497 GLY A C 1
ATOM 4012 O O . GLY A 1 497 ? -5.462 8.689 8.074 1.00 94.88 497 GLY A O 1
ATOM 4013 N N . TRP A 1 498 ? -7.685 8.319 8.005 1.00 97.56 498 TRP A N 1
ATOM 4014 C CA . TRP A 1 498 ? -7.623 6.914 7.573 1.00 97.56 498 TRP A CA 1
ATOM 4015 C C . TRP A 1 498 ? -6.764 6.072 8.521 1.00 97.56 498 TRP A C 1
ATOM 4017 O O . TRP A 1 498 ? -5.742 5.497 8.151 1.00 97.56 498 TRP A O 1
ATOM 4027 N N . SER A 1 499 ? -7.162 6.059 9.789 1.00 97.81 499 SER A N 1
ATOM 4028 C CA . SER A 1 499 ? -6.508 5.319 10.867 1.00 97.81 499 SER A CA 1
ATOM 4029 C C . SER A 1 499 ? -7.529 4.892 11.918 1.00 97.81 499 SER A C 1
ATOM 4031 O O . SER A 1 499 ? -8.734 5.084 11.727 1.00 97.81 499 SER A O 1
ATOM 4033 N N . TYR A 1 500 ? -7.089 4.267 13.010 1.00 98.50 500 TYR A N 1
ATOM 4034 C CA . TYR A 1 500 ? -8.018 3.831 14.043 1.00 98.50 500 TYR A CA 1
ATOM 4035 C C . TYR A 1 500 ? -7.426 3.824 15.446 1.00 98.50 500 TYR A C 1
ATOM 4037 O O . TYR A 1 500 ? -6.224 3.681 15.651 1.00 98.50 500 TYR A O 1
ATOM 4045 N N . ASN A 1 501 ? -8.325 3.930 16.416 1.00 97.94 501 ASN A N 1
ATOM 4046 C CA . ASN A 1 501 ? -8.052 3.743 17.826 1.00 97.94 501 ASN A CA 1
ATOM 4047 C C . ASN A 1 501 ? -8.707 2.478 18.339 1.00 97.94 501 ASN A C 1
ATOM 4049 O O . ASN A 1 501 ? -9.808 2.120 17.921 1.00 97.94 501 ASN A O 1
ATOM 4053 N N . VAL A 1 502 ? -8.057 1.869 19.324 1.00 98.50 502 VAL A N 1
ATOM 4054 C CA . VAL A 1 502 ? -8.563 0.690 20.016 1.00 98.50 502 VAL A CA 1
ATOM 4055 C C . VAL A 1 502 ? -8.668 0.998 21.505 1.00 98.50 502 VAL A C 1
ATOM 4057 O O . VAL A 1 502 ? -7.701 1.427 22.133 1.00 98.50 502 VAL A O 1
ATOM 4060 N N . ILE A 1 503 ? -9.853 0.784 22.064 1.00 98.44 503 ILE A N 1
ATOM 4061 C CA . ILE A 1 503 ? -10.142 0.844 23.496 1.00 98.44 503 ILE A CA 1
ATOM 4062 C C . ILE A 1 503 ? -10.361 -0.592 23.962 1.00 98.44 503 ILE A C 1
ATOM 4064 O O . ILE A 1 503 ? -11.329 -1.232 23.546 1.00 98.44 503 ILE A O 1
ATOM 4068 N N . LYS A 1 504 ? -9.460 -1.112 24.793 1.00 98.31 504 LYS A N 1
ATOM 4069 C CA . LYS A 1 504 ? -9.503 -2.491 25.285 1.00 98.31 504 LYS A CA 1
ATOM 4070 C C . LYS A 1 504 ? -10.138 -2.537 26.671 1.00 98.31 504 LYS A C 1
ATOM 4072 O O . LYS A 1 504 ? -9.641 -1.914 27.603 1.00 98.31 504 LYS A O 1
ATOM 4077 N N . LEU A 1 505 ? -11.221 -3.296 26.801 1.00 98.19 505 LEU A N 1
ATOM 4078 C CA . LEU A 1 505 ? -11.999 -3.425 28.032 1.00 98.19 505 LEU A CA 1
ATOM 4079 C C . LEU A 1 505 ? -11.956 -4.872 28.521 1.00 98.19 505 LEU A C 1
ATOM 4081 O O . LEU A 1 505 ? -12.598 -5.754 27.947 1.00 98.19 505 LEU A O 1
ATOM 4085 N N . GLY A 1 506 ? -11.167 -5.117 29.563 1.00 97.00 506 GLY A N 1
ATOM 4086 C CA . GLY A 1 506 ? -10.992 -6.424 30.192 1.00 97.00 506 GLY A CA 1
ATOM 4087 C C . GLY A 1 506 ? -11.984 -6.703 31.324 1.00 97.00 506 GLY A C 1
ATOM 4088 O O . GLY A 1 506 ? -12.860 -5.892 31.630 1.00 97.00 506 GLY A O 1
ATOM 4089 N N . ASN A 1 507 ? -11.823 -7.875 31.950 1.00 92.12 507 ASN A N 1
ATOM 4090 C CA . ASN A 1 507 ? -12.609 -8.338 33.104 1.00 92.12 507 ASN A CA 1
ATOM 4091 C C . ASN A 1 507 ? -14.124 -8.128 32.924 1.00 92.12 507 ASN A C 1
ATOM 4093 O O . ASN A 1 507 ? -14.827 -7.587 33.782 1.00 92.12 507 ASN A O 1
ATOM 4097 N N . VAL A 1 508 ? -14.601 -8.517 31.745 1.00 93.44 508 VAL A N 1
ATOM 4098 C CA . VAL A 1 508 ? -15.980 -8.325 31.312 1.00 93.44 508 VAL A CA 1
ATOM 4099 C C . VAL A 1 508 ? -16.926 -9.173 32.166 1.00 93.44 508 VAL A C 1
ATOM 4101 O O . VAL A 1 508 ? -16.679 -10.355 32.407 1.00 93.44 508 VAL A O 1
ATOM 4104 N N . GLN A 1 509 ? -18.029 -8.569 32.608 1.00 93.06 509 GLN A N 1
ATOM 4105 C CA . GLN A 1 509 ? -19.103 -9.259 33.320 1.00 93.06 509 GLN A CA 1
ATOM 4106 C C . GLN A 1 509 ? -20.306 -9.466 32.399 1.00 93.06 509 GLN A C 1
ATOM 4108 O O . GLN A 1 509 ? -20.520 -8.720 31.446 1.00 93.06 509 GLN A O 1
ATOM 4113 N N . ALA A 1 510 ? -21.101 -10.499 32.685 1.00 95.31 510 ALA A N 1
ATOM 4114 C CA . ALA A 1 510 ? -22.342 -10.724 31.960 1.00 95.31 510 ALA A CA 1
ATOM 4115 C C . ALA A 1 510 ? -23.327 -9.581 32.249 1.00 95.31 510 ALA A C 1
ATOM 4117 O O . ALA A 1 510 ? -23.562 -9.240 33.408 1.00 95.31 510 ALA A O 1
ATOM 4118 N N . GLY A 1 511 ? -23.918 -9.010 31.205 1.00 96.69 511 GLY A N 1
ATOM 4119 C CA . GLY A 1 511 ? -24.760 -7.827 31.333 1.00 96.69 511 GLY A CA 1
ATOM 4120 C C . GLY A 1 511 ? -25.104 -7.202 29.988 1.00 96.69 511 GLY A C 1
ATOM 4121 O O . GLY A 1 511 ? -24.612 -7.626 28.945 1.00 96.69 511 GLY A O 1
ATOM 4122 N N . SER A 1 512 ? -25.970 -6.196 30.020 1.00 97.69 512 SER A N 1
ATOM 4123 C CA . SER A 1 512 ? -26.302 -5.371 28.860 1.00 97.69 512 SER A CA 1
ATOM 4124 C C . SER A 1 512 ? -25.598 -4.033 29.013 1.00 97.69 512 SER A C 1
ATOM 4126 O O . SER A 1 512 ? -25.880 -3.329 29.977 1.00 97.69 512 SER A O 1
ATOM 4128 N N . TYR A 1 513 ? -24.730 -3.690 28.065 1.00 98.31 513 TYR A N 1
ATOM 4129 C CA . TYR A 1 513 ? -23.933 -2.464 28.098 1.00 98.31 513 TYR A CA 1
ATOM 4130 C C . TYR A 1 513 ? -24.231 -1.612 26.877 1.00 98.31 513 TYR A C 1
ATOM 4132 O O . TYR A 1 513 ? -24.244 -2.125 25.752 1.00 98.31 513 TYR A O 1
ATOM 4140 N N . THR A 1 514 ? -24.455 -0.319 27.086 1.00 98.56 514 THR A N 1
ATOM 4141 C CA . THR A 1 514 ? -24.716 0.633 26.003 1.00 98.56 514 THR A CA 1
ATOM 4142 C C . THR A 1 514 ? -23.507 1.519 25.774 1.00 98.56 514 THR A C 1
ATOM 4144 O O . THR A 1 514 ? -23.124 2.311 26.627 1.00 98.56 514 THR A O 1
ATOM 4147 N N . PHE A 1 515 ? -22.922 1.396 24.588 1.00 98.56 515 PHE A N 1
ATOM 4148 C CA . PHE A 1 515 ? -21.815 2.214 24.121 1.00 98.56 515 PHE A CA 1
ATOM 4149 C C . PHE A 1 515 ? -22.381 3.404 23.362 1.00 98.56 515 PHE A C 1
ATOM 4151 O O . PHE A 1 515 ? -23.158 3.216 22.426 1.00 98.56 515 PHE A O 1
ATOM 4158 N N . THR A 1 516 ? -21.986 4.612 23.748 1.00 98.56 516 THR A N 1
ATOM 4159 C CA . THR A 1 516 ? -22.307 5.852 23.036 1.00 98.56 516 THR A CA 1
ATOM 4160 C C . THR A 1 516 ? -21.021 6.557 22.652 1.00 98.56 516 THR A C 1
ATOM 4162 O O . THR A 1 516 ? -20.129 6.714 23.481 1.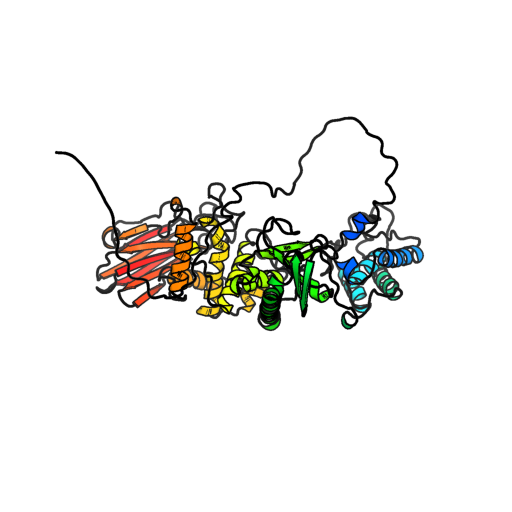00 98.56 516 THR A O 1
ATOM 4165 N N . ILE A 1 517 ? -20.934 6.986 21.400 1.00 98.44 517 ILE A N 1
ATOM 4166 C CA . ILE A 1 517 ? -19.779 7.661 20.812 1.00 98.44 517 ILE A CA 1
ATOM 4167 C C . ILE A 1 517 ? -20.227 9.029 20.326 1.00 98.44 517 ILE A C 1
ATOM 4169 O O . ILE A 1 517 ? -21.313 9.168 19.754 1.00 98.44 517 ILE A O 1
ATOM 4173 N N . LYS A 1 518 ? -19.367 10.023 20.523 1.00 98.00 518 LYS A N 1
ATOM 4174 C CA . LYS A 1 518 ? -19.516 11.360 19.966 1.00 98.00 518 LYS A CA 1
ATOM 4175 C C . LYS A 1 518 ? -18.159 11.862 19.486 1.00 98.00 518 LYS A C 1
ATOM 4177 O O . LYS A 1 518 ? -17.231 11.917 20.284 1.00 98.00 518 LYS A O 1
ATOM 4182 N N . SER A 1 519 ? -18.044 12.243 18.222 1.00 96.75 519 SER A N 1
ATOM 4183 C CA . SER A 1 519 ? -16.889 12.984 17.716 1.00 96.75 519 SER A CA 1
ATOM 4184 C C . SER A 1 519 ? -17.162 14.483 17.672 1.00 96.75 519 SER A C 1
ATOM 4186 O O . SER A 1 519 ? -18.316 14.921 17.682 1.00 96.75 519 SER A O 1
ATOM 4188 N N . GLU A 1 520 ? -16.090 15.261 17.584 1.00 95.81 520 GLU A N 1
ATOM 4189 C CA . GLU A 1 520 ? -16.179 16.655 17.152 1.00 95.81 520 GLU A CA 1
ATOM 4190 C C . GLU A 1 520 ? -16.462 16.720 15.643 1.00 95.81 520 GLU A C 1
ATOM 4192 O O . GLU A 1 520 ? -16.185 15.760 14.923 1.00 95.81 520 GLU A O 1
ATOM 4197 N N . GLU A 1 521 ? -17.030 17.825 15.153 1.00 95.62 521 GLU A N 1
ATOM 4198 C CA . GLU A 1 521 ? -17.337 18.004 13.719 1.00 95.62 521 GLU A CA 1
ATOM 4199 C C . GLU A 1 521 ? -16.074 18.237 12.875 1.00 95.62 521 GLU A C 1
ATOM 4201 O O . GLU A 1 521 ? -16.022 17.876 11.699 1.00 95.62 521 GLU A O 1
ATOM 4206 N N . LEU A 1 522 ? -15.051 18.842 13.487 1.00 97.31 522 LEU A N 1
ATOM 4207 C CA . LEU A 1 522 ? -13.816 19.263 12.837 1.00 97.31 522 LEU A CA 1
ATOM 4208 C C . LEU A 1 522 ? -12.592 18.693 13.562 1.00 97.31 522 LEU A C 1
ATOM 4210 O O . LEU A 1 522 ? -12.587 18.551 14.785 1.00 97.31 522 LEU A O 1
ATOM 4214 N N . GLY A 1 523 ? -11.554 18.362 12.796 1.00 95.94 523 GLY A N 1
ATOM 4215 C CA . GLY A 1 523 ? -10.251 17.954 13.309 1.00 95.94 523 GLY A CA 1
ATOM 4216 C C . GLY A 1 523 ? -9.365 19.135 13.710 1.00 95.94 523 GLY A C 1
ATOM 4217 O O . GLY A 1 523 ? -9.744 20.306 13.616 1.00 95.94 523 GLY A O 1
ATOM 4218 N N . SER A 1 524 ? -8.145 18.819 14.145 1.00 95.12 524 SER A N 1
ATOM 4219 C CA . SER A 1 524 ? -7.156 19.792 14.631 1.00 95.12 524 SER A CA 1
ATOM 4220 C C . SER A 1 524 ? -6.712 20.826 13.586 1.00 95.12 524 SER A C 1
ATOM 4222 O O . SER A 1 524 ? -6.108 21.835 13.943 1.00 95.12 524 SER A O 1
ATOM 4224 N N . GLU A 1 525 ? -6.986 20.591 12.302 1.00 95.12 525 GLU A N 1
ATOM 4225 C CA . GLU A 1 525 ? -6.671 21.489 11.187 1.00 95.12 525 GLU A CA 1
ATOM 4226 C C . GLU A 1 525 ? -7.939 22.014 10.481 1.00 95.12 525 GLU A C 1
ATOM 4228 O O . GLU A 1 525 ? -7.849 22.588 9.394 1.00 95.12 525 GLU A O 1
ATOM 4233 N N . ASN A 1 526 ? -9.111 21.895 11.118 1.00 95.31 526 ASN A N 1
ATOM 4234 C CA . ASN A 1 526 ? -10.433 22.283 10.603 1.00 95.31 526 ASN A CA 1
ATOM 4235 C C . ASN A 1 526 ? -10.943 21.453 9.409 1.00 95.31 526 ASN A C 1
ATOM 4237 O O . ASN A 1 526 ? -11.826 21.907 8.678 1.00 95.31 526 ASN A O 1
ATOM 4241 N N . GLY A 1 527 ? -10.405 20.257 9.186 1.00 94.75 527 GLY A N 1
ATOM 4242 C CA . GLY A 1 527 ? -10.966 19.285 8.256 1.00 94.75 527 GLY A CA 1
ATOM 4243 C C . GLY A 1 527 ? -12.179 18.578 8.854 1.00 94.75 527 GLY A C 1
ATOM 4244 O O . GLY A 1 527 ? -12.238 18.331 10.057 1.00 94.75 527 GLY A O 1
ATOM 4245 N N . GLU A 1 528 ? -13.148 18.234 8.007 1.00 96.31 528 GLU A N 1
ATOM 4246 C CA . GLU A 1 528 ? -14.322 17.458 8.418 1.00 96.31 528 GLU A CA 1
ATOM 4247 C C . GLU A 1 528 ? -13.912 16.100 9.003 1.00 96.31 528 GLU A C 1
ATOM 4249 O O . GLU A 1 528 ? -13.052 15.398 8.457 1.00 96.31 528 GLU A O 1
ATOM 4254 N N . THR A 1 529 ? -14.553 15.710 10.101 1.00 96.88 529 THR A N 1
ATOM 4255 C CA . THR A 1 529 ? -14.399 14.382 10.700 1.00 96.88 529 THR A CA 1
ATOM 4256 C C . THR A 1 529 ? -15.409 13.407 10.099 1.00 96.88 529 THR A C 1
ATOM 4258 O O . THR A 1 529 ? -16.501 13.776 9.667 1.00 96.88 529 THR A O 1
ATOM 4261 N N . TYR A 1 530 ? -15.050 12.126 10.069 1.00 98.31 530 TYR A N 1
ATOM 4262 C CA . TYR A 1 530 ? -16.004 11.057 9.798 1.00 98.31 530 TYR A CA 1
ATOM 4263 C C . TYR A 1 530 ? -15.498 9.772 10.439 1.00 98.31 530 TYR A C 1
ATOM 4265 O O . TYR A 1 530 ? -14.403 9.310 10.111 1.00 98.31 530 TYR A O 1
ATOM 4273 N N . PHE A 1 531 ? -16.297 9.189 11.326 1.00 98.56 531 PHE A N 1
ATOM 4274 C CA . PHE A 1 531 ? -15.971 7.948 12.008 1.00 98.56 531 PHE A CA 1
ATOM 4275 C C . PHE A 1 531 ? -16.880 6.797 11.598 1.00 98.56 531 PHE A C 1
ATOM 4277 O O . PHE A 1 531 ? -18.101 6.917 11.517 1.00 98.56 531 PHE A O 1
ATOM 4284 N N . GLU A 1 532 ? -16.255 5.643 11.432 1.00 98.62 532 GLU A N 1
ATOM 4285 C CA . GLU A 1 532 ? -16.883 4.334 11.528 1.00 98.62 532 GLU A CA 1
ATOM 4286 C C . GLU A 1 532 ? -16.579 3.748 12.911 1.00 98.62 532 GLU A C 1
ATOM 4288 O O . GLU A 1 532 ? -15.519 4.005 13.486 1.00 98.62 532 GLU A O 1
ATOM 4293 N N . ALA A 1 533 ? -17.491 2.948 13.459 1.00 98.50 533 ALA A N 1
ATOM 4294 C CA . ALA A 1 533 ? -17.299 2.358 14.779 1.00 98.50 533 ALA A CA 1
ATOM 4295 C C . ALA A 1 533 ? -17.652 0.869 14.801 1.00 98.50 533 ALA A C 1
ATOM 4297 O O . ALA A 1 533 ? -18.615 0.411 14.170 1.00 98.50 533 ALA A O 1
ATOM 4298 N N . ARG A 1 534 ? -16.837 0.099 15.525 1.00 98.56 534 ARG A N 1
ATOM 4299 C CA . ARG A 1 534 ? -16.976 -1.353 15.675 1.00 98.56 534 ARG A CA 1
ATOM 4300 C C . ARG A 1 534 ? -16.775 -1.753 17.133 1.00 98.56 534 ARG A C 1
ATOM 4302 O O . ARG A 1 534 ? -15.997 -1.138 17.858 1.00 98.56 534 ARG A O 1
ATOM 4309 N N . LEU A 1 535 ? -17.462 -2.812 17.541 1.00 98.50 535 LEU A N 1
ATOM 4310 C CA . LEU A 1 535 ? -17.173 -3.556 18.760 1.00 98.50 535 LEU A CA 1
ATOM 4311 C C . LEU A 1 535 ? -16.732 -4.965 18.381 1.00 98.50 535 LEU A C 1
ATOM 4313 O O . LEU A 1 535 ? -17.392 -5.624 17.573 1.00 98.50 535 LEU A O 1
ATOM 4317 N N . VAL A 1 536 ? -15.658 -5.436 19.003 1.00 98.44 536 VAL A N 1
ATOM 4318 C CA . VAL A 1 536 ? -15.226 -6.835 18.932 1.00 98.44 536 VAL A CA 1
ATOM 4319 C C . VAL A 1 536 ? -15.314 -7.419 20.330 1.00 98.44 536 VAL A C 1
ATOM 4321 O O . VAL A 1 536 ? -14.625 -6.969 21.240 1.00 98.44 536 VAL A O 1
ATOM 4324 N N . VAL A 1 537 ? -16.188 -8.403 20.517 1.00 97.94 537 VAL A N 1
ATOM 4325 C CA . VAL A 1 537 ? -16.311 -9.138 21.780 1.00 97.94 537 VAL A CA 1
ATOM 4326 C C . VAL A 1 537 ? -15.597 -10.466 21.609 1.00 97.94 537 VAL A C 1
ATOM 4328 O O . VAL A 1 537 ? -16.026 -11.281 20.791 1.00 97.94 537 VAL A O 1
ATOM 4331 N N . THR A 1 538 ? -14.517 -10.681 22.353 1.00 95.81 538 THR A N 1
ATOM 4332 C CA . THR A 1 538 ? -13.739 -11.921 22.292 1.00 95.81 538 THR A CA 1
ATOM 4333 C C . THR A 1 538 ? -14.042 -12.789 23.510 1.00 95.81 538 THR A C 1
ATOM 4335 O O . THR A 1 538 ? -14.009 -12.342 24.662 1.00 95.81 538 THR A O 1
ATOM 4338 N N . GLY A 1 539 ? -14.391 -14.047 23.247 1.00 89.06 539 GLY A N 1
ATOM 4339 C CA . GLY A 1 539 ? -14.587 -15.080 24.258 1.00 89.06 539 GLY A CA 1
ATOM 4340 C C . GLY A 1 539 ? -13.454 -16.105 24.249 1.00 89.06 539 GLY A C 1
ATOM 4341 O O . GLY A 1 539 ? -12.417 -15.920 23.623 1.00 89.06 539 GLY A O 1
ATOM 4342 N N . SER A 1 540 ? -13.662 -17.237 24.922 1.00 76.75 540 SER A N 1
ATOM 4343 C CA . SER A 1 540 ? -12.674 -18.329 24.954 1.00 76.75 540 SER A CA 1
ATOM 4344 C C . SER A 1 540 ? -12.540 -19.113 23.644 1.00 76.75 540 SER A C 1
ATOM 4346 O O . SER A 1 540 ? -11.564 -19.836 23.473 1.00 76.75 540 SER A O 1
ATOM 4348 N N . THR A 1 541 ? -13.536 -19.043 22.758 1.00 76.31 541 THR A N 1
ATOM 4349 C CA . THR A 1 541 ? -13.599 -19.890 21.549 1.00 76.31 541 THR A CA 1
ATOM 4350 C C . THR A 1 541 ? -14.085 -19.174 20.297 1.00 76.31 541 THR A C 1
ATOM 4352 O O . THR A 1 541 ? -13.868 -19.695 19.212 1.00 76.31 541 THR A O 1
ATOM 4355 N N . ASN A 1 542 ? -14.733 -18.013 20.421 1.00 86.88 542 ASN A N 1
ATOM 4356 C CA . ASN A 1 542 ? -15.296 -17.270 19.298 1.00 86.88 542 ASN A CA 1
ATOM 4357 C C . ASN A 1 542 ? -15.200 -15.765 19.556 1.00 86.88 542 ASN A C 1
ATOM 4359 O O . ASN A 1 542 ? -15.204 -15.328 20.712 1.00 86.88 542 ASN A O 1
ATOM 4363 N N . SER A 1 543 ? -15.217 -15.003 18.465 1.00 95.31 543 SER A N 1
ATOM 4364 C CA . SER A 1 543 ? -15.305 -13.546 18.476 1.00 95.31 543 SER A CA 1
ATOM 4365 C C . SER A 1 543 ? -16.585 -13.088 17.790 1.00 95.31 543 SER A C 1
ATOM 4367 O O . SER A 1 543 ? -17.058 -13.705 16.833 1.00 95.31 543 SER A O 1
ATOM 4369 N N . LYS A 1 544 ? -17.170 -12.006 18.298 1.00 96.00 544 LYS A N 1
ATOM 4370 C CA . LYS A 1 544 ? -18.361 -11.371 17.738 1.00 96.00 544 LYS A CA 1
ATOM 4371 C C . LYS A 1 544 ? -18.023 -9.957 17.294 1.00 96.00 544 LYS A C 1
ATOM 4373 O O . LYS A 1 544 ? -17.624 -9.133 18.112 1.00 96.00 544 LYS A O 1
ATOM 4378 N N . PHE A 1 545 ? -18.290 -9.676 16.027 1.00 97.88 545 PHE A N 1
ATOM 4379 C CA . PHE A 1 545 ? -18.143 -8.360 15.418 1.00 97.88 545 PHE A CA 1
ATOM 4380 C C . PHE A 1 545 ? -19.493 -7.645 15.412 1.00 97.88 545 PHE A C 1
ATOM 4382 O O . PHE A 1 545 ? -20.514 -8.219 15.021 1.00 97.88 545 PHE A O 1
ATOM 4389 N N . VAL A 1 546 ? -19.528 -6.403 15.887 1.00 98.12 546 VAL A N 1
ATOM 4390 C CA . VAL A 1 546 ? -20.751 -5.601 15.963 1.00 98.12 546 VAL A CA 1
ATOM 4391 C C . VAL A 1 546 ? -20.489 -4.211 15.404 1.00 98.12 546 VAL A C 1
ATOM 4393 O O . VAL A 1 546 ? -19.631 -3.485 15.896 1.00 98.12 546 VAL A O 1
ATOM 4396 N N . THR A 1 547 ? -21.281 -3.813 14.413 1.00 98.31 547 THR A N 1
ATOM 4397 C CA . THR A 1 547 ? -21.286 -2.443 13.895 1.00 98.31 547 THR A CA 1
ATOM 4398 C C . THR A 1 547 ? -22.093 -1.517 14.800 1.00 98.31 547 THR A C 1
ATOM 4400 O O . THR A 1 547 ? -23.212 -1.850 15.222 1.00 98.31 547 THR A O 1
ATOM 4403 N N . ILE A 1 548 ? -21.517 -0.348 15.082 1.00 98.31 548 ILE A N 1
ATOM 4404 C CA . ILE A 1 548 ? -22.221 0.796 15.657 1.00 98.31 548 ILE A CA 1
ATOM 4405 C C . ILE A 1 548 ? -22.555 1.731 14.498 1.00 98.31 548 ILE A C 1
ATOM 4407 O O . ILE A 1 548 ? -21.653 2.244 13.840 1.00 98.31 548 ILE A O 1
ATOM 4411 N N . ASP A 1 549 ? -23.845 1.927 14.241 1.00 97.62 549 ASP A N 1
ATOM 4412 C CA . ASP A 1 549 ? -24.295 2.804 13.164 1.00 97.62 549 ASP A CA 1
ATOM 4413 C C . ASP A 1 549 ? -24.037 4.261 13.569 1.00 97.62 549 ASP A C 1
ATOM 4415 O O . ASP A 1 549 ? -24.585 4.748 14.562 1.00 97.62 549 ASP A O 1
ATOM 4419 N N . MET A 1 550 ? -23.168 4.938 12.816 1.00 97.50 550 MET A N 1
ATOM 4420 C CA . MET A 1 550 ? -22.773 6.322 13.069 1.00 97.50 550 MET A CA 1
ATOM 4421 C C . MET A 1 550 ? -23.618 7.275 12.216 1.00 97.50 550 MET A C 1
ATOM 4423 O O . MET A 1 550 ? -23.577 7.242 10.987 1.00 97.50 550 MET A O 1
ATOM 4427 N N . ILE A 1 551 ? -24.368 8.165 12.856 1.00 97.12 551 ILE A N 1
ATOM 4428 C CA . ILE A 1 551 ? -25.133 9.225 12.200 1.00 97.12 551 ILE A CA 1
ATOM 4429 C C . ILE A 1 551 ? -24.144 10.269 11.686 1.00 97.12 551 ILE A C 1
ATOM 4431 O O . ILE A 1 551 ? -23.461 10.920 12.479 1.00 97.12 551 ILE A O 1
ATOM 4435 N N . GLN A 1 552 ? -24.062 10.396 10.357 1.00 93.75 552 GLN A N 1
ATOM 4436 C CA . GLN A 1 552 ? -23.141 11.304 9.654 1.00 93.75 552 GLN A CA 1
ATOM 4437 C C . GLN A 1 552 ? -21.671 11.134 10.076 1.00 93.75 552 GLN A C 1
ATOM 4439 O O . GLN A 1 552 ? -20.888 12.073 10.004 1.00 93.75 552 GLN A O 1
ATOM 4444 N N . GLY A 1 553 ? -21.301 9.943 10.555 1.00 95.69 553 GLY A N 1
ATOM 4445 C CA . GLY A 1 553 ? -19.959 9.681 11.064 1.00 95.69 553 GLY A CA 1
ATOM 4446 C C . GLY A 1 553 ? -19.618 10.378 12.388 1.00 95.69 553 GLY A C 1
ATOM 4447 O O . GLY A 1 553 ? -18.449 10.375 12.755 1.00 95.69 553 GLY A O 1
ATOM 4448 N N . GLN A 1 554 ? -20.587 10.964 13.107 1.00 97.50 554 GLN A N 1
ATOM 4449 C CA . GLN A 1 554 ? -20.312 11.761 14.314 1.00 97.50 554 GLN A CA 1
ATOM 4450 C C . GLN A 1 554 ? -20.816 11.137 15.611 1.00 97.50 554 GLN A C 1
ATOM 4452 O O . GLN A 1 554 ? -20.121 11.139 16.626 1.00 97.50 554 GLN A O 1
ATOM 4457 N N . THR A 1 555 ? -22.041 10.614 15.610 1.00 98.19 555 THR A N 1
ATOM 4458 C CA . THR A 1 555 ? -22.662 10.061 16.821 1.00 98.19 555 THR A CA 1
ATOM 4459 C C . THR A 1 555 ? -23.193 8.670 16.564 1.00 98.19 555 THR A C 1
ATOM 4461 O O . THR A 1 555 ? -23.784 8.414 15.521 1.00 98.19 555 THR A O 1
ATOM 4464 N N . GLY A 1 556 ? -22.999 7.762 17.511 1.00 98.19 556 GLY A N 1
ATOM 4465 C CA . GLY A 1 556 ? -23.493 6.397 17.385 1.00 98.19 556 GLY A CA 1
ATOM 4466 C C . GLY A 1 556 ? -23.729 5.772 18.742 1.00 98.19 556 GLY A C 1
ATOM 4467 O O . GLY A 1 556 ? -23.003 6.043 19.700 1.00 98.19 556 GLY A O 1
ATOM 4468 N N . THR A 1 557 ? -24.749 4.924 18.817 1.00 98.31 557 THR A N 1
ATOM 4469 C CA . THR A 1 557 ? -25.101 4.205 20.040 1.00 98.31 557 THR A CA 1
ATOM 4470 C C . THR A 1 557 ? -25.382 2.746 19.722 1.00 98.31 557 THR A C 1
ATOM 4472 O O . THR A 1 557 ? -26.084 2.428 18.760 1.00 98.31 557 THR A O 1
ATOM 4475 N N . LYS A 1 558 ? -24.855 1.838 20.545 1.00 98.44 558 LYS A N 1
ATOM 4476 C CA . LYS A 1 558 ? -25.120 0.404 20.424 1.00 98.44 558 LYS A CA 1
ATOM 4477 C C . LYS A 1 558 ? -25.155 -0.269 21.781 1.00 98.44 558 LYS A C 1
ATOM 4479 O O . LYS A 1 558 ? -24.229 -0.133 22.574 1.00 98.44 558 LYS A O 1
ATOM 4484 N N . THR A 1 559 ? -26.190 -1.068 22.001 1.00 98.38 559 THR A N 1
ATOM 4485 C CA . THR A 1 559 ? -26.267 -1.967 23.151 1.00 98.38 559 THR A CA 1
ATOM 4486 C C . THR A 1 559 ? -25.758 -3.353 22.769 1.00 98.38 559 THR A C 1
ATOM 4488 O O . THR A 1 559 ? -26.158 -3.912 21.742 1.00 98.38 559 THR A O 1
ATOM 4491 N N . VAL A 1 560 ? -24.888 -3.923 23.601 1.00 97.44 560 VAL A N 1
ATOM 4492 C CA . VAL A 1 560 ? -24.398 -5.299 23.474 1.00 97.44 560 VAL A CA 1
ATOM 4493 C C . VAL A 1 560 ? -24.708 -6.091 24.737 1.00 97.44 560 VAL A C 1
ATOM 4495 O O . VAL A 1 560 ? -24.532 -5.614 25.853 1.00 97.44 560 VAL A O 1
ATOM 4498 N N . ASN A 1 561 ? -25.164 -7.327 24.539 1.00 97.12 561 ASN A N 1
ATOM 4499 C CA . ASN A 1 561 ? -25.375 -8.284 25.617 1.00 97.12 561 ASN A CA 1
ATOM 4500 C C . ASN A 1 561 ? -24.142 -9.174 25.728 1.00 97.12 561 ASN A C 1
ATOM 4502 O O . ASN A 1 561 ? -23.830 -9.903 24.780 1.00 97.12 561 ASN A O 1
ATOM 4506 N N . LEU A 1 562 ? -23.469 -9.089 26.868 1.00 96.25 562 LEU A N 1
ATOM 4507 C CA . LEU A 1 562 ? -22.284 -9.855 27.220 1.00 96.25 562 LEU A CA 1
ATOM 4508 C C . LEU A 1 562 ? -22.679 -11.037 28.106 1.00 96.25 562 LEU A C 1
ATOM 4510 O O . LEU A 1 562 ? -23.617 -10.976 28.907 1.00 96.25 562 LEU A O 1
ATOM 4514 N N . THR A 1 563 ? -21.951 -12.128 27.952 1.00 94.50 563 THR A N 1
ATOM 4515 C CA . THR A 1 563 ? -22.135 -13.404 28.637 1.00 94.50 563 THR A CA 1
ATOM 4516 C C . THR A 1 563 ? -20.929 -13.704 29.522 1.00 94.50 563 THR A C 1
ATOM 4518 O O . THR A 1 563 ? -19.874 -13.092 29.399 1.00 94.50 563 THR A O 1
ATOM 4521 N N . SER A 1 564 ? -21.036 -14.710 30.391 1.00 92.44 564 SER A N 1
ATOM 4522 C CA . SER A 1 564 ? -19.915 -15.148 31.238 1.00 92.44 564 SER A CA 1
ATOM 4523 C C . SER A 1 564 ? -18.720 -15.727 30.458 1.00 92.44 564 SER A C 1
ATOM 4525 O O . SER A 1 564 ? -17.638 -15.922 31.023 1.00 92.44 564 SER A O 1
ATOM 4527 N N . ASN A 1 565 ? -18.914 -16.050 29.175 1.00 93.62 565 ASN A N 1
ATOM 4528 C CA . ASN A 1 565 ? -17.865 -16.580 28.304 1.00 93.62 565 ASN A CA 1
ATOM 4529 C C . ASN A 1 565 ? -17.041 -15.478 27.634 1.00 93.62 565 ASN A C 1
ATOM 4531 O O . ASN A 1 565 ? -15.921 -15.763 27.205 1.00 93.62 565 ASN A O 1
ATOM 4535 N N . ASP A 1 566 ? -17.562 -14.252 27.583 1.00 95.31 566 ASP A N 1
ATOM 4536 C CA . ASP A 1 566 ? -16.864 -13.100 27.023 1.00 95.31 566 ASP A CA 1
ATOM 4537 C C . ASP A 1 566 ? -15.747 -12.658 27.978 1.00 95.31 566 ASP A C 1
ATOM 4539 O O . ASP A 1 566 ? -15.867 -12.777 29.203 1.00 95.31 566 ASP A O 1
ATOM 4543 N N . LYS A 1 567 ? -14.612 -12.233 27.419 1.00 94.88 567 LYS A N 1
ATOM 4544 C CA . LYS A 1 567 ? -13.386 -11.926 28.175 1.00 94.88 567 LYS A CA 1
ATOM 4545 C C . LYS A 1 567 ? -12.914 -10.506 27.964 1.00 94.88 567 LYS A C 1
ATOM 4547 O O . LYS A 1 567 ? -12.521 -9.857 28.935 1.00 94.88 567 LYS A O 1
ATOM 4552 N N . VAL A 1 568 ? -12.961 -10.044 26.722 1.00 97.25 568 VAL A N 1
ATOM 4553 C CA . VAL A 1 568 ? -12.536 -8.699 26.351 1.00 97.25 568 VAL A CA 1
ATOM 4554 C C . VAL A 1 568 ? -13.557 -8.112 25.387 1.00 97.25 568 VAL A C 1
ATOM 4556 O O . VAL A 1 568 ? -14.082 -8.805 24.514 1.00 97.25 568 VAL A O 1
ATOM 4559 N N . VAL A 1 569 ? -13.847 -6.828 25.558 1.00 98.25 569 VAL A N 1
ATOM 4560 C CA . VAL A 1 569 ? -14.533 -6.018 24.553 1.00 98.25 569 VAL A CA 1
ATOM 4561 C C . VAL A 1 569 ? -13.544 -4.995 24.026 1.00 98.25 569 VAL A C 1
ATOM 4563 O O . VAL A 1 569 ? -12.929 -4.266 24.797 1.00 98.25 569 VAL A O 1
ATOM 4566 N N . TYR A 1 570 ? -13.413 -4.917 22.711 1.00 98.62 570 TYR A N 1
ATOM 4567 C CA . TYR A 1 570 ? -12.687 -3.852 22.042 1.00 98.62 570 TYR A CA 1
ATOM 4568 C C . TYR A 1 570 ? -13.687 -2.890 21.422 1.00 98.62 570 TYR A C 1
ATOM 4570 O O . TYR A 1 570 ? -14.494 -3.302 20.590 1.00 98.62 570 TYR A O 1
ATOM 4578 N N . LEU A 1 571 ? -13.628 -1.620 21.810 1.00 98.62 571 LEU A N 1
ATOM 4579 C CA . LEU A 1 571 ? -14.283 -0.533 21.092 1.00 98.62 571 LEU A CA 1
ATOM 4580 C C . LEU A 1 571 ? -13.270 0.081 20.123 1.00 98.62 571 LEU A C 1
ATOM 4582 O O . LEU A 1 571 ? -12.198 0.521 20.535 1.00 98.62 571 LEU A O 1
ATOM 4586 N N . ILE A 1 572 ? -13.612 0.096 18.839 1.00 98.62 572 ILE A N 1
ATOM 4587 C CA . ILE A 1 572 ? -12.724 0.524 17.760 1.00 98.62 572 ILE A CA 1
ATOM 4588 C C . ILE A 1 572 ? -13.346 1.736 17.078 1.00 98.62 572 ILE A C 1
ATOM 4590 O O . ILE A 1 572 ? -14.480 1.668 16.592 1.00 98.62 572 ILE A O 1
ATOM 4594 N N . LEU A 1 573 ? -12.599 2.838 17.059 1.00 98.38 573 LEU A N 1
ATOM 4595 C CA . LEU A 1 573 ? -12.982 4.090 16.410 1.00 98.38 573 LEU A CA 1
ATOM 4596 C C . LEU A 1 573 ? -12.118 4.280 15.180 1.00 98.38 573 LEU A C 1
ATOM 4598 O O . LEU A 1 573 ? -10.899 4.386 15.291 1.00 98.38 573 LEU A O 1
ATOM 4602 N N . VAL A 1 574 ? -12.752 4.327 14.017 1.00 98.69 574 VAL A N 1
ATOM 4603 C CA . VAL A 1 574 ? -12.080 4.283 12.723 1.00 98.69 574 VAL A CA 1
ATOM 4604 C C . VAL A 1 574 ? -12.294 5.611 12.015 1.00 98.69 574 VAL A C 1
ATOM 4606 O O . VAL A 1 574 ? -13.396 5.916 11.567 1.00 98.69 574 VAL A O 1
ATOM 4609 N N . SER A 1 575 ? -11.242 6.416 11.951 1.00 98.56 575 SER A N 1
ATOM 4610 C CA . SER A 1 575 ? -11.246 7.743 11.339 1.00 98.56 575 SER A CA 1
ATOM 4611 C C . SER A 1 575 ? -11.086 7.609 9.827 1.00 98.56 575 SER A C 1
ATOM 4613 O O . SER A 1 575 ? -10.041 7.166 9.356 1.00 98.56 575 SER A O 1
ATOM 4615 N N . VAL A 1 576 ? -12.108 7.987 9.057 1.00 98.25 576 VAL A N 1
ATOM 4616 C CA . VAL A 1 576 ? -12.140 7.914 7.582 1.00 98.25 576 VAL A CA 1
ATOM 4617 C C . VAL A 1 576 ? -12.692 9.216 6.966 1.00 98.25 576 VAL A C 1
ATOM 4619 O O . VAL A 1 576 ? -13.694 9.211 6.229 1.00 98.25 576 VAL A O 1
ATOM 4622 N N . PRO A 1 577 ? -12.057 10.364 7.283 1.00 97.38 577 PRO A N 1
ATOM 4623 C CA . PRO A 1 577 ? -12.508 11.681 6.849 1.00 97.38 577 PRO A CA 1
ATOM 4624 C C . PRO A 1 577 ? -12.461 11.820 5.317 1.00 97.38 577 PRO A C 1
ATOM 4626 O O . PRO A 1 577 ? -11.746 11.074 4.638 1.00 97.38 577 PRO A O 1
ATOM 4629 N N . PRO A 1 578 ? -13.177 12.803 4.744 1.00 95.12 578 PRO A N 1
ATOM 4630 C CA . PRO A 1 578 ? -13.106 13.110 3.313 1.00 95.12 578 PRO A CA 1
ATOM 4631 C C . PRO A 1 578 ? -11.776 13.768 2.890 1.00 95.12 578 PRO A C 1
ATOM 4633 O O . PRO A 1 578 ? -11.564 14.019 1.705 1.00 95.12 578 PRO A O 1
ATOM 4636 N N . ARG A 1 579 ? -10.870 14.050 3.836 1.00 93.62 579 ARG A N 1
ATOM 4637 C CA . ARG A 1 579 ? -9.518 14.562 3.580 1.00 93.62 579 ARG A CA 1
ATOM 4638 C C . ARG A 1 579 ? -8.516 13.408 3.442 1.00 93.62 579 ARG A C 1
ATOM 4640 O O . ARG A 1 579 ? -8.434 12.542 4.307 1.00 93.62 579 ARG A O 1
ATOM 4647 N N . PHE A 1 580 ? -7.720 13.434 2.372 1.00 93.44 580 PHE A N 1
ATOM 4648 C CA . PHE A 1 580 ? -6.851 12.326 1.937 1.00 93.44 580 PHE A CA 1
ATOM 4649 C C . PHE A 1 580 ? -5.340 12.603 2.047 1.00 93.44 580 PHE A C 1
ATOM 4651 O O . PHE A 1 580 ? -4.537 11.954 1.378 1.00 93.44 580 PHE A O 1
ATOM 4658 N N . THR A 1 581 ? -4.950 13.605 2.833 1.00 92.94 581 THR A N 1
ATOM 4659 C CA . THR A 1 581 ? -3.558 14.072 2.958 1.00 92.94 581 THR A CA 1
ATOM 4660 C C . THR A 1 581 ? -3.280 14.592 4.358 1.00 92.94 581 THR A C 1
ATOM 4662 O O . THR A 1 581 ? -4.205 15.067 5.024 1.00 92.94 581 THR A O 1
ATOM 4665 N N . GLY A 1 582 ? -2.004 14.659 4.730 1.00 91.88 582 GLY A N 1
ATOM 4666 C CA . GLY A 1 582 ? -1.559 15.285 5.977 1.00 91.88 582 GLY A CA 1
ATOM 4667 C C . GLY A 1 582 ? -1.723 14.399 7.214 1.00 91.88 582 GLY A C 1
ATOM 4668 O O . GLY A 1 582 ? -1.903 13.188 7.107 1.00 91.88 582 GLY A O 1
ATOM 4669 N N . ASN A 1 583 ? -1.613 15.016 8.394 1.00 92.50 583 ASN A N 1
ATOM 4670 C CA . ASN A 1 583 ? -1.541 14.330 9.691 1.00 92.50 583 ASN A CA 1
ATOM 4671 C C . ASN A 1 583 ? -2.553 14.868 10.715 1.00 92.50 583 ASN A C 1
ATOM 4673 O O . ASN A 1 583 ? -2.347 14.714 11.919 1.00 92.50 583 ASN A O 1
ATOM 4677 N N . GLU A 1 584 ? -3.630 15.491 10.235 1.00 94.56 584 GLU A N 1
ATOM 4678 C CA . GLU A 1 584 ? -4.697 16.032 11.074 1.00 94.56 584 GLU A CA 1
ATOM 4679 C C . GLU A 1 584 ? -5.226 14.977 12.053 1.00 94.56 584 GLU A C 1
ATOM 4681 O O . GLU A 1 584 ? -5.438 13.824 11.672 1.00 94.56 584 GLU A O 1
ATOM 4686 N N . GLN A 1 585 ? -5.418 15.378 13.310 1.00 95.62 585 GLN A N 1
ATOM 4687 C CA . GLN A 1 585 ? -5.966 14.536 14.369 1.00 95.62 585 GLN A CA 1
ATOM 4688 C C . GLN A 1 585 ? -7.462 14.801 14.536 1.00 95.62 585 GLN A C 1
ATOM 4690 O O . GLN A 1 585 ? -7.914 15.944 14.434 1.00 95.62 585 GLN A O 1
ATOM 4695 N N . HIS A 1 586 ? -8.223 13.758 14.859 1.00 96.62 586 HIS A N 1
ATOM 4696 C CA . HIS A 1 586 ? -9.673 13.843 15.022 1.00 96.62 586 HIS A CA 1
ATOM 4697 C C . HIS A 1 586 ? -10.084 13.451 16.443 1.00 96.62 586 HIS A C 1
ATOM 4699 O O . HIS A 1 586 ? -9.764 12.358 16.912 1.00 96.62 586 HIS A O 1
ATOM 4705 N N . ASP A 1 587 ? -10.778 14.355 17.137 1.00 96.69 587 ASP A N 1
ATOM 4706 C CA . ASP A 1 587 ? -11.156 14.157 18.536 1.00 96.69 587 ASP A CA 1
ATOM 4707 C C . ASP A 1 587 ? -12.503 13.439 18.677 1.00 96.69 587 ASP A C 1
ATOM 4709 O O . ASP A 1 587 ? -13.417 13.595 17.857 1.00 96.69 587 ASP A O 1
ATOM 4713 N N . TYR A 1 588 ? -12.624 12.647 19.738 1.00 97.69 588 TYR A N 1
ATOM 4714 C CA . TYR A 1 588 ? -13.857 11.953 20.084 1.00 97.69 588 TYR A CA 1
ATOM 4715 C C . TYR A 1 588 ? -13.945 11.672 21.580 1.00 97.69 588 TYR A C 1
ATOM 4717 O O . TYR A 1 588 ? -12.961 11.701 22.317 1.00 97.69 588 TYR A O 1
ATOM 4725 N N . ALA A 1 589 ? -15.153 11.344 22.010 1.00 98.06 589 ALA A N 1
ATOM 4726 C CA . ALA A 1 589 ? -15.462 10.854 23.333 1.00 98.06 589 ALA A CA 1
ATOM 4727 C C . ALA A 1 589 ? -16.363 9.627 23.244 1.00 98.06 589 ALA A C 1
ATOM 4729 O O . ALA A 1 589 ? -17.150 9.468 22.304 1.00 98.06 589 ALA A O 1
ATOM 4730 N N . PHE A 1 590 ? -16.292 8.776 24.258 1.00 98.31 590 PHE A N 1
ATOM 4731 C CA . PHE A 1 590 ? -17.225 7.671 24.416 1.00 98.31 590 PHE A CA 1
ATOM 4732 C C . PHE A 1 590 ? -17.742 7.583 25.850 1.00 98.31 590 PHE A C 1
ATOM 4734 O O . PHE A 1 590 ? -17.123 8.077 26.790 1.00 98.31 590 PHE A O 1
ATOM 4741 N N . LYS A 1 591 ? -18.902 6.956 26.005 1.00 98.19 591 LYS A N 1
ATOM 4742 C CA . LYS A 1 591 ? -19.546 6.650 27.281 1.00 98.19 591 LYS A CA 1
ATOM 4743 C C . LYS A 1 591 ? -20.059 5.217 27.244 1.00 98.19 591 LYS A C 1
ATOM 4745 O O . LYS A 1 591 ? -20.524 4.759 26.199 1.00 98.19 591 LYS A O 1
ATOM 4750 N N . ILE A 1 592 ? -19.994 4.540 28.386 1.00 98.19 592 ILE A N 1
ATOM 4751 C CA . ILE A 1 592 ? -20.530 3.191 28.573 1.00 98.19 592 ILE A CA 1
ATOM 4752 C C . ILE A 1 592 ? -21.495 3.220 29.758 1.00 98.19 592 ILE A C 1
ATOM 4754 O O . ILE A 1 592 ? -21.144 3.737 30.821 1.00 98.19 592 ILE A O 1
ATOM 4758 N N . GLU A 1 593 ? -22.701 2.697 29.555 1.00 97.00 593 GLU A N 1
ATOM 4759 C CA . GLU A 1 593 ? -23.775 2.602 30.560 1.00 97.00 593 GLU A CA 1
ATOM 4760 C C . GLU A 1 593 ? -24.179 1.159 30.837 1.00 97.00 593 GLU A C 1
ATOM 4762 O O . GLU A 1 593 ? -24.319 0.392 29.847 1.00 97.00 593 GLU A O 1
#

Nearest PDB structures (foldseek):
  2wz8-assembly1_A  TM=3.242E-01  e=5.896E-03  Acetivibrio thermocellus
  5cis-assembly1_A-2  TM=3.903E-01  e=3.502E-02  Rattus norvegicus
  4qaw-assembly5_E  TM=3.232E-01  e=2.427E-02  Paenibacillus barcinonensis
  4qaw-assembly7_G  TM=3.133E-01  e=2.695E-02  Paenibacillus barcinonensis
  5ykv-assembly1_A  TM=3.301E-01  e=5.914E-02  Macrobrachium rosenbergii nodavirus

Sequence (593 aa):
HKLTVNRVNNFIPEPRAHKTKSMILYFILLNVFLERCVCFSSAHEVFDKKPISVVETLHDFEDSVINSFPDAAAKGISAKILQKCIDKCRAADVNHCCGNRHSREAWYSTHNLLSCANGCEIAYYETTVGGCKDRCVEGNAAKCEYRHPSIAWRFQKCQHCQTSGCKSSDPEECATGCDHAATLKKFYKPVEEQEWTLLSEHCPKGLCKKYRKGIWVIMWDKKYGNIYRKDAKKMVKRLEQVRKLSTKKLNMGDPINVSLKIYFNVYIHHGKEDIFPEWGVGLGQNAYGFPFLVFGNGPHDDDTYLDHEGFHVMQNSATAPGFKQNDAWWYGEATAEWFKQFRTNQGFNAGAIEAIPHQTMWRDFNNGPSDEPNNWSTTVRQYGMGLLLYYTTEVVGVDRLKITKGYYSSTTLLPQEYLCSEDGVGLERFRHIFADWTAHNVNDFDYLPTDEVENSRQDVVQYGDPELYRPFALEENLADVVNVGLIHPQEVNRPRGWSYNVIKLGNVQAGSYTFTIKSEELGSENGETYFEARLVVTGSTNSKFVTIDMIQGQTGTKTVNLTSNDKVVYLILVSVPPRFTGNEQHDYAFKIE